Protein AF-F2URV6-F1 (afdb_monomer)

Mean predicted aligned error: 19.58 Å

Radius of gyration: 36.15 Å; Cα contacts (8 Å, |Δi|>4): 1672; chains: 1; bounding box: 92×105×119 Å

Foldseek 3Di:
DDDDDDDDDDDDAAFAEEEADPCVFAVLVQVQLQVVLVVVVGRYHGLNDDDDVVSVVVSVRNLVRYLEYEYAADQQQLPDDPHLDGRVVSLCCCVVVVRHYAYEHADPDARPDVSCRVSCPPPPRNNHYDHDPVTHDNPRDDDVVSSVSVVVSSVVSVVVVVVVPPPDDDDDDDDDDDDDDDDDDDDDDDDDDDDDDDDDDDDDDDDDDDDDDDDDDDDDDDDDDDDDDDDDDDDDDDDDGDDDDDDDDDDDDDDDDDDDDDDDDDDDDDDDDPPDDDPDDDPPPPVVCPVVVVVVVVPDPPPDDDDDDDPDPVVVVVVVVVVVVVVCVVVVDPPPPPVQLEDEDDDDVQEAQEDADEDCPHAEYHPDRHAEYNEEYEYENNCNHAEYDLQRYQEYLYEYEYYNNCNHAEYENRNHQEYNEEYEYYLNQNHQEYHPPRHAAYAEEYYYENNQNHAEYALQNYHLEYQYEYEYYQNQNHAYYHNNQNAEYNEEYDDENNQNHQEAADPRHQEYLYEYYYENNQNHQEYHPQNHAEYNAEYEDYQNCNHAYYHPQNHAYHAAEYYAANNQNHAEEECQNYAEHQAEYEHEHNANHAEYENHAHYEHQEEYEDENNQNHAYYHCPYQYEHLYEYYDEQNQNHQEDANANDAEHNEEYYAYQNANHAEYENANHQEYLYEYAHELNCNHAAYHCHNYAEYNEEHEEYNPNNHQEYENVLHDYPAYEYDPRYHYHNGHHHD

pLDDT: mean 76.19, std 28.25, range [21.31, 98.75]

InterPro domains:
  IPR032675 Leucine-rich repeat domain superfamily [G3DSA:3.80.10.10] (371-734)
  IPR035897 Toll/interleukin-1 receptor homology (TIR) domain superfamily [SSF52200] (6-110)
  IPR051648 Cell Wall Integrity and Assembly Regulator [PTHR31018] (366-548)

Solvent-accessible surface area (backbone atoms only — not comparable to full-atom values): 39912 Å² total; per-residue (Å²): 138,80,84,86,75,86,83,75,90,75,77,94,77,68,32,46,33,21,39,45,49,44,58,94,68,34,46,44,51,50,50,49,47,45,54,54,47,37,74,74,72,44,49,60,48,70,64,75,81,78,90,51,74,67,58,37,54,51,50,51,52,37,58,70,42,26,54,27,39,36,36,45,38,35,48,66,27,34,43,80,62,103,48,103,60,40,44,28,58,51,50,52,49,36,59,77,68,69,46,50,69,46,33,34,30,37,45,82,79,74,47,75,21,68,67,35,34,57,76,54,46,83,77,69,50,54,78,36,82,61,62,57,99,81,56,64,38,95,82,61,82,73,60,64,72,57,52,54,51,51,54,54,51,42,53,56,44,50,54,65,60,55,67,68,73,65,80,79,77,88,84,85,90,81,84,85,88,85,87,92,86,83,86,84,90,80,84,87,81,89,85,87,87,85,89,85,86,89,85,88,81,90,84,90,86,89,85,82,90,87,82,91,87,89,87,88,88,90,85,80,89,80,87,88,92,83,80,90,81,96,83,90,88,80,83,88,84,89,82,90,84,87,84,82,85,84,85,87,83,87,87,87,88,86,88,87,87,87,81,89,81,90,89,82,92,87,87,82,93,78,78,90,76,85,79,74,80,77,81,79,70,85,82,84,71,88,71,92,48,76,76,53,59,66,55,64,72,71,74,78,87,85,86,86,85,87,82,82,90,82,93,48,70,67,57,58,51,51,51,51,49,51,52,50,49,52,53,47,58,67,67,72,54,87,74,79,72,77,70,76,42,54,52,74,42,79,29,67,100,24,32,40,66,55,45,78,50,70,40,68,72,34,36,31,39,37,41,79,50,25,29,35,29,69,22,37,39,38,44,36,55,18,54,43,22,42,43,52,50,29,69,54,29,38,37,30,57,21,32,42,38,38,31,43,22,47,46,22,38,48,46,47,41,58,49,24,37,32,32,47,25,32,44,40,39,31,44,21,36,45,21,35,40,52,44,44,82,44,30,36,44,49,49,29,35,44,35,42,30,38,21,32,41,22,36,41,45,48,44,48,56,39,43,48,54,40,67,18,27,39,41,40,32,39,19,41,42,22,50,48,76,41,48,68,59,33,29,33,37,38,24,36,46,35,44,29,40,22,38,45,22,43,58,48,72,42,82,45,26,33,36,30,43,22,34,40,38,45,27,38,22,52,42,20,34,37,39,36,36,47,44,24,33,35,30,54,25,31,39,40,39,38,42,21,44,47,21,41,44,64,44,38,60,40,29,27,38,28,58,28,32,42,39,42,26,38,22,38,43,24,36,54,48,65,38,57,32,31,40,42,28,61,27,35,41,40,40,37,38,20,46,42,22,30,37,39,35,54,24,59,44,33,36,30,54,24,32,41,37,43,30,41,22,43,40,22,47,44,63,41,31,75,12,52,31,39,31,48,17,32,44,37,42,31,42,22,44,44,20,46,50,50,52,39,44,33,28,41,39,33,46,20,33,41,37,42,31,40,21,51,46,20,31,37,41,33,37,34,46,23,36,36,30,53,22,36,40,39,42,31,47,23,41,46,21,48,47,57,44,48,62,56,39,49,36,31,59,30,39,40,37,43,36,58,33,75,50,35,54,52,43,54,43,81,60,30,47,40,73,23,34,40,70,50,92,80,51,42,80,34,56,53,45,57,76,108

Structure (mmCIF, N/CA/C/O backbone):
data_AF-F2URV6-F1
#
_e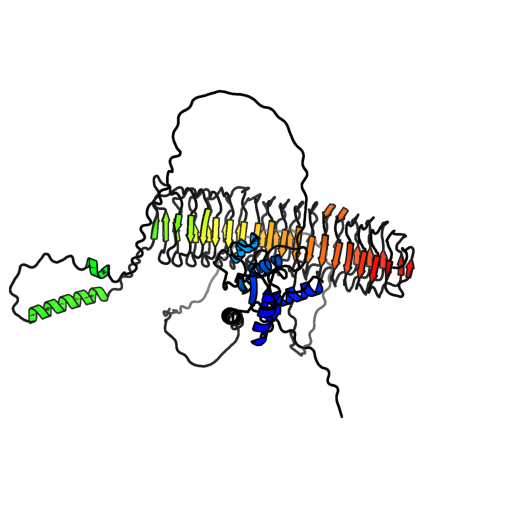ntry.id   AF-F2URV6-F1
#
loop_
_atom_site.group_PDB
_atom_site.id
_atom_site.type_symbol
_atom_site.label_atom_id
_atom_site.label_alt_id
_atom_site.label_comp_id
_atom_site.label_asym_id
_atom_site.label_entity_id
_atom_site.label_seq_id
_atom_site.pdbx_PDB_ins_code
_atom_site.Cartn_x
_atom_site.Cartn_y
_atom_site.Cartn_z
_atom_site.occupancy
_atom_site.B_iso_or_equiv
_atom_site.auth_seq_id
_atom_site.auth_comp_id
_atom_site.auth_asym_id
_atom_site.auth_atom_id
_atom_site.pdbx_PDB_model_num
ATOM 1 N N . MET A 1 1 ? 28.584 -57.038 -11.081 1.00 30.69 1 MET A N 1
ATOM 2 C CA . MET A 1 1 ? 29.205 -56.212 -10.019 1.00 30.69 1 MET A CA 1
ATOM 3 C C . MET A 1 1 ? 29.723 -54.949 -10.692 1.00 30.69 1 MET A C 1
ATOM 5 O O . MET A 1 1 ? 30.374 -55.102 -11.712 1.00 30.69 1 MET A O 1
ATOM 9 N N . ALA A 1 2 ? 29.428 -53.731 -10.244 1.00 30.70 2 ALA A N 1
ATOM 10 C CA . ALA A 1 2 ? 28.483 -53.306 -9.205 1.00 30.70 2 ALA A CA 1
ATOM 11 C C . ALA A 1 2 ? 27.766 -52.018 -9.668 1.00 30.70 2 ALA A C 1
ATOM 13 O O . ALA A 1 2 ? 28.274 -51.322 -10.543 1.00 30.70 2 ALA A O 1
ATOM 14 N N . HIS A 1 3 ? 26.583 -51.716 -9.124 1.00 29.81 3 HIS A N 1
ATOM 15 C CA . HIS A 1 3 ? 25.847 -50.499 -9.487 1.00 29.81 3 HIS A CA 1
ATOM 16 C C . HIS A 1 3 ? 26.456 -49.261 -8.819 1.00 29.81 3 HIS A C 1
ATOM 18 O O . HIS A 1 3 ? 26.604 -49.234 -7.599 1.00 29.81 3 HIS A O 1
ATOM 24 N N . HIS A 1 4 ? 26.685 -48.202 -9.597 1.00 31.97 4 HIS A N 1
ATOM 25 C CA . HIS A 1 4 ? 26.644 -46.845 -9.058 1.00 31.97 4 HIS A CA 1
ATOM 26 C C . HIS A 1 4 ? 25.175 -46.437 -8.909 1.00 31.97 4 HIS A C 1
ATOM 28 O O . HIS A 1 4 ? 24.460 -46.319 -9.903 1.00 31.97 4 HIS A O 1
ATOM 34 N N . ALA A 1 5 ? 24.721 -46.255 -7.670 1.00 30.91 5 ALA A N 1
ATOM 35 C CA . ALA A 1 5 ? 23.409 -45.690 -7.380 1.00 30.91 5 ALA A CA 1
ATOM 36 C C . ALA A 1 5 ? 23.488 -44.157 -7.386 1.00 30.91 5 ALA A C 1
ATOM 38 O O . ALA A 1 5 ? 24.400 -43.575 -6.794 1.00 30.91 5 ALA A O 1
ATOM 39 N N . SER A 1 6 ? 22.524 -43.502 -8.031 1.00 31.95 6 SER A N 1
ATOM 40 C CA . SER A 1 6 ? 22.328 -42.057 -7.932 1.00 31.95 6 SER A CA 1
ATOM 41 C C . SER A 1 6 ? 21.910 -41.687 -6.507 1.00 31.95 6 SER A C 1
ATOM 43 O O . SER A 1 6 ? 20.976 -42.262 -5.951 1.00 31.95 6 SER A O 1
ATOM 45 N N . LYS A 1 7 ? 22.594 -40.713 -5.897 1.00 30.95 7 LYS A N 1
ATOM 46 C CA . LYS A 1 7 ? 22.220 -40.203 -4.574 1.00 30.95 7 LYS A CA 1
ATOM 47 C C . LYS A 1 7 ? 21.245 -39.037 -4.745 1.00 30.95 7 LYS A C 1
ATOM 49 O O . LYS A 1 7 ? 21.660 -37.921 -5.038 1.00 30.95 7 LYS A O 1
ATOM 54 N N . SER A 1 8 ? 19.952 -39.310 -4.596 1.00 31.88 8 SER A N 1
ATOM 55 C CA . SER A 1 8 ? 18.886 -38.304 -4.644 1.00 31.88 8 SER A CA 1
ATOM 56 C C . SER A 1 8 ? 19.021 -37.291 -3.502 1.00 31.88 8 SER A C 1
ATOM 58 O O . SER A 1 8 ? 19.070 -37.688 -2.337 1.00 31.88 8 SER A O 1
ATOM 60 N N . MET A 1 9 ? 19.027 -35.993 -3.815 1.00 30.11 9 MET A N 1
ATOM 61 C CA . MET A 1 9 ? 18.991 -34.915 -2.817 1.00 30.11 9 MET A CA 1
ATOM 62 C C . MET A 1 9 ? 17.556 -34.458 -2.523 1.00 30.11 9 MET A C 1
ATOM 64 O O . MET A 1 9 ? 17.148 -33.348 -2.845 1.00 30.11 9 MET A O 1
ATOM 68 N N . SER A 1 10 ? 16.810 -35.332 -1.853 1.00 32.19 10 SER A N 1
ATOM 69 C CA . SER A 1 10 ? 15.782 -34.938 -0.882 1.00 32.19 10 SER A CA 1
ATOM 70 C C . SER A 1 10 ? 16.414 -35.033 0.516 1.00 32.19 10 SER A C 1
ATOM 72 O O . SER A 1 10 ? 17.151 -35.985 0.762 1.00 32.19 10 SER A O 1
ATOM 74 N N . SER A 1 11 ? 16.191 -34.130 1.467 1.00 35.22 11 SER A N 1
ATOM 75 C CA . SER A 1 11 ? 15.189 -33.057 1.569 1.00 35.22 11 SER A CA 1
ATOM 76 C C . SER A 1 11 ? 15.792 -31.800 2.210 1.00 35.22 11 SER A C 1
ATOM 78 O O . SER A 1 11 ? 16.706 -31.906 3.026 1.00 35.22 11 SER A O 1
ATOM 80 N N . PHE A 1 12 ? 15.262 -30.613 1.893 1.00 38.69 12 PHE A N 1
ATOM 81 C CA . PHE A 1 12 ? 15.564 -29.408 2.675 1.00 38.69 12 PHE A CA 1
ATOM 82 C C . PHE A 1 12 ? 14.855 -29.475 4.031 1.00 38.69 12 PHE A C 1
ATOM 84 O O . PHE A 1 12 ? 13.665 -29.771 4.103 1.00 38.69 12 PHE A O 1
ATOM 91 N N . GLU A 1 13 ? 15.596 -29.207 5.103 1.00 54.59 13 GLU A N 1
ATOM 92 C CA . GLU A 1 13 ? 15.162 -29.441 6.479 1.00 54.59 13 GLU A CA 1
ATOM 93 C C . GLU A 1 13 ? 15.555 -28.216 7.327 1.00 54.59 13 GLU A C 1
ATOM 95 O O . GLU A 1 13 ? 16.737 -27.908 7.470 1.00 54.59 13 GLU A O 1
ATOM 100 N N . GLY A 1 14 ? 14.566 -27.465 7.827 1.00 72.75 14 GLY A N 1
ATOM 101 C CA . GLY A 1 14 ? 14.774 -26.159 8.479 1.00 72.75 14 GLY A CA 1
ATOM 102 C C . GLY A 1 14 ? 15.495 -26.233 9.829 1.00 72.75 14 GLY A C 1
ATOM 103 O O . GLY A 1 14 ? 15.492 -27.283 10.465 1.00 72.75 14 GLY A O 1
ATOM 104 N N . TYR A 1 15 ? 16.090 -25.128 10.287 1.00 87.44 15 TYR A N 1
ATOM 105 C CA . TYR A 1 15 ? 16.899 -25.093 11.518 1.00 87.44 15 TYR A CA 1
ATOM 106 C C . TYR A 1 15 ? 16.083 -25.308 12.805 1.00 87.44 15 TYR A C 1
ATOM 108 O O . TYR A 1 15 ? 14.868 -25.132 12.843 1.00 87.44 15 TYR A O 1
ATOM 116 N N . ASP A 1 16 ? 16.758 -25.663 13.899 1.00 92.56 16 ASP A N 1
ATOM 117 C CA . ASP A 1 16 ? 16.138 -25.716 15.226 1.00 92.56 16 ASP A CA 1
ATOM 118 C C . ASP A 1 16 ? 16.291 -24.372 15.949 1.00 92.56 16 ASP A C 1
ATOM 120 O O . ASP A 1 16 ? 15.305 -23.805 16.417 1.00 92.56 16 ASP A O 1
ATOM 124 N N . ILE A 1 17 ? 17.507 -23.816 15.956 1.00 94.44 17 ILE A N 1
ATOM 125 C CA . ILE A 1 17 ? 17.818 -22.513 16.559 1.00 94.44 17 ILE A CA 1
ATOM 126 C C . ILE A 1 17 ? 18.517 -21.605 15.542 1.00 94.44 17 ILE A C 1
ATOM 128 O O . ILE A 1 17 ? 19.407 -22.045 14.812 1.00 94.44 17 ILE A O 1
ATOM 132 N N . PHE A 1 18 ? 18.147 -20.325 15.543 1.00 95.12 18 PHE A N 1
ATOM 133 C CA . PHE A 1 18 ? 18.894 -19.239 14.905 1.00 95.12 18 PHE A CA 1
ATOM 134 C C . PHE A 1 18 ? 19.496 -18.333 15.985 1.00 95.12 18 PHE A C 1
ATOM 136 O O . PHE A 1 18 ? 18.753 -17.841 16.830 1.00 95.12 18 PHE A O 1
ATOM 143 N N . ILE A 1 19 ? 20.809 -18.088 15.967 1.00 95.25 19 ILE A N 1
ATOM 144 C CA . ILE A 1 19 ? 21.484 -17.173 16.902 1.00 95.25 19 ILE A CA 1
ATOM 145 C C . ILE A 1 19 ? 21.812 -15.854 16.195 1.00 95.25 19 ILE A C 1
ATOM 147 O O . ILE A 1 19 ? 22.593 -15.824 15.241 1.00 95.25 19 ILE A O 1
ATOM 151 N N . SER A 1 20 ? 21.235 -14.766 16.705 1.00 93.75 20 SER A N 1
ATOM 152 C CA . SER A 1 20 ? 21.467 -13.383 16.282 1.00 93.75 20 SER A CA 1
ATOM 153 C C . SER A 1 20 ? 22.407 -12.670 17.251 1.00 93.75 20 SER A C 1
ATOM 155 O O . SER A 1 20 ? 22.203 -12.732 18.464 1.00 93.75 20 SER A O 1
ATOM 157 N N . LEU A 1 21 ? 23.408 -11.956 16.733 1.00 91.88 21 LEU A N 1
ATOM 158 C CA . LEU A 1 21 ? 24.382 -11.223 17.540 1.00 91.88 21 LEU A CA 1
ATOM 159 C C . LEU A 1 21 ? 24.930 -9.989 16.820 1.00 91.88 21 LEU A C 1
ATOM 161 O O . LEU A 1 21 ? 25.004 -9.940 15.593 1.00 91.88 21 LEU A O 1
ATOM 165 N N . ARG A 1 22 ? 25.417 -9.016 17.596 1.00 89.50 22 ARG A N 1
ATOM 166 C CA . ARG A 1 22 ? 26.331 -7.992 17.086 1.00 89.50 22 ARG A CA 1
ATOM 167 C C . ARG A 1 22 ? 27.741 -8.593 17.071 1.00 89.50 22 ARG A C 1
ATOM 169 O O . ARG A 1 22 ? 28.378 -8.692 18.115 1.00 89.50 22 ARG A O 1
ATOM 176 N N . ILE A 1 23 ? 28.225 -9.009 15.897 1.00 83.19 23 ILE A N 1
ATOM 177 C CA . ILE A 1 23 ? 29.485 -9.776 15.729 1.00 83.19 23 ILE A CA 1
ATOM 178 C C . ILE A 1 23 ? 30.684 -9.11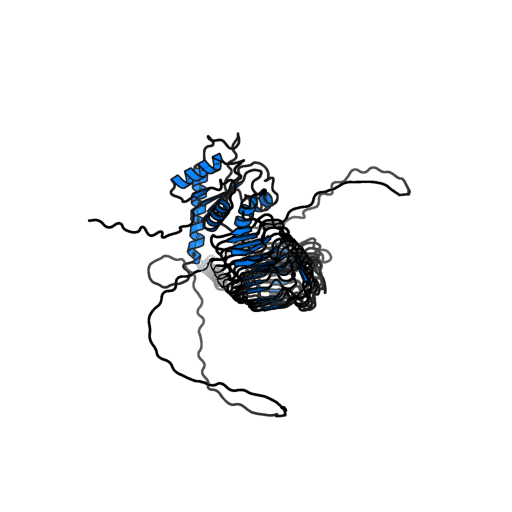6 16.442 1.00 83.19 23 ILE A C 1
ATOM 180 O O . ILE A 1 23 ? 31.489 -9.806 17.063 1.00 83.19 23 ILE A O 1
ATOM 184 N N . ALA A 1 24 ? 30.770 -7.782 16.411 1.00 83.88 24 ALA A N 1
ATOM 185 C CA . ALA A 1 24 ? 31.836 -7.007 17.057 1.00 83.88 24 ALA A CA 1
ATOM 186 C C . ALA A 1 24 ? 31.740 -6.909 18.599 1.00 83.88 24 ALA A C 1
ATOM 188 O O . ALA A 1 24 ? 32.689 -6.448 19.225 1.00 83.88 24 ALA A O 1
ATOM 189 N N . GLU A 1 25 ? 30.618 -7.310 19.209 1.00 89.06 25 GLU A N 1
ATOM 190 C CA . GLU A 1 25 ? 30.366 -7.206 20.659 1.00 89.06 25 GLU A CA 1
ATOM 191 C C . GLU A 1 25 ? 30.143 -8.568 21.353 1.00 89.06 25 GLU A C 1
ATOM 193 O O . GLU A 1 25 ? 30.233 -8.627 22.577 1.00 89.06 25 GLU A O 1
ATOM 198 N N . ALA A 1 26 ? 29.848 -9.647 20.611 1.00 90.88 26 ALA A N 1
ATOM 199 C CA . ALA A 1 26 ? 29.535 -10.978 21.165 1.00 90.88 26 ALA A CA 1
ATOM 200 C C . ALA A 1 26 ? 29.966 -12.165 20.269 1.00 90.88 26 ALA A C 1
ATOM 202 O O . ALA A 1 26 ? 29.351 -13.231 20.307 1.00 90.88 26 ALA A O 1
ATOM 203 N N . GLY A 1 27 ? 30.989 -11.999 19.425 1.00 88.50 27 GLY A N 1
ATOM 204 C CA . GLY A 1 27 ? 31.409 -13.026 18.464 1.00 88.50 27 GLY A CA 1
ATOM 205 C C . GLY A 1 27 ? 31.870 -14.345 19.102 1.00 88.50 27 GLY A C 1
ATOM 206 O O . GLY A 1 27 ? 31.470 -15.419 18.658 1.00 88.50 27 GLY A O 1
ATOM 207 N N . HIS A 1 28 ? 32.691 -14.303 20.154 1.00 90.00 28 HIS A N 1
ATOM 208 C CA . HIS A 1 28 ? 33.187 -15.518 20.817 1.00 90.00 28 HIS A CA 1
ATOM 209 C C . HIS A 1 28 ? 32.087 -16.194 21.641 1.00 90.00 28 HIS A C 1
ATOM 211 O O . HIS A 1 28 ? 31.926 -17.413 21.568 1.00 90.00 28 HIS A O 1
ATOM 217 N N . ALA A 1 29 ? 31.288 -15.396 22.349 1.00 90.69 29 ALA A N 1
ATOM 218 C CA . ALA A 1 29 ? 30.087 -15.816 23.055 1.00 90.69 29 ALA A CA 1
ATOM 219 C C . ALA A 1 29 ? 29.079 -16.523 22.127 1.00 90.69 29 ALA A C 1
ATOM 221 O O . ALA A 1 29 ? 28.564 -17.588 22.472 1.00 90.69 29 ALA A O 1
ATOM 222 N N . GLY A 1 30 ? 28.854 -15.982 20.923 1.00 92.25 30 GLY A N 1
ATOM 223 C CA . GLY A 1 30 ? 28.003 -16.578 19.891 1.00 92.25 30 GLY A CA 1
ATOM 224 C C . GLY A 1 30 ? 28.497 -17.945 19.420 1.00 92.25 30 GLY A C 1
ATOM 225 O O . GLY A 1 30 ? 27.711 -18.892 19.384 1.00 92.25 30 GLY A O 1
ATOM 226 N N . ARG A 1 31 ? 29.801 -18.080 19.132 1.00 92.19 31 ARG A N 1
ATOM 227 C CA . ARG A 1 31 ? 30.420 -19.366 18.755 1.00 92.19 31 ARG A CA 1
ATOM 228 C C . ARG A 1 31 ? 30.307 -20.402 19.867 1.00 92.19 31 ARG A C 1
ATOM 230 O O . ARG A 1 31 ? 29.790 -21.490 19.630 1.00 92.19 31 ARG A O 1
ATOM 237 N N . GLY A 1 32 ? 30.699 -20.037 21.089 1.00 92.00 32 GLY A N 1
ATOM 238 C CA . GLY A 1 32 ? 30.611 -20.924 22.250 1.00 92.00 32 GLY A CA 1
ATOM 239 C C . GLY A 1 32 ? 29.187 -21.426 22.497 1.00 92.00 32 GLY A C 1
ATOM 240 O O . GLY A 1 32 ? 28.982 -22.623 22.691 1.00 92.00 32 GLY A O 1
ATOM 241 N N . LEU A 1 33 ? 28.190 -20.535 22.443 1.00 94.56 33 LEU A N 1
ATOM 242 C CA . LEU A 1 33 ? 26.786 -20.908 22.623 1.00 94.56 33 LEU A CA 1
ATOM 243 C C . LEU A 1 33 ? 26.266 -21.790 21.478 1.00 94.56 33 LEU A C 1
ATOM 245 O O . LEU A 1 33 ? 25.540 -22.754 21.730 1.00 94.56 33 LEU A O 1
ATOM 249 N N . ALA A 1 34 ? 26.648 -21.502 20.231 1.00 94.12 34 ALA A N 1
ATOM 250 C CA . ALA A 1 34 ? 26.268 -22.328 19.091 1.00 94.12 34 ALA A CA 1
ATOM 251 C C . ALA A 1 34 ? 26.830 -23.750 19.205 1.00 94.12 34 ALA A C 1
ATOM 253 O O . ALA A 1 34 ? 26.099 -24.711 18.977 1.00 94.12 34 ALA A O 1
ATOM 254 N N . ASP A 1 35 ? 28.096 -23.893 19.597 1.00 93.00 35 ASP A N 1
ATOM 255 C CA . ASP A 1 35 ? 28.752 -25.194 19.732 1.00 93.00 35 ASP A CA 1
ATOM 256 C C . ASP A 1 35 ? 28.240 -25.980 20.947 1.00 93.00 35 ASP A C 1
ATOM 258 O O . ASP A 1 35 ? 28.035 -27.191 20.844 1.00 93.00 35 ASP A O 1
ATOM 262 N N . ALA A 1 36 ? 27.906 -25.299 22.050 1.00 94.31 36 ALA A N 1
ATOM 263 C CA . ALA A 1 36 ? 27.190 -25.908 23.169 1.00 94.31 36 ALA A CA 1
ATOM 264 C C . ALA A 1 36 ? 25.823 -26.467 22.727 1.00 94.31 36 ALA A C 1
ATOM 266 O O . ALA A 1 36 ? 25.536 -27.641 22.944 1.00 94.31 36 ALA A O 1
ATOM 267 N N . LEU A 1 37 ? 24.999 -25.675 22.032 1.00 94.94 37 LEU A N 1
ATOM 268 C CA . LEU A 1 37 ? 23.682 -26.119 21.551 1.00 94.94 37 LEU A CA 1
ATOM 269 C C . LEU A 1 37 ? 23.778 -27.223 20.476 1.00 94.94 37 LEU A C 1
ATOM 271 O O . LEU A 1 37 ? 22.950 -28.136 20.460 1.00 94.94 37 LEU A O 1
ATOM 275 N N . ARG A 1 38 ? 24.816 -27.208 19.627 1.00 94.69 38 ARG A N 1
ATOM 276 C CA . ARG A 1 38 ? 25.128 -28.299 18.680 1.00 94.69 38 ARG A CA 1
ATOM 277 C C . ARG A 1 38 ? 25.516 -29.597 19.392 1.00 94.69 38 ARG A C 1
ATOM 279 O O . ARG A 1 38 ? 25.164 -30.668 18.904 1.00 94.69 38 ARG A O 1
ATOM 286 N N . ALA A 1 39 ? 26.173 -29.532 20.553 1.00 93.19 39 ALA A N 1
ATOM 287 C CA . ALA A 1 39 ? 26.488 -30.717 21.357 1.00 93.19 39 ALA A CA 1
ATOM 288 C C . ALA A 1 39 ? 25.231 -31.423 21.912 1.00 93.19 39 ALA A C 1
ATOM 290 O O . ALA A 1 39 ? 25.264 -32.631 22.139 1.00 93.19 39 ALA A O 1
ATOM 291 N N . HIS A 1 40 ? 24.101 -30.714 22.035 1.00 92.56 40 HIS A N 1
ATOM 292 C CA . HIS A 1 40 ? 22.778 -31.299 22.310 1.00 92.56 40 HIS A CA 1
ATOM 293 C C . HIS A 1 40 ? 22.061 -31.835 21.048 1.00 92.56 40 HIS A C 1
ATOM 295 O O . HIS A 1 40 ? 20.885 -32.188 21.108 1.00 92.56 40 HIS A O 1
ATOM 301 N N . GLY A 1 41 ? 22.747 -31.917 19.901 1.00 91.88 41 GLY A N 1
ATOM 302 C CA . GLY A 1 41 ? 22.224 -32.480 18.651 1.00 91.88 41 GLY A CA 1
ATOM 303 C C . GLY A 1 41 ? 21.348 -31.534 17.822 1.00 91.88 41 GLY A C 1
ATOM 304 O O . GLY A 1 41 ? 20.732 -31.976 16.854 1.00 91.88 41 GLY A O 1
ATOM 305 N N . LEU A 1 42 ? 21.275 -30.248 18.177 1.00 92.25 42 LEU A N 1
ATOM 306 C CA . LEU A 1 42 ? 20.440 -29.267 17.480 1.00 92.25 42 LEU A CA 1
ATOM 307 C C . LEU A 1 42 ? 21.102 -28.722 16.211 1.00 92.25 42 LEU A C 1
ATOM 309 O O . LEU A 1 42 ? 22.308 -28.461 16.171 1.00 92.25 42 LEU A O 1
ATOM 313 N N . ARG A 1 43 ? 20.290 -28.437 15.188 1.00 92.75 43 ARG A N 1
ATOM 314 C CA . ARG A 1 43 ? 20.739 -27.738 13.978 1.00 92.75 43 ARG A CA 1
ATOM 315 C C . ARG A 1 43 ? 20.694 -26.234 14.247 1.00 92.75 43 ARG A C 1
ATOM 317 O O . ARG A 1 43 ? 19.632 -25.612 14.202 1.00 92.75 43 ARG A O 1
ATOM 324 N N . VAL A 1 44 ? 21.858 -25.666 14.569 1.00 92.75 44 VAL A N 1
ATOM 325 C CA . VAL A 1 44 ? 22.021 -24.261 14.985 1.00 92.75 44 VAL A CA 1
ATOM 326 C C . VAL A 1 44 ? 22.659 -23.420 13.880 1.00 92.75 44 VAL A C 1
ATOM 328 O O . VAL A 1 44 ? 23.840 -23.607 13.556 1.00 92.75 44 VAL A O 1
ATOM 331 N N . PHE A 1 45 ? 21.902 -22.456 13.353 1.00 91.81 45 PHE A N 1
ATOM 332 C CA . PHE A 1 45 ? 22.440 -21.376 12.525 1.00 91.81 45 PHE A CA 1
ATOM 333 C C . PHE A 1 45 ? 23.011 -20.271 13.421 1.00 91.81 45 PHE A C 1
ATOM 335 O O . PHE A 1 45 ? 22.391 -19.895 14.416 1.00 91.81 45 PHE A O 1
ATOM 342 N N . LEU A 1 46 ? 24.178 -19.738 13.061 1.00 90.44 46 LEU A N 1
ATOM 343 C CA . LEU A 1 46 ? 24.860 -18.666 13.783 1.00 90.44 46 LEU A CA 1
ATOM 344 C C . LEU A 1 46 ? 25.160 -17.524 12.800 1.00 90.44 46 LEU A C 1
ATOM 346 O O . LEU A 1 46 ? 25.803 -17.742 11.776 1.00 90.44 46 LEU A O 1
ATOM 350 N N . CYS A 1 47 ? 24.661 -16.323 13.093 1.00 79.81 47 CYS A N 1
ATOM 351 C CA . CYS A 1 47 ? 24.755 -15.163 12.208 1.00 79.81 47 CYS A CA 1
ATOM 352 C C . CYS A 1 47 ? 26.143 -14.490 12.275 1.00 79.81 47 CYS A C 1
ATOM 354 O O . CYS A 1 47 ? 26.337 -13.526 13.015 1.00 79.81 47 CYS A O 1
ATOM 356 N N . GLU A 1 48 ? 27.106 -14.991 11.494 1.00 72.00 48 GLU A N 1
ATOM 357 C CA . GLU A 1 48 ? 28.512 -14.530 11.505 1.00 72.00 48 GLU A CA 1
ATOM 358 C C . GLU A 1 48 ? 29.056 -13.975 10.176 1.00 72.00 48 GLU A C 1
ATOM 360 O O . GLU A 1 48 ? 30.216 -13.566 10.112 1.00 72.00 48 GLU A O 1
ATOM 365 N N . SER A 1 49 ? 28.258 -13.940 9.108 1.00 56.44 49 SER A N 1
ATOM 366 C CA . SER A 1 49 ? 28.727 -13.534 7.777 1.00 56.44 49 SER A CA 1
ATOM 367 C C . SER A 1 49 ? 28.931 -12.020 7.624 1.00 56.44 49 SER A C 1
ATOM 369 O O . SER A 1 49 ? 28.029 -11.224 7.880 1.00 56.44 49 SER A O 1
ATOM 371 N N . VAL A 1 50 ? 30.104 -11.650 7.107 1.00 48.59 50 VAL A N 1
ATOM 372 C CA . VAL A 1 50 ? 30.402 -10.362 6.448 1.00 48.59 50 VAL A CA 1
ATOM 373 C C . VAL A 1 50 ? 29.828 -10.430 5.012 1.00 48.59 50 VAL A C 1
ATOM 375 O O . VAL A 1 50 ? 29.791 -11.534 4.467 1.00 48.59 50 VAL A O 1
ATOM 378 N N . PRO A 1 51 ? 29.297 -9.340 4.419 1.00 48.34 51 PRO A N 1
ATOM 379 C CA . PRO A 1 51 ? 28.253 -9.479 3.400 1.00 48.34 51 PRO A CA 1
ATOM 380 C C . PRO A 1 51 ? 28.739 -9.907 2.009 1.00 48.34 51 PRO A C 1
ATOM 382 O O . PRO A 1 51 ? 29.536 -9.221 1.372 1.00 48.34 51 PRO A O 1
ATOM 385 N N . ASP A 1 52 ? 28.118 -10.976 1.514 1.00 47.97 52 ASP A N 1
ATOM 386 C CA . ASP A 1 52 ? 27.587 -11.053 0.153 1.00 47.97 52 ASP A CA 1
ATOM 387 C C . ASP A 1 52 ? 26.062 -11.305 0.241 1.00 47.97 52 ASP A C 1
ATOM 389 O O . ASP A 1 52 ? 25.551 -11.732 1.286 1.00 47.97 52 ASP A O 1
ATOM 393 N N . ASP A 1 53 ? 25.311 -11.030 -0.827 1.00 50.53 53 ASP A N 1
ATOM 394 C CA . ASP A 1 53 ? 23.843 -11.142 -0.797 1.00 50.53 53 ASP A CA 1
ATOM 395 C C . ASP A 1 53 ? 23.336 -12.598 -0.730 1.00 50.53 53 ASP A C 1
ATOM 397 O O . ASP A 1 53 ? 22.218 -12.862 -0.272 1.00 50.53 53 ASP A O 1
ATOM 401 N N . ASN A 1 54 ? 24.175 -13.581 -1.082 1.00 53.50 54 ASN A N 1
ATOM 402 C CA . ASN A 1 54 ? 23.841 -14.999 -0.931 1.00 53.50 54 ASN A CA 1
ATOM 403 C C . ASN A 1 54 ? 23.841 -15.414 0.550 1.00 53.50 54 ASN A C 1
ATOM 405 O O . ASN A 1 54 ? 22.961 -16.169 0.984 1.00 53.50 54 ASN A O 1
ATOM 409 N N . ALA A 1 55 ? 24.780 -14.890 1.343 1.00 58.59 55 ALA A N 1
ATOM 410 C CA . ALA A 1 55 ? 24.839 -15.079 2.788 1.00 58.59 55 ALA A CA 1
ATOM 411 C C . ALA A 1 55 ? 23.655 -14.407 3.510 1.00 58.59 55 ALA A C 1
ATOM 413 O O . ALA A 1 55 ? 23.095 -14.989 4.448 1.00 58.59 55 ALA A O 1
ATOM 414 N N . ALA A 1 56 ? 23.207 -13.238 3.034 1.00 64.81 56 ALA A N 1
ATOM 415 C CA . ALA A 1 56 ? 21.974 -12.603 3.505 1.00 64.81 56 ALA A CA 1
ATOM 416 C C . ALA A 1 56 ? 20.751 -13.504 3.246 1.00 64.81 56 ALA A C 1
ATOM 418 O O . ALA A 1 56 ? 20.027 -13.851 4.182 1.00 64.81 56 ALA A O 1
ATOM 419 N N . ALA A 1 57 ? 20.568 -13.984 2.010 1.00 68.81 57 ALA A N 1
ATOM 420 C CA . ALA A 1 57 ? 19.460 -14.870 1.650 1.00 68.81 57 ALA A CA 1
ATOM 421 C C . ALA A 1 57 ? 19.475 -16.210 2.422 1.00 68.81 57 ALA A C 1
ATOM 423 O O . ALA A 1 57 ? 18.421 -16.727 2.803 1.00 68.81 57 ALA A O 1
ATOM 424 N N . ALA A 1 58 ? 20.656 -16.776 2.697 1.00 74.00 58 ALA A N 1
ATOM 425 C CA . ALA A 1 58 ? 20.796 -17.963 3.543 1.00 74.00 58 ALA A CA 1
ATOM 426 C C . ALA A 1 58 ? 20.380 -17.691 4.999 1.00 74.00 58 ALA A C 1
ATOM 428 O O . ALA A 1 58 ? 19.651 -18.492 5.589 1.00 74.00 58 ALA A O 1
ATOM 429 N N . SER A 1 59 ? 20.782 -16.544 5.551 1.00 80.56 59 SER A N 1
ATOM 430 C CA . SER A 1 59 ? 20.452 -16.138 6.922 1.00 80.56 59 SER A CA 1
ATOM 431 C C . SER A 1 59 ? 18.961 -15.829 7.099 1.00 80.56 59 SER A C 1
ATOM 433 O O . SER A 1 59 ? 18.369 -16.237 8.097 1.00 80.56 59 SER A O 1
ATOM 435 N N . ILE A 1 60 ? 18.322 -15.202 6.104 1.00 81.88 60 ILE A N 1
ATOM 436 C CA . ILE A 1 60 ? 16.867 -14.976 6.072 1.00 81.88 60 ILE A CA 1
ATOM 437 C C . ILE A 1 60 ? 16.117 -16.313 6.071 1.00 81.88 60 ILE A C 1
ATOM 439 O O . ILE A 1 60 ? 15.242 -16.521 6.911 1.00 81.88 60 ILE A O 1
ATOM 443 N N . ARG A 1 61 ? 16.495 -17.267 5.205 1.00 82.75 61 ARG A N 1
ATOM 444 C CA . ARG A 1 61 ? 15.890 -18.614 5.200 1.00 82.75 61 ARG A CA 1
ATOM 445 C C . ARG A 1 61 ? 16.088 -19.343 6.532 1.00 82.75 61 ARG A C 1
ATOM 447 O O . ARG A 1 61 ? 15.173 -20.028 6.990 1.00 82.75 61 ARG A O 1
ATOM 454 N N . ALA A 1 62 ? 17.242 -19.189 7.180 1.00 87.44 62 ALA A N 1
ATOM 455 C CA . ALA A 1 62 ? 17.500 -19.794 8.483 1.00 87.44 62 ALA A CA 1
ATOM 456 C C . ALA A 1 62 ? 16.650 -19.174 9.609 1.00 87.44 62 ALA A C 1
ATOM 458 O O . ALA A 1 62 ? 16.099 -19.912 10.423 1.00 87.44 62 ALA A O 1
ATOM 459 N N . LEU A 1 63 ? 16.481 -17.848 9.627 1.00 90.00 63 LEU A N 1
ATOM 460 C CA . LEU A 1 63 ? 15.618 -17.141 10.582 1.00 90.00 63 LEU A CA 1
ATOM 461 C C . LEU A 1 63 ? 14.127 -17.444 10.351 1.00 90.00 63 LEU A C 1
ATOM 463 O O . LEU A 1 63 ? 13.374 -17.648 11.304 1.00 90.00 63 LEU A O 1
ATOM 467 N N . HIS A 1 64 ? 13.700 -17.533 9.090 1.00 85.75 64 HIS A N 1
ATOM 468 C CA . HIS A 1 64 ? 12.340 -17.929 8.735 1.00 85.75 64 HIS A CA 1
ATOM 469 C C . HIS A 1 64 ? 12.039 -19.360 9.204 1.00 85.75 64 HIS A C 1
ATOM 471 O O . HIS A 1 64 ? 11.016 -19.599 9.845 1.00 85.75 64 HIS A O 1
ATOM 477 N N . THR A 1 65 ? 12.946 -20.309 8.944 1.00 87.25 65 THR A N 1
ATOM 478 C CA . THR A 1 65 ? 12.726 -21.745 9.207 1.00 87.25 65 THR A CA 1
ATOM 479 C C . THR A 1 65 ? 13.103 -22.234 10.608 1.00 87.25 65 THR A C 1
ATOM 481 O O . THR A 1 65 ? 12.774 -23.374 10.929 1.00 87.25 65 THR A O 1
ATOM 484 N N . CYS A 1 66 ? 13.757 -21.429 11.457 1.00 91.50 66 CYS A N 1
ATOM 485 C CA . CYS A 1 66 ? 14.088 -21.861 12.820 1.00 91.50 66 CYS A CA 1
ATOM 486 C C . CYS A 1 66 ? 12.841 -22.045 13.704 1.00 91.50 66 CYS A C 1
ATOM 488 O O . CYS A 1 66 ? 11.798 -21.431 13.466 1.00 91.50 66 CYS A O 1
ATOM 490 N N . LYS A 1 67 ? 12.952 -22.849 14.767 1.00 92.88 67 LYS A N 1
ATOM 491 C CA . LYS A 1 67 ? 11.891 -23.005 15.782 1.00 92.88 67 LYS A CA 1
ATOM 492 C C . LYS A 1 67 ? 11.998 -21.948 16.887 1.00 92.88 67 LYS A C 1
ATOM 494 O O . LYS A 1 67 ? 10.981 -21.530 17.431 1.00 92.88 67 LYS A O 1
ATOM 499 N N . LEU A 1 68 ? 13.219 -21.501 17.195 1.00 94.06 68 LEU A N 1
ATOM 500 C CA . LEU A 1 68 ? 13.514 -20.470 18.194 1.00 94.06 68 LEU A CA 1
ATOM 501 C C . LEU A 1 68 ? 14.621 -19.521 17.698 1.00 94.06 68 LEU A C 1
ATOM 503 O O . LEU A 1 68 ? 15.653 -19.971 17.192 1.00 94.06 68 LEU A O 1
ATOM 507 N N . ALA A 1 69 ? 14.438 -18.213 17.887 1.00 94.88 69 ALA A N 1
ATOM 508 C CA . ALA A 1 69 ? 15.477 -17.203 17.683 1.00 94.88 69 ALA A CA 1
ATOM 509 C C . ALA A 1 69 ? 16.143 -16.828 19.023 1.00 94.88 69 ALA A C 1
ATOM 511 O O . ALA A 1 69 ? 15.485 -16.336 19.933 1.00 94.88 69 ALA A O 1
ATOM 512 N N . VAL A 1 70 ? 17.450 -17.034 19.164 1.00 95.94 70 VAL A N 1
ATOM 513 C CA . VAL A 1 70 ? 18.223 -16.592 20.336 1.00 95.94 70 VAL A CA 1
ATOM 514 C C . VAL A 1 70 ? 18.877 -15.253 20.008 1.00 95.94 70 VAL A C 1
ATOM 516 O O . VAL A 1 70 ? 19.618 -15.150 19.030 1.00 95.94 70 VAL A O 1
ATOM 519 N N . LEU A 1 71 ? 18.595 -14.223 20.805 1.00 95.12 71 LEU A N 1
ATOM 520 C CA . LEU A 1 71 ? 19.081 -12.859 20.585 1.00 95.12 71 LEU A CA 1
ATOM 521 C C . LEU A 1 71 ? 20.154 -12.522 21.627 1.00 95.12 71 LEU A C 1
ATOM 523 O O . LEU A 1 71 ? 19.861 -12.472 22.822 1.00 95.12 71 LEU A O 1
ATOM 527 N N . LEU A 1 72 ? 21.390 -12.277 21.189 1.00 94.25 72 LEU A N 1
ATOM 528 C CA . LEU A 1 72 ? 22.485 -11.822 22.049 1.00 94.25 72 LEU A CA 1
ATOM 529 C C . LEU A 1 72 ? 22.451 -10.292 22.167 1.00 94.25 72 LEU A C 1
ATOM 531 O O . LEU A 1 72 ? 23.106 -9.570 21.414 1.00 94.25 72 LEU A O 1
ATOM 535 N N . GLY A 1 73 ? 21.634 -9.806 23.104 1.00 92.12 73 GLY A N 1
ATOM 536 C CA . GLY A 1 73 ? 21.353 -8.392 23.337 1.00 92.12 73 GLY A CA 1
ATOM 537 C C . GLY A 1 73 ? 22.515 -7.654 24.000 1.00 92.12 73 GLY A C 1
ATOM 538 O O . GLY A 1 73 ? 22.517 -7.459 25.217 1.00 92.12 73 GLY A O 1
ATOM 539 N N . THR A 1 74 ? 23.492 -7.243 23.197 1.00 92.12 74 THR A N 1
ATOM 540 C CA . THR A 1 74 ? 24.594 -6.342 23.566 1.00 92.12 74 THR A CA 1
ATOM 541 C C . THR A 1 74 ? 24.197 -4.861 23.441 1.00 92.12 74 THR A C 1
ATOM 543 O O . THR A 1 74 ? 23.094 -4.536 23.001 1.00 92.12 74 THR A O 1
ATOM 546 N N . ARG A 1 75 ? 25.084 -3.928 23.824 1.00 89.50 75 ARG A N 1
ATOM 547 C CA . ARG A 1 75 ? 24.739 -2.500 23.968 1.00 89.50 75 ARG A CA 1
ATOM 548 C C . ARG A 1 75 ? 24.292 -1.842 22.661 1.00 89.50 75 ARG A C 1
ATOM 550 O O . ARG A 1 75 ? 23.390 -1.008 22.707 1.00 89.50 75 ARG A O 1
ATOM 557 N N . THR A 1 76 ? 24.895 -2.199 21.525 1.00 91.06 76 THR A N 1
ATOM 558 C CA . THR A 1 76 ? 24.484 -1.701 20.198 1.00 91.06 76 THR A CA 1
ATOM 559 C C . THR A 1 76 ? 23.696 -2.744 19.396 1.00 91.06 76 THR A C 1
ATOM 561 O O . THR A 1 76 ? 23.591 -2.655 18.168 1.00 91.06 76 THR A O 1
ATOM 564 N N . TYR A 1 77 ? 23.118 -3.748 20.065 1.00 91.44 77 TYR A N 1
ATOM 565 C CA . TYR A 1 77 ? 22.187 -4.668 19.423 1.00 91.44 77 TYR A CA 1
ATOM 566 C C . TYR A 1 77 ? 20.960 -3.909 18.905 1.00 91.44 77 TYR A C 1
ATOM 568 O O . TYR A 1 77 ? 20.436 -3.020 19.572 1.00 91.44 77 TYR A O 1
ATOM 576 N N . GLY A 1 78 ? 20.513 -4.260 17.701 1.00 88.06 78 GLY A N 1
ATOM 577 C CA . GLY A 1 78 ? 19.399 -3.593 17.030 1.00 88.06 78 GLY A CA 1
ATOM 578 C C . GLY A 1 78 ? 19.787 -2.338 16.250 1.00 88.06 78 GLY A C 1
ATOM 579 O O . GLY A 1 78 ? 18.980 -1.899 15.445 1.00 88.06 78 GLY A O 1
ATOM 580 N N . GLN A 1 79 ? 21.004 -1.801 16.386 1.00 87.56 79 GLN A N 1
ATOM 581 C CA . GLN A 1 79 ? 21.455 -0.686 15.544 1.00 87.56 79 GLN A CA 1
ATOM 582 C C . GLN A 1 79 ? 21.503 -1.101 14.063 1.00 87.56 79 GLN A C 1
ATOM 584 O O . GLN A 1 79 ? 21.948 -2.209 13.736 1.00 87.56 79 GLN A O 1
ATOM 589 N N . GLN A 1 80 ? 21.065 -0.212 13.168 1.00 80.94 80 GLN A N 1
ATOM 590 C CA . GLN A 1 80 ? 21.171 -0.412 11.721 1.00 80.94 80 GLN A CA 1
ATOM 591 C C . GLN A 1 80 ? 22.629 -0.282 11.246 1.00 80.94 80 GLN A C 1
ATOM 593 O O . GLN A 1 80 ? 23.433 0.468 11.803 1.00 80.94 80 GLN A O 1
ATOM 598 N N . THR A 1 81 ? 22.973 -1.022 10.194 1.00 73.56 81 THR A N 1
ATOM 599 C CA . THR A 1 81 ? 24.240 -0.908 9.459 1.00 73.56 81 THR A CA 1
ATOM 600 C C . THR A 1 81 ? 23.953 -0.970 7.960 1.00 73.56 81 THR A C 1
ATOM 602 O O . THR A 1 81 ? 22.883 -1.428 7.563 1.00 73.56 81 THR A O 1
ATOM 605 N N . ASN A 1 82 ? 24.917 -0.586 7.119 1.00 67.94 82 ASN A N 1
ATOM 606 C CA . ASN A 1 82 ? 24.817 -0.631 5.649 1.00 67.94 82 ASN A CA 1
ATOM 607 C C . ASN A 1 82 ? 24.775 -2.068 5.061 1.00 67.94 82 ASN A C 1
ATOM 609 O O . ASN A 1 82 ? 25.128 -2.269 3.905 1.00 67.94 82 ASN A O 1
ATOM 613 N N . SER A 1 83 ? 24.419 -3.076 5.862 1.00 66.88 83 SER A N 1
ATOM 614 C CA . SER A 1 83 ? 24.263 -4.471 5.447 1.00 66.88 83 SER A CA 1
ATOM 615 C C . SER A 1 83 ? 22.780 -4.802 5.309 1.00 66.88 83 SER A C 1
ATOM 617 O O . SER A 1 83 ? 22.024 -4.621 6.269 1.00 66.88 83 SER A O 1
ATOM 619 N N . THR A 1 84 ? 22.403 -5.372 4.161 1.00 60.16 84 THR A N 1
ATOM 620 C CA . THR A 1 84 ? 21.047 -5.852 3.815 1.00 60.16 84 THR A CA 1
ATOM 621 C C . THR A 1 84 ? 20.514 -6.923 4.776 1.00 60.16 84 THR A C 1
ATOM 623 O O . THR A 1 84 ? 19.309 -7.191 4.825 1.00 60.16 84 THR A O 1
ATOM 626 N N . PHE A 1 85 ? 21.394 -7.498 5.604 1.00 70.69 85 PHE A N 1
ATOM 627 C CA . PHE A 1 85 ? 21.061 -8.306 6.773 1.00 70.69 85 PHE A CA 1
ATOM 628 C C . PHE A 1 85 ? 21.844 -7.814 8.004 1.00 70.69 85 PHE A C 1
ATOM 630 O O . PHE A 1 85 ? 23.076 -7.766 7.993 1.00 70.69 85 PHE A O 1
ATOM 637 N N . ASN A 1 86 ? 21.140 -7.404 9.065 1.00 82.25 86 ASN A N 1
ATOM 638 C CA . ASN A 1 86 ? 21.728 -6.805 10.271 1.00 82.25 86 ASN A CA 1
ATOM 639 C C . ASN A 1 86 ? 20.812 -6.981 11.507 1.00 82.25 86 ASN A C 1
ATOM 641 O O . ASN A 1 86 ? 19.666 -7.418 11.386 1.00 82.25 86 ASN A O 1
ATOM 645 N N . THR A 1 87 ? 21.286 -6.625 12.708 1.00 87.06 87 THR A N 1
ATOM 646 C CA . THR A 1 87 ? 20.518 -6.828 13.955 1.00 87.06 87 THR A CA 1
ATOM 647 C C . THR A 1 87 ? 19.237 -5.994 14.066 1.00 87.06 87 THR A C 1
ATOM 649 O O . THR A 1 87 ? 18.321 -6.436 14.755 1.00 87.06 87 THR A O 1
ATOM 652 N N . ASN A 1 88 ? 19.132 -4.841 13.389 1.00 87.00 88 ASN A N 1
ATOM 653 C CA . ASN A 1 88 ? 17.884 -4.066 13.316 1.00 87.00 88 ASN A CA 1
ATOM 654 C C . ASN A 1 88 ? 16.802 -4.865 12.576 1.00 87.00 88 ASN A C 1
ATOM 656 O O . ASN A 1 88 ? 15.710 -5.100 13.090 1.00 87.00 88 ASN A O 1
ATOM 660 N N . ARG A 1 89 ? 17.167 -5.370 11.393 1.00 85.56 89 ARG A N 1
ATOM 661 C CA . ARG A 1 89 ? 16.312 -6.190 10.526 1.00 85.56 89 ARG A CA 1
ATOM 662 C C . ARG A 1 89 ? 15.867 -7.478 11.212 1.00 85.56 89 ARG A C 1
ATOM 664 O O . ARG A 1 89 ? 14.689 -7.815 11.163 1.00 85.56 89 ARG A O 1
ATOM 671 N N . ILE A 1 90 ? 16.784 -8.169 11.895 1.00 87.50 90 ILE A N 1
ATOM 672 C CA . ILE A 1 90 ? 16.465 -9.399 12.638 1.00 87.50 90 ILE A CA 1
ATOM 673 C C . ILE A 1 90 ? 15.504 -9.105 13.797 1.00 87.50 90 ILE A C 1
ATOM 675 O O . ILE A 1 90 ? 14.550 -9.855 13.985 1.00 87.50 90 ILE A O 1
ATOM 679 N N . LEU A 1 91 ? 15.711 -8.015 14.548 1.00 89.19 91 LEU A N 1
ATOM 680 C CA . LEU A 1 91 ? 14.798 -7.601 15.617 1.00 89.19 91 LEU A CA 1
ATOM 681 C C . LEU A 1 91 ? 13.392 -7.313 15.069 1.00 89.19 91 LEU A C 1
ATOM 683 O O . LEU A 1 91 ? 12.427 -7.909 15.542 1.00 89.19 91 LEU A O 1
ATOM 687 N N . LYS A 1 92 ? 13.286 -6.464 14.037 1.00 87.56 92 LYS A N 1
ATOM 688 C CA . LYS A 1 92 ? 12.015 -6.136 13.371 1.00 87.56 92 LYS A CA 1
ATOM 689 C C . LYS A 1 92 ? 11.309 -7.376 12.831 1.00 87.56 92 LYS A C 1
ATOM 691 O O . LYS A 1 92 ? 10.111 -7.526 13.043 1.00 87.56 92 LYS A O 1
ATOM 696 N N . TYR A 1 93 ? 12.039 -8.295 12.197 1.00 86.06 93 TYR A N 1
ATOM 697 C CA . TYR A 1 93 ? 11.480 -9.566 11.735 1.00 86.06 93 TYR A CA 1
ATOM 698 C C . TYR A 1 93 ? 10.929 -10.399 12.900 1.00 86.06 93 TYR A C 1
ATOM 700 O O . TYR A 1 93 ? 9.785 -10.842 12.848 1.00 86.06 93 TYR A O 1
ATOM 708 N N . VAL A 1 94 ? 11.724 -10.602 13.958 1.00 87.44 94 VAL A N 1
ATOM 709 C CA . VAL A 1 94 ? 11.343 -11.434 15.110 1.00 87.44 94 VAL A CA 1
ATOM 710 C C . VAL A 1 94 ? 10.103 -10.888 15.816 1.00 87.44 94 VAL A C 1
ATOM 712 O O . VAL A 1 94 ? 9.210 -11.667 16.140 1.00 87.44 94 VAL A O 1
ATOM 715 N N . VAL A 1 95 ? 10.018 -9.569 15.998 1.00 84.31 95 VAL A N 1
ATOM 716 C CA . VAL A 1 95 ? 8.851 -8.907 16.594 1.00 84.31 95 VAL A CA 1
ATOM 717 C C . VAL A 1 95 ? 7.637 -8.999 15.671 1.00 84.31 95 VAL A C 1
ATOM 719 O O . VAL A 1 95 ? 6.617 -9.560 16.061 1.00 84.31 95 VAL A O 1
ATOM 722 N N . ASN A 1 96 ? 7.740 -8.506 14.433 1.00 82.69 96 ASN A N 1
ATOM 723 C CA . ASN A 1 96 ? 6.584 -8.368 13.541 1.00 82.69 96 ASN A CA 1
ATOM 724 C C . ASN A 1 96 ? 5.982 -9.730 13.157 1.00 82.69 96 ASN A C 1
ATOM 726 O O . ASN A 1 96 ? 4.764 -9.874 13.083 1.00 82.69 96 ASN A O 1
ATOM 730 N N . GLN A 1 97 ? 6.825 -10.750 12.967 1.00 82.56 97 GLN A N 1
ATOM 731 C CA . GLN A 1 97 ? 6.401 -12.124 12.668 1.00 82.56 97 GLN A CA 1
ATOM 732 C C . GLN A 1 97 ? 6.076 -12.944 13.930 1.00 82.56 97 GLN A C 1
ATOM 734 O O . GLN A 1 97 ? 5.904 -14.158 13.835 1.00 82.56 97 GLN A O 1
ATOM 739 N N . HIS A 1 98 ? 6.033 -12.312 15.113 1.00 83.06 98 HIS A N 1
ATOM 740 C CA . HIS A 1 98 ? 5.752 -12.950 16.407 1.00 83.06 98 HIS A CA 1
ATOM 741 C C . HIS A 1 98 ? 6.615 -14.206 16.656 1.00 83.06 98 HIS A C 1
ATOM 743 O O . HIS A 1 98 ? 6.187 -15.193 17.259 1.00 83.06 98 HIS A O 1
ATOM 749 N N . LYS A 1 99 ? 7.855 -14.185 16.149 1.00 86.81 99 LYS A N 1
ATOM 750 C CA . LYS A 1 99 ? 8.747 -15.343 16.105 1.00 86.81 99 LYS A CA 1
ATOM 751 C C . LYS A 1 99 ? 9.154 -15.710 17.538 1.00 86.81 99 LYS A C 1
ATOM 753 O O . LYS A 1 99 ? 9.680 -14.845 18.241 1.00 86.81 99 LYS A O 1
ATOM 758 N N . PRO A 1 100 ? 8.989 -16.971 17.986 1.00 90.81 100 PRO A N 1
ATOM 759 C CA . PRO A 1 100 ? 9.420 -17.376 19.319 1.00 90.81 100 PRO A CA 1
ATOM 760 C C . PRO A 1 100 ? 10.900 -17.049 19.540 1.00 90.81 100 PRO A C 1
ATOM 762 O O . PRO A 1 100 ? 11.757 -17.501 18.773 1.00 90.81 100 PRO A O 1
ATOM 765 N N . PHE A 1 101 ? 11.204 -16.277 20.588 1.00 92.56 101 PHE A N 1
ATOM 766 C CA . PHE A 1 101 ? 12.571 -15.851 20.880 1.00 92.56 101 PHE A CA 1
ATOM 767 C C . PHE A 1 101 ? 13.008 -16.053 22.337 1.00 92.56 101 PHE A C 1
ATOM 769 O O . PHE A 1 101 ? 12.199 -16.233 23.256 1.00 92.56 101 PHE A O 1
ATOM 776 N N . PHE A 1 102 ? 14.329 -16.046 22.516 1.00 93.38 102 PHE A N 1
ATOM 777 C CA . PHE A 1 102 ? 15.018 -16.073 23.799 1.00 93.38 102 PHE A CA 1
ATOM 778 C C . PHE A 1 102 ? 16.095 -14.978 23.831 1.00 93.38 102 PHE A C 1
ATOM 780 O O . PHE A 1 102 ? 17.090 -15.058 23.110 1.00 93.38 102 PHE A O 1
ATOM 787 N N . LEU A 1 103 ? 15.897 -13.942 24.644 1.00 93.44 103 LEU A N 1
ATOM 788 C CA . LEU A 1 103 ? 16.828 -12.830 24.809 1.00 93.44 103 LEU A CA 1
ATOM 789 C C . LEU A 1 103 ? 17.849 -13.127 25.912 1.00 93.44 103 LEU A C 1
ATOM 791 O O . LEU A 1 103 ? 17.513 -13.238 27.093 1.00 93.44 103 LEU A O 1
ATOM 795 N N . VAL A 1 104 ? 19.120 -13.157 25.517 1.00 93.81 104 VAL A N 1
ATOM 796 C CA . VAL A 1 104 ? 20.266 -13.142 26.424 1.00 93.81 104 VAL A CA 1
ATOM 797 C C . VAL A 1 104 ? 20.757 -11.699 26.531 1.00 93.81 104 VAL A C 1
ATOM 799 O O . VAL A 1 104 ? 21.335 -11.161 25.589 1.00 93.81 104 VAL A O 1
ATOM 802 N N . ARG A 1 105 ? 20.524 -11.044 27.671 1.00 91.19 105 ARG A N 1
ATOM 803 C CA . ARG A 1 105 ? 20.979 -9.670 27.925 1.00 91.19 105 ARG A CA 1
ATOM 804 C C . ARG A 1 105 ? 22.465 -9.670 28.276 1.00 91.19 105 ARG A C 1
ATOM 806 O O . ARG A 1 105 ? 22.859 -10.183 29.324 1.00 91.19 105 ARG A O 1
ATOM 813 N N . MET A 1 106 ? 23.274 -9.076 27.405 1.00 91.25 106 MET A N 1
ATOM 814 C CA . MET A 1 106 ? 24.739 -9.042 27.485 1.00 91.25 106 MET A CA 1
ATOM 815 C C . MET A 1 106 ? 25.311 -7.657 27.825 1.00 91.25 106 MET A C 1
ATOM 817 O O . MET A 1 106 ? 26.527 -7.504 27.924 1.00 91.25 106 MET A O 1
ATOM 821 N N . CYS A 1 107 ? 24.461 -6.650 28.051 1.00 87.81 107 CYS A N 1
ATOM 822 C CA . CYS A 1 107 ? 24.865 -5.328 28.534 1.00 87.81 107 CYS A CA 1
ATOM 823 C C . CYS A 1 107 ? 24.079 -4.866 29.771 1.00 87.81 107 CYS A C 1
ATOM 825 O O . CYS A 1 107 ? 22.887 -5.156 29.928 1.00 87.81 107 CYS A O 1
ATOM 827 N N . ASP A 1 108 ? 24.754 -4.081 30.611 1.00 82.06 108 ASP A N 1
ATOM 828 C CA . ASP A 1 108 ? 24.139 -3.330 31.705 1.00 82.06 108 ASP A CA 1
ATOM 829 C C . ASP A 1 108 ? 23.710 -1.925 31.254 1.00 82.06 108 ASP A C 1
ATOM 831 O O . ASP A 1 108 ? 24.290 -1.333 30.338 1.00 82.06 108 ASP A O 1
ATOM 835 N N . GLY A 1 109 ? 22.669 -1.401 31.908 1.00 79.19 109 GLY A N 1
ATOM 836 C CA . GLY A 1 109 ? 21.930 -0.232 31.431 1.00 79.19 109 GLY A CA 1
ATOM 837 C C . GLY A 1 109 ? 21.086 -0.539 30.189 1.00 79.19 109 GLY A C 1
ATOM 838 O O . GLY A 1 109 ? 20.925 -1.698 29.796 1.00 79.19 109 GLY A O 1
ATOM 839 N N . ASP A 1 110 ? 20.515 0.503 29.597 1.00 82.56 110 ASP A N 1
ATOM 840 C CA . ASP A 1 110 ? 19.668 0.398 28.408 1.00 82.56 110 ASP A CA 1
ATOM 841 C C . ASP A 1 110 ? 20.450 0.075 27.128 1.00 82.56 110 ASP A C 1
ATOM 843 O O . ASP A 1 110 ? 21.654 0.351 27.013 1.00 82.56 110 ASP A O 1
ATOM 847 N N . PHE A 1 111 ? 19.729 -0.476 26.148 1.00 89.25 111 PHE A N 1
ATOM 848 C CA . PHE A 1 111 ? 20.180 -0.549 24.760 1.00 89.25 111 PHE A CA 1
ATOM 849 C C . PHE A 1 111 ? 20.415 0.865 24.215 1.00 89.25 111 PHE A C 1
ATOM 851 O O . PHE A 1 111 ? 19.664 1.787 24.522 1.00 89.25 111 PHE A O 1
ATOM 858 N N . ALA A 1 112 ? 21.452 1.043 23.395 1.00 89.19 112 ALA A N 1
ATOM 859 C CA . ALA A 1 112 ? 21.740 2.332 22.763 1.00 89.19 112 ALA A CA 1
ATOM 860 C C . ALA A 1 112 ? 20.793 2.660 21.591 1.00 89.19 112 ALA A C 1
ATOM 862 O O . ALA A 1 112 ? 20.764 3.801 21.140 1.00 89.19 112 ALA A O 1
ATOM 863 N N . GLU A 1 113 ? 20.046 1.667 21.103 1.00 90.31 113 GLU A N 1
ATOM 864 C CA . GLU A 1 113 ? 19.075 1.793 20.018 1.00 90.31 113 GLU A CA 1
ATOM 865 C C . GLU A 1 113 ? 17.644 1.879 20.591 1.00 90.31 113 GLU A C 1
ATOM 867 O O . GLU A 1 113 ? 17.218 0.921 21.249 1.00 90.31 113 GLU A O 1
ATOM 872 N N . PRO A 1 114 ? 16.876 2.961 20.344 1.00 86.38 114 PRO A N 1
ATOM 873 C CA . PRO A 1 114 ? 15.522 3.118 20.882 1.00 86.38 114 PRO A CA 1
ATOM 874 C C . PRO A 1 114 ? 14.550 2.002 20.489 1.00 86.38 114 PRO A C 1
ATOM 876 O O . PRO A 1 114 ? 13.749 1.580 21.319 1.00 86.38 114 PRO A O 1
ATOM 879 N N . GLU A 1 115 ? 14.641 1.459 19.270 1.00 84.12 115 GLU A N 1
ATOM 880 C CA . GLU A 1 115 ? 13.815 0.313 18.856 1.00 84.12 115 GLU A CA 1
ATOM 881 C C . GLU A 1 115 ? 14.156 -0.954 19.656 1.00 84.12 115 GLU A C 1
ATOM 883 O O . GLU A 1 115 ? 13.263 -1.681 20.088 1.00 84.12 115 GLU A O 1
ATOM 888 N N . ALA A 1 116 ? 15.445 -1.209 19.915 1.00 87.31 116 ALA A N 1
ATOM 889 C CA . ALA A 1 116 ? 15.863 -2.323 20.765 1.00 87.31 116 ALA A CA 1
ATOM 890 C C . ALA A 1 116 ? 15.420 -2.116 22.216 1.00 87.31 116 ALA A C 1
ATOM 892 O O . ALA A 1 116 ? 14.976 -3.066 22.854 1.00 87.31 116 ALA A O 1
ATOM 893 N N . GLN A 1 117 ? 15.469 -0.885 22.730 1.00 86.44 117 GLN A N 1
ATOM 894 C CA . GLN A 1 117 ? 14.916 -0.569 24.044 1.00 86.44 117 GLN A CA 1
ATOM 895 C C . GLN A 1 117 ? 13.401 -0.840 24.079 1.00 86.44 117 GLN A C 1
ATOM 897 O O . GLN A 1 117 ? 12.937 -1.592 24.937 1.00 86.44 117 GLN A O 1
ATOM 902 N N . PHE A 1 118 ? 12.637 -0.324 23.115 1.00 84.56 118 PHE A N 1
ATOM 903 C CA . PHE A 1 118 ? 11.184 -0.490 23.052 1.00 84.56 118 PHE A CA 1
ATOM 904 C C . PHE A 1 118 ? 10.752 -1.961 22.922 1.00 84.56 118 PHE A C 1
ATOM 906 O O . PHE A 1 118 ? 9.904 -2.417 23.687 1.00 84.56 118 PHE A O 1
ATOM 913 N N . TYR A 1 119 ? 11.365 -2.743 22.030 1.00 84.12 119 TYR A N 1
ATOM 914 C CA . TYR A 1 119 ? 10.955 -4.134 21.806 1.00 84.12 119 TYR A CA 1
ATOM 915 C C . TYR A 1 119 ? 11.547 -5.148 22.800 1.00 84.12 119 TYR A C 1
ATOM 917 O O . TYR A 1 119 ? 10.965 -6.215 22.989 1.00 84.12 119 TYR A O 1
ATOM 925 N N . LEU A 1 120 ? 12.683 -4.850 23.448 1.00 82.56 120 LEU A N 1
ATOM 926 C CA . LEU A 1 120 ? 13.389 -5.795 24.331 1.00 82.56 120 LEU A CA 1
ATOM 927 C C . LEU A 1 120 ? 13.372 -5.414 25.823 1.00 82.56 120 LEU A C 1
ATOM 929 O O . LEU A 1 120 ? 13.975 -6.128 26.627 1.00 82.56 120 LEU A O 1
ATOM 933 N N . THR A 1 121 ? 12.696 -4.327 26.228 1.00 68.69 121 THR A N 1
ATOM 934 C CA . THR A 1 121 ? 12.559 -3.961 27.658 1.00 68.69 121 THR A CA 1
ATOM 935 C C . THR A 1 121 ? 11.118 -3.880 28.177 1.00 68.69 121 THR A C 1
ATOM 937 O O . THR A 1 121 ? 10.898 -4.228 29.337 1.00 68.69 121 THR A O 1
ATOM 940 N N . THR A 1 122 ? 10.135 -3.546 27.331 1.00 53.03 122 THR A N 1
ATOM 941 C CA . THR A 1 122 ? 8.725 -3.221 27.682 1.00 53.03 122 THR A CA 1
ATOM 942 C C . THR A 1 122 ? 7.872 -4.401 28.204 1.00 53.03 122 THR A C 1
ATOM 944 O O . THR A 1 122 ? 6.653 -4.329 28.274 1.00 53.03 122 THR A O 1
ATOM 947 N N . SER A 1 123 ? 8.499 -5.507 28.599 1.00 44.66 123 SER A N 1
ATOM 948 C CA . SER A 1 123 ? 7.846 -6.682 29.203 1.00 44.66 123 SER A CA 1
ATOM 949 C C . SER A 1 123 ? 8.763 -7.468 30.153 1.00 44.66 123 SER A C 1
ATOM 951 O O . SER A 1 123 ? 8.472 -8.607 30.510 1.00 44.66 123 SER A O 1
ATOM 953 N N . GLY A 1 124 ? 9.911 -6.897 30.545 1.00 50.47 124 GLY A N 1
ATOM 954 C CA . GLY A 1 124 ? 10.930 -7.624 31.313 1.00 50.47 124 GLY A CA 1
ATOM 955 C C . GLY A 1 124 ? 11.626 -8.737 30.515 1.00 50.47 124 GLY A C 1
ATOM 956 O O . GLY A 1 124 ? 12.176 -9.657 31.113 1.00 50.47 124 GLY A O 1
ATOM 957 N N . ALA A 1 125 ? 11.625 -8.651 29.178 1.00 54.28 125 ALA A N 1
ATOM 958 C CA . ALA A 1 125 ? 11.959 -9.721 28.226 1.00 54.28 125 ALA A CA 1
ATOM 959 C C . ALA A 1 125 ? 13.357 -10.374 28.336 1.00 54.28 125 ALA A C 1
ATOM 961 O O . ALA A 1 125 ? 13.648 -11.301 27.585 1.00 54.28 125 ALA A O 1
ATOM 962 N N . ALA A 1 126 ? 14.237 -9.930 29.237 1.00 58.81 126 ALA A N 1
ATOM 963 C CA . ALA A 1 126 ? 15.566 -10.506 29.445 1.00 58.81 126 ALA A CA 1
ATOM 964 C C . ALA A 1 126 ? 15.487 -11.871 30.156 1.00 58.81 126 ALA A C 1
ATOM 966 O O . ALA A 1 126 ? 15.698 -11.971 31.363 1.00 58.81 126 ALA A O 1
ATOM 967 N N . GLN A 1 127 ? 15.205 -12.926 29.387 1.00 78.00 127 GLN A N 1
ATOM 968 C CA . GLN A 1 127 ? 15.059 -14.302 29.878 1.00 78.00 127 GLN A CA 1
ATOM 969 C C . GLN A 1 127 ? 16.357 -14.873 30.474 1.00 78.00 127 GLN A C 1
ATOM 971 O O . GLN A 1 127 ? 16.293 -15.768 31.311 1.00 78.00 127 GLN A O 1
ATOM 976 N N . TYR A 1 128 ? 17.527 -14.341 30.100 1.00 89.25 128 TYR A N 1
ATOM 977 C CA . TYR A 1 128 ? 18.794 -14.605 30.791 1.00 89.25 128 TYR A CA 1
ATOM 978 C C . TYR A 1 128 ? 19.708 -13.366 30.798 1.00 89.25 128 TYR A C 1
ATOM 980 O O . TYR A 1 128 ? 19.661 -12.561 29.867 1.00 89.25 128 TYR A O 1
ATOM 988 N N . ARG A 1 129 ? 20.580 -13.211 31.810 1.00 90.00 129 ARG A N 1
ATOM 989 C CA . ARG A 1 129 ? 21.603 -12.142 31.877 1.00 90.00 129 ARG A CA 1
ATOM 990 C C . ARG A 1 129 ? 23.014 -12.738 31.868 1.00 90.00 129 ARG A C 1
ATOM 992 O O . ARG A 1 129 ? 23.414 -13.388 32.826 1.00 90.00 129 ARG A O 1
ATOM 999 N N . TRP A 1 130 ? 23.786 -12.448 30.822 1.00 90.50 130 TRP A N 1
ATOM 1000 C CA . TRP A 1 130 ? 25.151 -12.949 30.606 1.00 90.50 130 TRP A CA 1
ATOM 1001 C C . TRP A 1 130 ? 26.085 -11.795 30.214 1.00 90.50 130 TRP A C 1
ATOM 1003 O O . TRP A 1 130 ? 26.464 -11.633 29.057 1.00 90.50 130 TRP A O 1
ATOM 1013 N N . VAL A 1 131 ? 26.417 -10.945 31.191 1.00 83.75 131 VAL A N 1
ATOM 1014 C CA . VAL A 1 131 ? 27.299 -9.779 31.007 1.00 83.75 131 VAL A CA 1
ATOM 1015 C C . VAL A 1 131 ? 28.728 -10.154 31.430 1.00 83.75 131 VAL A C 1
ATOM 1017 O O . VAL A 1 131 ? 28.940 -10.423 32.615 1.00 83.75 131 VAL A O 1
ATOM 1020 N N . PRO A 1 132 ? 29.717 -10.201 30.518 1.00 66.81 132 PRO A N 1
ATOM 1021 C CA . PRO A 1 132 ? 31.087 -10.582 30.861 1.00 66.81 132 PRO A CA 1
ATOM 1022 C C . PRO A 1 132 ? 31.895 -9.419 31.456 1.00 66.81 132 PRO A C 1
ATOM 1024 O O . PRO A 1 132 ? 32.024 -8.361 30.842 1.00 66.81 132 PRO A O 1
ATOM 1027 N N . GLU A 1 133 ? 32.551 -9.648 32.600 1.00 61.38 133 GLU A N 1
ATOM 1028 C CA . GLU A 1 133 ? 33.362 -8.645 33.326 1.00 61.38 133 GLU A CA 1
ATOM 1029 C C . GLU A 1 133 ? 34.507 -8.011 32.508 1.00 61.38 133 GLU A C 1
ATOM 1031 O O . GLU A 1 133 ? 35.068 -6.991 32.909 1.00 61.38 133 GLU A O 1
ATOM 1036 N N . ARG A 1 134 ? 34.904 -8.632 31.389 1.00 65.69 134 ARG A N 1
ATOM 1037 C CA . ARG A 1 134 ? 36.016 -8.195 30.525 1.00 65.69 134 ARG A CA 1
ATOM 1038 C C . ARG A 1 134 ? 35.643 -8.106 29.040 1.00 65.69 134 ARG A C 1
ATOM 1040 O O . ARG A 1 134 ? 36.537 -8.064 28.200 1.00 65.69 134 ARG A O 1
ATOM 1047 N N . GLY A 1 135 ? 34.347 -8.074 28.722 1.00 74.19 135 GLY A N 1
ATOM 1048 C CA . GLY A 1 135 ? 33.859 -8.141 27.342 1.00 74.19 135 GLY A CA 1
ATOM 1049 C C . GLY A 1 135 ? 33.942 -9.545 26.727 1.00 74.19 135 GLY A C 1
ATOM 1050 O O . GLY A 1 135 ? 34.295 -10.521 27.391 1.00 74.19 135 GLY A O 1
ATOM 1051 N N . ASP A 1 136 ? 33.590 -9.634 25.445 1.00 83.06 136 ASP A N 1
ATOM 1052 C CA . ASP A 1 136 ? 33.630 -10.864 24.650 1.00 83.06 136 ASP A CA 1
ATOM 1053 C C . ASP A 1 136 ? 35.075 -11.351 24.445 1.00 83.06 136 ASP A C 1
ATOM 1055 O O . ASP A 1 136 ? 35.918 -10.633 23.905 1.00 83.06 136 ASP A O 1
ATOM 1059 N N . THR A 1 137 ? 35.384 -12.574 24.890 1.00 81.81 137 THR A N 1
ATOM 1060 C CA . THR A 1 137 ? 36.741 -13.143 24.804 1.00 81.81 137 THR A CA 1
ATOM 1061 C C . THR A 1 137 ? 36.716 -14.631 24.437 1.00 81.81 137 THR A C 1
ATOM 1063 O O . THR A 1 137 ? 35.775 -15.331 24.811 1.00 81.81 137 THR A O 1
ATOM 1066 N N . PRO A 1 138 ? 37.768 -15.176 23.787 1.00 78.44 138 PRO A N 1
ATOM 1067 C CA . PRO A 1 138 ? 37.844 -16.601 23.430 1.00 78.44 138 PRO A CA 1
ATOM 1068 C C . PRO A 1 138 ? 37.754 -17.593 24.602 1.00 78.44 138 PRO A C 1
ATOM 1070 O O . PRO A 1 138 ? 37.568 -18.782 24.373 1.00 78.44 138 PRO A O 1
ATOM 1073 N N . ALA A 1 139 ? 37.931 -17.126 25.843 1.00 71.06 139 ALA A N 1
ATOM 1074 C CA . ALA A 1 139 ? 37.890 -17.936 27.061 1.00 71.06 139 ALA A CA 1
ATOM 1075 C C . ALA A 1 139 ? 36.600 -17.730 27.885 1.00 71.06 139 ALA A C 1
ATOM 1077 O O . ALA A 1 139 ? 36.529 -18.170 29.031 1.00 71.06 139 ALA A O 1
ATOM 1078 N N . MET A 1 140 ? 35.601 -17.035 27.332 1.00 79.12 140 MET A N 1
ATOM 1079 C CA . MET A 1 140 ? 34.326 -16.749 27.989 1.00 79.12 140 MET A CA 1
ATOM 1080 C C . MET A 1 140 ? 33.492 -18.037 28.152 1.00 79.12 140 MET A C 1
ATOM 1082 O O . MET A 1 140 ? 33.105 -18.634 27.147 1.00 79.12 140 MET A O 1
ATOM 1086 N N . PRO A 1 141 ? 33.201 -18.492 29.387 1.00 83.94 141 PRO A N 1
ATOM 1087 C CA . PRO A 1 141 ? 32.439 -19.717 29.602 1.00 83.94 141 PRO A CA 1
ATOM 1088 C C . PRO A 1 141 ? 30.952 -19.504 29.296 1.00 83.94 141 PRO A C 1
ATOM 1090 O O . PRO A 1 141 ? 30.351 -18.513 29.721 1.00 83.94 141 PRO A O 1
ATOM 1093 N N . VAL A 1 142 ? 30.353 -20.471 28.599 1.00 90.62 142 VAL A N 1
ATOM 1094 C CA . VAL A 1 142 ? 28.903 -20.551 28.376 1.00 90.62 142 VAL A CA 1
ATOM 1095 C C . VAL A 1 142 ? 28.241 -21.133 29.635 1.00 90.62 142 VAL A C 1
ATOM 1097 O O . VAL A 1 142 ? 28.624 -22.234 30.041 1.00 90.62 142 VAL A O 1
ATOM 1100 N N . PRO A 1 143 ? 27.269 -20.451 30.266 1.00 92.31 143 PRO A N 1
ATOM 1101 C CA . PRO A 1 143 ? 26.549 -20.991 31.416 1.00 92.31 143 PRO A CA 1
ATOM 1102 C C . PRO A 1 143 ? 25.657 -22.164 30.991 1.00 92.31 143 PRO A C 1
ATOM 1104 O O . PRO A 1 143 ? 24.849 -22.034 30.070 1.00 92.31 143 PRO A O 1
ATOM 1107 N N . ALA A 1 144 ? 25.790 -23.315 31.652 1.00 88.44 144 ALA A N 1
ATOM 1108 C CA . ALA A 1 144 ? 25.005 -24.510 31.324 1.00 88.44 144 ALA A CA 1
ATOM 1109 C C . ALA A 1 144 ? 23.502 -24.304 31.594 1.00 88.44 144 ALA A C 1
ATOM 1111 O O . ALA A 1 144 ? 22.662 -24.695 30.792 1.00 88.44 144 ALA A O 1
ATOM 1112 N N . ASP A 1 145 ? 23.173 -23.577 32.659 1.00 91.56 145 ASP A N 1
ATOM 1113 C CA . ASP A 1 145 ? 21.817 -23.177 33.034 1.00 91.56 145 ASP A CA 1
ATOM 1114 C C . ASP A 1 145 ? 21.158 -22.227 32.017 1.00 91.56 145 ASP A C 1
ATOM 1116 O O . ASP A 1 145 ? 19.931 -22.201 31.906 1.00 91.56 145 ASP A O 1
ATOM 1120 N N . MET A 1 146 ? 21.944 -21.475 31.236 1.00 94.56 146 MET A N 1
ATOM 1121 C CA . MET A 1 146 ? 21.437 -20.706 30.093 1.00 94.56 146 MET A CA 1
ATOM 1122 C C . MET A 1 146 ? 21.076 -21.629 28.923 1.00 94.56 146 MET A C 1
ATOM 1124 O O . MET A 1 146 ? 20.043 -21.435 28.281 1.00 94.56 146 MET A O 1
ATOM 1128 N N . VAL A 1 147 ? 21.900 -22.651 28.660 1.00 94.31 147 VAL A N 1
ATOM 1129 C CA . VAL A 1 147 ? 21.632 -23.668 27.629 1.00 94.31 147 VAL A CA 1
ATOM 1130 C C . VAL A 1 147 ? 20.364 -24.449 27.982 1.00 94.31 147 VAL A C 1
ATOM 1132 O O . VAL A 1 147 ? 19.468 -24.542 27.145 1.00 94.31 147 VAL A O 1
ATOM 1135 N N . ASP A 1 148 ? 20.220 -24.906 29.228 1.00 91.31 148 ASP A N 1
ATOM 1136 C CA . ASP A 1 148 ? 19.021 -25.605 29.713 1.00 91.31 148 ASP A CA 1
ATOM 1137 C C . ASP A 1 148 ? 17.740 -24.762 29.552 1.00 91.31 148 ASP A C 1
ATOM 1139 O O . ASP A 1 148 ? 16.702 -25.271 29.121 1.00 91.31 148 ASP A O 1
ATOM 1143 N N . GLN A 1 149 ? 17.802 -23.453 29.823 1.00 92.94 149 GLN A N 1
ATOM 1144 C CA . GLN A 1 149 ? 16.662 -22.543 29.638 1.00 92.94 149 GLN A CA 1
ATOM 1145 C C . GLN A 1 149 ? 16.314 -22.308 28.160 1.00 92.94 149 GLN A C 1
ATOM 1147 O O . GLN A 1 149 ? 15.131 -22.254 27.811 1.00 92.94 149 GLN A O 1
ATOM 1152 N N . ILE A 1 150 ? 17.312 -22.239 27.273 1.00 94.12 150 ILE A N 1
ATOM 1153 C CA . ILE A 1 150 ? 17.098 -22.186 25.818 1.00 94.12 150 ILE A CA 1
ATOM 1154 C C . ILE A 1 150 ? 16.454 -23.493 25.324 1.00 94.12 150 ILE A C 1
ATOM 1156 O O . ILE A 1 150 ? 15.506 -23.444 24.538 1.00 94.12 150 ILE A O 1
ATOM 1160 N N . LEU A 1 151 ? 16.897 -24.655 25.820 1.00 93.06 151 LEU A N 1
ATOM 1161 C CA . LEU A 1 151 ? 16.302 -25.960 25.504 1.00 93.06 151 LEU A CA 1
ATOM 1162 C C . LEU A 1 151 ? 14.843 -26.056 25.983 1.00 93.06 151 LEU A C 1
ATOM 1164 O O . LEU A 1 151 ? 13.975 -26.487 25.221 1.00 93.06 151 LEU A O 1
ATOM 1168 N N . ALA A 1 152 ? 14.544 -25.592 27.199 1.00 90.81 152 ALA A N 1
ATOM 1169 C CA . ALA A 1 152 ? 13.178 -25.531 27.717 1.00 90.81 152 ALA A CA 1
ATOM 1170 C C . ALA A 1 152 ? 12.282 -24.596 26.880 1.00 90.81 152 ALA A C 1
ATOM 1172 O O . ALA A 1 152 ? 11.139 -24.944 26.567 1.00 90.81 152 ALA A O 1
ATOM 1173 N N . LYS A 1 153 ? 12.795 -23.433 26.448 1.00 89.75 153 LYS A N 1
ATOM 1174 C CA . LYS A 1 153 ? 12.040 -22.509 25.586 1.00 89.75 153 LYS A CA 1
ATOM 1175 C C . LYS A 1 153 ? 11.813 -23.073 24.181 1.00 89.75 153 LYS A C 1
ATOM 1177 O O . LYS A 1 153 ? 10.728 -22.895 23.629 1.00 89.75 153 LYS A O 1
ATOM 1182 N N . LEU A 1 154 ? 12.790 -23.794 23.628 1.00 91.25 154 LEU A N 1
ATOM 1183 C CA . LEU A 1 154 ? 12.662 -24.497 22.350 1.00 91.25 154 LEU A CA 1
ATOM 1184 C C . LEU A 1 154 ? 11.563 -25.570 22.406 1.00 91.25 154 LEU A C 1
ATOM 1186 O O . LEU A 1 154 ? 10.766 -25.669 21.476 1.00 91.25 154 LEU A O 1
ATOM 1190 N N . GLN A 1 155 ? 11.470 -26.332 23.502 1.00 87.00 155 GLN A N 1
ATOM 1191 C CA . GLN A 1 155 ? 10.388 -27.305 23.692 1.00 87.00 155 GLN A CA 1
ATOM 1192 C C . GLN A 1 155 ? 9.011 -26.623 23.704 1.00 87.00 155 GLN A C 1
ATOM 1194 O O . GLN A 1 155 ? 8.123 -27.055 22.972 1.00 87.00 155 GLN A O 1
ATOM 1199 N N . GLN A 1 156 ? 8.845 -25.521 24.448 1.00 80.81 156 GLN A N 1
ATOM 1200 C CA . GLN A 1 156 ? 7.594 -24.744 24.450 1.00 80.81 156 GLN A CA 1
ATOM 1201 C C . GLN A 1 156 ? 7.204 -24.259 23.043 1.00 80.81 156 GLN A C 1
ATOM 1203 O O . GLN A 1 156 ? 6.046 -24.384 22.652 1.00 80.81 156 GLN A O 1
ATOM 1208 N N . ALA A 1 157 ? 8.165 -23.738 22.270 1.00 74.31 157 ALA A N 1
ATOM 1209 C CA . ALA A 1 157 ? 7.921 -23.241 20.915 1.00 74.31 157 ALA A CA 1
ATOM 1210 C C . ALA A 1 157 ? 7.440 -24.343 19.949 1.00 74.31 157 ALA A C 1
ATOM 1212 O O . ALA A 1 157 ? 6.591 -24.087 19.098 1.00 74.31 157 ALA A O 1
ATOM 1213 N N . VAL A 1 158 ? 7.935 -25.578 20.103 1.00 69.06 158 VAL A N 1
ATOM 1214 C CA . VAL A 1 158 ? 7.497 -26.723 19.287 1.00 69.06 158 VAL A CA 1
ATOM 1215 C C . VAL A 1 158 ? 6.067 -27.149 19.628 1.00 69.06 158 VAL A C 1
ATOM 1217 O O . VAL A 1 158 ? 5.276 -27.355 18.709 1.00 69.06 158 VAL A O 1
ATOM 1220 N N . TRP A 1 159 ? 5.703 -27.226 20.913 1.00 41.59 159 TRP A N 1
ATOM 1221 C CA . TRP A 1 159 ? 4.361 -27.664 21.328 1.00 41.59 159 TRP A CA 1
ATOM 1222 C C . TRP A 1 159 ? 3.243 -26.772 20.763 1.00 41.59 159 TRP A C 1
ATOM 1224 O O . TRP A 1 159 ? 2.271 -27.293 20.218 1.00 41.59 159 TRP A O 1
ATOM 1234 N N . VAL A 1 160 ? 3.422 -25.445 20.795 1.00 52.19 160 VAL A N 1
ATOM 1235 C CA . VAL A 1 160 ? 2.443 -24.481 20.250 1.00 52.19 160 VAL A CA 1
ATOM 1236 C C . VAL A 1 160 ? 2.232 -24.663 18.739 1.00 52.19 160 VAL A C 1
ATOM 1238 O O . VAL A 1 160 ? 1.111 -24.524 18.254 1.00 52.19 160 VAL A O 1
ATOM 1241 N N . SER A 1 161 ? 3.283 -25.020 17.989 1.00 50.53 161 SER A N 1
ATOM 1242 C CA . SER A 1 161 ? 3.157 -25.283 16.547 1.00 50.53 161 SER A CA 1
ATOM 1243 C C . SER A 1 161 ? 2.391 -26.575 16.235 1.00 50.53 161 SER A C 1
ATOM 1245 O O . SER A 1 161 ? 1.662 -26.627 15.250 1.00 50.53 161 SER A O 1
ATOM 1247 N N . THR A 1 162 ? 2.490 -27.599 17.089 1.00 41.69 162 THR A N 1
ATOM 1248 C CA . THR A 1 162 ? 1.841 -28.899 16.849 1.00 41.69 162 THR A CA 1
ATOM 1249 C C . THR A 1 162 ? 0.348 -28.942 17.178 1.00 41.69 162 THR A C 1
ATOM 1251 O O . THR A 1 162 ? -0.350 -29.793 16.635 1.00 41.69 162 THR A O 1
ATOM 1254 N N . GLU A 1 163 ? -0.178 -28.043 18.017 1.00 37.81 163 GLU A N 1
ATOM 1255 C CA . GLU A 1 163 ? -1.624 -28.009 18.303 1.00 37.81 163 GLU A CA 1
ATOM 1256 C C . GLU A 1 163 ? -2.456 -27.409 17.151 1.00 37.81 163 GLU A C 1
ATOM 1258 O O . GLU A 1 163 ? -3.635 -27.737 17.025 1.00 37.81 163 GLU A O 1
ATOM 1263 N N . HIS A 1 164 ? -1.853 -26.604 16.265 1.00 38.69 164 HIS A N 1
ATOM 1264 C CA . HIS A 1 164 ? -2.545 -26.040 15.095 1.00 38.69 164 HIS A CA 1
ATOM 1265 C C . HIS A 1 164 ? -2.812 -27.071 13.978 1.00 38.69 164 HIS A C 1
ATOM 1267 O O . HIS A 1 164 ? -3.869 -27.024 13.351 1.00 38.69 164 HIS A O 1
ATOM 1273 N N . ASP A 1 165 ? -1.900 -28.021 13.740 1.00 33.78 165 ASP A N 1
ATOM 1274 C CA . ASP A 1 165 ? -1.994 -28.968 12.609 1.00 33.78 165 ASP A CA 1
ATOM 1275 C C . ASP A 1 165 ? -2.909 -30.187 12.869 1.00 33.78 165 ASP A C 1
ATOM 1277 O O . ASP A 1 165 ? -3.307 -30.884 11.935 1.00 33.78 165 ASP A O 1
ATOM 1281 N N . VAL A 1 166 ? -3.278 -30.474 14.124 1.00 33.47 166 VAL A N 1
ATOM 1282 C CA . VAL A 1 166 ? -4.007 -31.711 14.501 1.00 33.47 166 VAL A CA 1
ATOM 1283 C C . VAL A 1 166 ? -5.542 -31.555 14.422 1.00 33.47 166 VAL A C 1
ATOM 1285 O O . VAL A 1 166 ? -6.295 -32.501 14.654 1.00 33.47 166 VAL A O 1
ATOM 1288 N N . GLY A 1 167 ? -6.042 -30.382 14.018 1.00 31.52 167 GLY A N 1
ATOM 1289 C CA . GLY A 1 167 ? -7.477 -30.067 13.964 1.00 31.52 167 GLY A CA 1
ATOM 1290 C C . GLY A 1 167 ? -8.317 -30.840 12.931 1.00 31.52 167 GLY A C 1
ATOM 1291 O O . GLY A 1 167 ? -9.545 -30.785 13.002 1.00 31.52 167 GLY A O 1
ATOM 1292 N N . GLN A 1 168 ? -7.708 -31.560 11.978 1.00 35.53 168 GLN A N 1
ATOM 1293 C CA . GLN A 1 168 ? -8.430 -32.263 10.905 1.00 35.53 168 GLN A CA 1
ATOM 1294 C C . GLN A 1 168 ? -7.867 -33.662 10.573 1.00 35.53 168 GLN A C 1
ATOM 1296 O O . GLN A 1 168 ? -7.165 -33.817 9.579 1.00 35.53 168 GLN A O 1
ATOM 1301 N N . GLN A 1 169 ? -8.248 -34.699 11.337 1.00 28.39 169 GLN A N 1
ATOM 1302 C CA . GLN A 1 169 ? -8.842 -35.960 10.823 1.00 28.39 169 GLN A CA 1
ATOM 1303 C C . GLN A 1 169 ? -9.068 -37.022 11.927 1.00 28.39 169 GLN A C 1
ATOM 1305 O O . GLN A 1 169 ? -8.506 -36.995 13.014 1.00 28.39 169 GLN A O 1
ATOM 1310 N N . SER A 1 170 ? -9.975 -37.949 11.634 1.00 30.34 170 SER A N 1
ATOM 1311 C CA . SER A 1 170 ? -10.600 -38.965 12.495 1.00 30.34 170 SER A CA 1
ATOM 1312 C C . SER A 1 170 ? -9.706 -39.908 13.337 1.00 30.34 170 SER A C 1
ATOM 1314 O O . SER A 1 170 ? -8.940 -40.684 12.777 1.00 30.34 170 SER A O 1
ATOM 1316 N N . GLY A 1 171 ? -10.064 -40.076 14.621 1.00 27.12 171 GLY A N 1
ATOM 1317 C CA . GLY A 1 171 ? -10.701 -41.337 15.066 1.00 27.12 171 GLY A CA 1
ATOM 1318 C C . GLY A 1 171 ? -9.936 -42.362 15.941 1.00 27.12 171 GLY A C 1
ATOM 1319 O O . GLY A 1 171 ? -8.983 -42.985 15.500 1.00 27.12 171 GLY A O 1
ATOM 1320 N N . ALA A 1 172 ? -10.556 -42.681 17.093 1.00 28.86 172 ALA A N 1
ATOM 1321 C CA . ALA A 1 172 ? -10.525 -43.954 17.854 1.00 28.86 172 ALA A CA 1
ATOM 1322 C C . ALA A 1 172 ? -9.390 -44.283 18.874 1.00 28.86 172 ALA A C 1
ATOM 1324 O O . ALA A 1 172 ? -8.317 -44.743 18.512 1.00 28.86 172 ALA A O 1
ATOM 1325 N N . HIS A 1 173 ? -9.787 -44.272 20.166 1.00 28.88 173 HIS A N 1
ATOM 1326 C CA . HIS A 1 173 ? -9.276 -45.052 21.326 1.00 28.88 173 HIS A CA 1
ATOM 1327 C C . HIS A 1 173 ? -7.826 -44.807 21.848 1.00 28.88 173 HIS A C 1
ATOM 1329 O O . HIS A 1 173 ? -6.892 -44.689 21.075 1.00 28.88 173 HIS A O 1
ATOM 1335 N N . ALA A 1 174 ? -7.541 -44.762 23.168 1.00 26.77 174 ALA A N 1
ATOM 1336 C CA . ALA A 1 174 ? -8.365 -45.012 24.369 1.00 26.77 174 ALA A CA 1
ATOM 1337 C C . ALA A 1 174 ? -7.917 -44.221 25.635 1.00 26.77 174 ALA A C 1
ATOM 1339 O O . ALA A 1 174 ? -6.759 -43.852 25.751 1.00 26.77 174 ALA A O 1
ATOM 1340 N N . ALA A 1 175 ? -8.854 -44.070 26.591 1.00 25.27 175 ALA A N 1
ATOM 1341 C CA . ALA A 1 175 ? -8.708 -43.854 28.053 1.00 25.27 175 ALA A CA 1
ATOM 1342 C C . ALA A 1 175 ? -7.655 -42.829 28.582 1.00 25.27 175 ALA A C 1
ATOM 1344 O O . ALA A 1 175 ? -6.467 -43.112 28.573 1.00 25.27 175 ALA A O 1
ATOM 1345 N N . ALA A 1 176 ? -8.037 -41.627 29.057 1.00 26.12 176 ALA A N 1
ATOM 1346 C CA . ALA A 1 176 ? -8.716 -41.298 30.346 1.00 26.12 176 ALA A CA 1
ATOM 1347 C C . ALA A 1 176 ? -7.720 -41.007 31.510 1.00 26.12 176 ALA A C 1
ATOM 1349 O O . ALA A 1 176 ? -6.642 -41.594 31.499 1.00 26.12 176 ALA A O 1
ATOM 1350 N N . PRO A 1 177 ? -8.035 -40.147 32.519 1.00 30.28 177 PRO A N 1
ATOM 1351 C CA . PRO A 1 177 ? -9.362 -39.680 32.963 1.00 30.28 177 PRO A CA 1
ATOM 1352 C C . PRO A 1 177 ? -9.655 -38.166 32.812 1.00 30.28 177 PRO A C 1
ATOM 1354 O O . PRO A 1 177 ? -8.805 -37.379 32.414 1.00 30.28 177 PRO A O 1
ATOM 1357 N N . ARG A 1 178 ? -10.892 -37.768 33.159 1.00 24.64 178 ARG A N 1
ATOM 1358 C CA . ARG A 1 178 ? -11.402 -36.379 33.225 1.00 24.64 178 ARG A CA 1
ATOM 1359 C C . ARG A 1 178 ? -11.793 -35.994 34.663 1.00 24.64 178 ARG A C 1
ATOM 1361 O O . ARG A 1 178 ? -12.171 -36.881 35.428 1.00 24.64 178 ARG A O 1
ATOM 1368 N N . PRO A 1 179 ? -11.944 -34.689 34.938 1.00 24.73 179 PRO A N 1
ATOM 1369 C CA . PRO A 1 179 ? -13.166 -34.148 35.546 1.00 24.73 179 PRO A CA 1
ATOM 1370 C C . PRO A 1 179 ? -13.926 -33.280 34.512 1.00 24.73 179 PRO A C 1
ATOM 1372 O O . PRO A 1 179 ? -13.335 -32.453 33.834 1.00 24.73 179 PRO A O 1
ATOM 1375 N N . TYR A 1 180 ? -15.170 -33.594 34.143 1.00 21.86 180 TYR A N 1
ATOM 1376 C CA . TYR A 1 180 ? -16.433 -33.326 34.860 1.00 21.86 180 TYR A CA 1
ATOM 1377 C C . TYR A 1 180 ? -16.980 -31.892 34.698 1.00 21.86 180 TYR A C 1
ATOM 1379 O O . TYR A 1 180 ? -16.831 -31.063 35.583 1.00 21.86 180 TYR A O 1
ATOM 1387 N N . TRP A 1 181 ? -17.715 -31.671 33.600 1.00 23.81 181 TRP A N 1
ATOM 1388 C CA . TRP A 1 181 ? -18.834 -30.719 33.491 1.00 23.81 181 TRP A CA 1
ATOM 1389 C C . TRP A 1 181 ? -19.905 -31.314 32.554 1.00 23.81 181 TRP A C 1
ATOM 1391 O O . TRP A 1 181 ? -19.580 -32.136 31.692 1.00 23.81 181 TRP A O 1
ATOM 1401 N N . GLN A 1 182 ? -21.180 -30.958 32.751 1.00 24.53 182 GLN A N 1
ATOM 1402 C CA . GLN A 1 182 ? -22.337 -31.488 32.007 1.00 24.53 182 GLN A CA 1
ATOM 1403 C C . GLN A 1 182 ? -23.067 -30.375 31.229 1.00 24.53 182 GLN A C 1
ATOM 1405 O O . GLN A 1 182 ? -23.272 -29.304 31.799 1.00 24.53 182 GLN A O 1
ATOM 1410 N N . PRO A 1 183 ? -23.543 -30.621 29.992 1.00 27.14 183 PRO A N 1
ATOM 1411 C CA . PRO A 1 183 ? -24.507 -29.751 29.314 1.00 27.14 183 PRO A CA 1
ATOM 1412 C C . PRO A 1 183 ? -25.956 -30.047 29.737 1.00 27.14 183 PRO A C 1
ATOM 1414 O O . PRO A 1 183 ? -26.317 -31.191 30.022 1.00 27.14 183 PRO A O 1
ATOM 1417 N N . ILE A 1 184 ? -26.807 -29.020 29.712 1.00 25.66 184 ILE A N 1
ATOM 1418 C CA . ILE A 1 184 ? -28.246 -29.111 30.007 1.00 25.66 184 ILE A CA 1
ATOM 1419 C C . ILE A 1 184 ? -29.015 -29.634 28.781 1.00 25.66 184 ILE A C 1
ATOM 1421 O O . ILE A 1 184 ? -28.694 -29.309 27.640 1.00 25.66 184 ILE A O 1
ATOM 1425 N N . THR A 1 185 ? -30.054 -30.444 29.009 1.00 25.23 185 THR A N 1
ATOM 1426 C CA . THR A 1 185 ? -30.907 -30.990 27.938 1.00 25.23 185 THR A CA 1
ATOM 1427 C C . THR A 1 185 ? -31.975 -29.984 27.504 1.00 25.23 185 THR A C 1
ATOM 1429 O O . THR A 1 185 ? -32.785 -29.563 28.327 1.00 25.23 185 THR A O 1
ATOM 1432 N N . VAL A 1 186 ? -32.052 -29.676 26.205 1.00 25.34 186 VAL A N 1
ATOM 1433 C CA . VAL A 1 186 ? -33.200 -28.979 25.596 1.00 25.34 186 VAL A CA 1
ATOM 1434 C C . VAL A 1 186 ? -34.015 -29.981 24.780 1.00 25.34 186 VAL A C 1
ATOM 1436 O O . VAL A 1 186 ? -33.482 -30.676 23.917 1.00 25.34 186 VAL A O 1
ATOM 1439 N N . VAL A 1 187 ? -35.317 -30.075 25.061 1.00 24.16 187 VAL A N 1
ATOM 1440 C CA . VAL A 1 187 ? -36.229 -31.011 24.385 1.00 24.16 187 VAL A CA 1
ATOM 1441 C C . VAL A 1 187 ? -36.831 -30.351 23.147 1.00 24.16 187 VAL A C 1
ATOM 1443 O O . VAL A 1 187 ? -37.636 -29.428 23.256 1.00 24.16 187 VAL A O 1
ATOM 1446 N N . ALA A 1 188 ? -36.495 -30.862 21.962 1.00 24.02 188 ALA A N 1
ATOM 1447 C CA . ALA A 1 188 ? -37.159 -30.472 20.723 1.00 24.02 188 ALA A CA 1
ATOM 1448 C C . ALA A 1 188 ? -38.564 -31.098 20.649 1.00 24.02 188 ALA A C 1
ATOM 1450 O O . ALA A 1 188 ? -38.707 -32.320 20.576 1.00 24.02 188 ALA A O 1
ATOM 1451 N N . SER A 1 189 ? -39.608 -30.264 20.639 1.00 25.20 189 SER A N 1
ATOM 1452 C CA . SER A 1 189 ? -40.976 -30.704 20.340 1.00 25.20 189 SER A CA 1
ATOM 1453 C C . SER A 1 189 ? -41.252 -30.609 18.836 1.00 25.20 189 SER A C 1
ATOM 1455 O O . SER A 1 189 ? -40.752 -29.723 18.144 1.00 25.20 189 SER A O 1
ATOM 1457 N N . ARG A 1 190 ? -42.012 -31.571 18.304 1.00 25.28 190 ARG A N 1
ATOM 1458 C CA . ARG A 1 190 ? -42.222 -31.759 16.863 1.00 25.28 190 ARG A CA 1
ATOM 1459 C C . ARG A 1 190 ? -43.658 -31.378 16.510 1.00 25.28 190 ARG A C 1
ATOM 1461 O O . ARG A 1 190 ? -44.583 -32.038 16.973 1.00 25.28 190 ARG A O 1
ATOM 1468 N N . ALA A 1 191 ? -43.840 -30.355 15.679 1.00 25.59 191 ALA A N 1
ATOM 1469 C CA . ALA A 1 191 ? -45.146 -29.938 15.169 1.00 25.59 191 ALA A CA 1
ATOM 1470 C C . ALA A 1 191 ? -45.147 -29.959 13.633 1.00 25.59 191 ALA A C 1
ATOM 1472 O O . ALA A 1 191 ? -44.209 -29.487 12.996 1.00 25.59 191 ALA A O 1
ATOM 1473 N N . THR A 1 192 ? -46.193 -30.532 13.040 1.00 26.88 192 THR A N 1
ATOM 1474 C CA . THR A 1 192 ? -46.338 -30.728 11.589 1.00 26.88 192 THR A CA 1
ATOM 1475 C C . THR A 1 192 ? -47.594 -30.037 11.079 1.00 26.88 192 THR A C 1
ATOM 1477 O O . THR A 1 192 ? -48.672 -30.356 11.575 1.00 26.88 192 THR A O 1
ATOM 1480 N N . HIS A 1 193 ? -47.501 -29.219 10.027 1.00 27.03 193 HIS A N 1
ATOM 1481 C CA . HIS A 1 193 ? -48.652 -28.908 9.169 1.00 27.03 193 HIS A CA 1
ATOM 1482 C C . HIS A 1 193 ? -48.247 -28.588 7.722 1.00 27.03 193 HIS A C 1
ATOM 1484 O O . HIS A 1 193 ? -47.071 -28.395 7.420 1.00 27.03 193 HIS A O 1
ATOM 1490 N N . GLN A 1 194 ? -49.237 -28.644 6.827 1.00 27.80 194 GLN A N 1
ATOM 1491 C CA . GLN A 1 194 ? -49.097 -28.557 5.368 1.00 27.80 194 GLN A CA 1
ATOM 1492 C C . GLN A 1 194 ? -49.406 -27.142 4.825 1.00 27.80 194 GLN A C 1
ATOM 1494 O O . GLN A 1 194 ? -50.002 -26.343 5.547 1.00 27.80 194 GLN A O 1
ATOM 1499 N N . PRO A 1 195 ? -49.007 -26.818 3.575 1.00 33.69 195 PRO A N 1
ATOM 1500 C CA . PRO A 1 195 ? -49.069 -25.456 3.038 1.00 33.69 195 PRO A CA 1
ATOM 1501 C C . PRO A 1 195 ? -50.317 -25.133 2.192 1.00 33.69 195 PRO A C 1
ATOM 1503 O O . PRO A 1 195 ? -50.924 -26.015 1.587 1.00 33.69 195 PRO A O 1
ATOM 1506 N N . GLY A 1 196 ? -50.584 -23.828 2.049 1.00 24.00 196 GLY A N 1
ATOM 1507 C CA . GLY A 1 196 ? -51.388 -23.216 0.978 1.00 24.00 196 GLY A CA 1
ATOM 1508 C C . GLY A 1 196 ? -52.470 -22.235 1.471 1.00 24.00 196 GLY A C 1
ATOM 1509 O O . GLY A 1 196 ? -52.839 -22.302 2.643 1.00 24.00 196 GLY A O 1
ATOM 1510 N N . PRO A 1 197 ? -53.044 -21.375 0.598 1.00 38.62 197 PRO A N 1
ATOM 1511 C CA . PRO A 1 197 ? -52.599 -20.970 -0.743 1.00 38.62 197 PRO A CA 1
ATOM 1512 C C . PRO A 1 197 ? -52.418 -19.431 -0.894 1.00 38.62 197 PRO A C 1
ATOM 1514 O O . PRO A 1 197 ? -52.569 -18.666 0.055 1.00 38.62 197 PRO A O 1
ATOM 1517 N N . VAL A 1 198 ? -52.084 -18.987 -2.110 1.00 33.06 198 VAL A N 1
ATOM 1518 C CA . VAL A 1 198 ? -51.840 -17.583 -2.516 1.00 33.06 198 VAL A CA 1
ATOM 1519 C C . VAL A 1 198 ? -53.143 -16.850 -2.900 1.00 33.06 198 VAL A C 1
ATOM 1521 O O . VAL A 1 198 ? -54.045 -17.492 -3.440 1.00 33.06 198 VAL A O 1
ATOM 1524 N N . PRO A 1 199 ? -53.223 -15.515 -2.724 1.00 32.88 199 PRO A N 1
ATOM 1525 C CA . PRO A 1 199 ? -54.050 -14.624 -3.545 1.00 32.88 199 PRO A CA 1
ATOM 1526 C C . PRO A 1 199 ? -53.219 -13.658 -4.426 1.00 32.88 199 PRO A C 1
ATOM 1528 O O . PRO A 1 199 ? -52.093 -13.293 -4.097 1.00 32.88 199 PRO A O 1
ATOM 1531 N N . GLU A 1 200 ? -53.798 -13.250 -5.556 1.00 29.16 200 GLU A N 1
ATOM 1532 C CA . GLU A 1 200 ? -53.209 -12.405 -6.617 1.00 29.16 200 GLU A CA 1
ATOM 1533 C C . GLU A 1 200 ? -53.235 -10.892 -6.234 1.00 29.16 200 GLU A C 1
ATOM 1535 O O . GLU A 1 200 ? -53.913 -10.507 -5.285 1.00 29.16 200 GLU A O 1
ATOM 1540 N N . SER A 1 201 ? -52.590 -9.932 -6.919 1.00 30.86 201 SER A N 1
ATOM 1541 C CA . SER A 1 201 ? -52.911 -9.494 -8.297 1.00 30.86 201 SER A CA 1
ATOM 1542 C C . SER A 1 201 ? -52.274 -8.117 -8.642 1.00 30.86 201 SER A C 1
ATOM 1544 O O . SER A 1 201 ? -51.911 -7.386 -7.725 1.00 30.86 201 SER A O 1
ATOM 1546 N N . VAL A 1 202 ? -52.264 -7.746 -9.944 1.00 27.30 202 VAL A N 1
ATOM 1547 C CA . VAL A 1 202 ? -52.020 -6.399 -10.565 1.00 27.30 202 VAL A CA 1
ATOM 1548 C C . VAL A 1 202 ? -50.632 -5.735 -10.310 1.00 27.30 202 VAL A C 1
ATOM 1550 O O . VAL A 1 202 ? -50.084 -5.825 -9.224 1.00 27.30 202 VAL A O 1
ATOM 1553 N N . THR A 1 203 ? -49.958 -5.038 -11.245 1.00 29.36 203 THR A N 1
ATOM 1554 C CA . THR A 1 203 ? -50.334 -4.513 -12.582 1.00 29.36 203 THR A CA 1
ATOM 1555 C C . THR A 1 203 ? -49.171 -4.608 -13.588 1.00 29.36 203 THR A C 1
ATOM 1557 O O . THR A 1 203 ? -48.007 -4.620 -13.202 1.00 29.36 203 THR A O 1
ATOM 1560 N N . ASP A 1 204 ? -49.513 -4.631 -14.876 1.00 26.05 204 ASP A N 1
ATOM 1561 C CA . ASP A 1 204 ? -48.633 -4.502 -16.049 1.00 26.05 204 ASP A CA 1
ATOM 1562 C C . ASP A 1 204 ? -48.237 -3.025 -16.322 1.00 26.05 204 ASP A C 1
ATOM 1564 O O . ASP A 1 204 ? -48.954 -2.127 -15.874 1.00 26.05 204 ASP A O 1
ATOM 1568 N N . LEU A 1 205 ? -47.141 -2.782 -17.067 1.00 26.17 205 LEU A N 1
ATOM 1569 C CA . LEU A 1 205 ? -47.089 -1.933 -18.283 1.00 26.17 205 LEU A CA 1
ATOM 1570 C C . LEU A 1 205 ? -45.662 -1.510 -18.723 1.00 26.17 205 LEU A C 1
ATOM 1572 O O . LEU A 1 205 ? -44.969 -0.755 -18.050 1.00 26.17 205 LEU A O 1
ATOM 1576 N N . GLN A 1 206 ? -45.354 -1.865 -19.977 1.00 27.06 206 GLN A N 1
ATOM 1577 C CA . GLN A 1 206 ? -44.602 -1.092 -20.991 1.00 27.06 206 GLN A CA 1
ATOM 1578 C C . GLN A 1 206 ? -43.088 -0.821 -20.844 1.00 27.06 206 GLN A C 1
ATOM 1580 O O . GLN A 1 206 ? -42.630 0.153 -20.256 1.00 27.06 206 GLN A O 1
ATOM 1585 N N . ASN A 1 207 ? -42.340 -1.594 -21.637 1.00 26.95 207 ASN A N 1
ATOM 1586 C CA . ASN A 1 207 ? -41.062 -1.236 -22.261 1.00 26.95 207 ASN A CA 1
ATOM 1587 C C . ASN A 1 207 ? -41.292 -1.007 -23.779 1.00 26.95 207 ASN A C 1
ATOM 1589 O O . ASN A 1 207 ? -42.167 -1.666 -24.352 1.00 26.95 207 ASN A O 1
ATOM 1593 N N . PRO A 1 208 ? -40.530 -0.124 -24.446 1.00 33.31 208 PRO A N 1
ATOM 1594 C CA . PRO A 1 208 ? -40.008 -0.434 -25.788 1.00 33.31 208 PRO A CA 1
ATOM 1595 C C . PRO A 1 208 ? -38.503 -0.083 -25.910 1.00 33.31 208 PRO A C 1
ATOM 1597 O O . PRO A 1 208 ? -38.099 1.026 -25.575 1.00 33.31 208 PRO A O 1
ATOM 1600 N N . SER A 1 209 ? -37.583 -0.995 -26.271 1.00 26.75 209 SER A N 1
ATOM 1601 C CA . SER A 1 209 ? -37.355 -1.592 -27.617 1.00 26.75 209 SER A CA 1
ATOM 1602 C C . SER A 1 209 ? -37.180 -0.521 -28.718 1.00 26.75 209 SER A C 1
ATOM 1604 O O . SER A 1 209 ? -38.008 0.371 -28.841 1.00 26.75 209 SER A O 1
ATOM 1606 N N . PHE A 1 210 ? -36.119 -0.455 -29.537 1.00 25.77 210 PHE A N 1
ATOM 1607 C CA . PHE A 1 210 ? -35.253 -1.426 -30.255 1.00 25.77 210 PHE A CA 1
ATOM 1608 C C . PHE A 1 210 ? -33.857 -0.774 -30.516 1.00 25.77 210 PHE A C 1
ATOM 1610 O O . PHE A 1 210 ? -33.693 0.388 -30.162 1.00 25.77 210 PHE A O 1
ATOM 1617 N N . ALA A 1 211 ? -32.803 -1.333 -31.141 1.00 24.00 211 ALA A N 1
ATOM 1618 C CA . ALA A 1 211 ? -32.405 -2.625 -31.753 1.00 24.00 211 ALA A CA 1
ATOM 1619 C C . ALA A 1 211 ? -30.855 -2.715 -31.591 1.00 24.00 211 ALA A C 1
ATOM 1621 O O . ALA A 1 211 ? -30.209 -1.673 -31.560 1.00 24.00 211 ALA A O 1
ATOM 1622 N N . ALA A 1 212 ? -30.176 -3.843 -31.353 1.00 24.56 212 ALA A N 1
ATOM 1623 C CA . ALA A 1 212 ? -30.157 -5.162 -32.008 1.00 24.56 212 ALA A CA 1
ATOM 1624 C C . ALA A 1 212 ? -29.328 -5.231 -33.317 1.00 24.56 212 ALA A C 1
ATOM 1626 O O . ALA A 1 212 ? -29.744 -4.723 -34.355 1.00 24.56 212 ALA A O 1
ATOM 1627 N N . SER A 1 213 ? -28.204 -5.959 -33.262 1.00 24.11 213 SER A N 1
ATOM 1628 C CA . SER A 1 213 ? -27.589 -6.669 -34.397 1.00 24.11 213 SER A CA 1
ATOM 1629 C C . SER A 1 213 ? -26.785 -7.868 -33.876 1.00 24.11 213 SER A C 1
ATOM 1631 O O . SER A 1 213 ? -25.871 -7.692 -33.073 1.00 24.11 213 SER A O 1
ATOM 1633 N N . GLU A 1 214 ? -27.138 -9.073 -34.313 1.00 25.09 214 GLU A N 1
ATOM 1634 C CA . GLU A 1 214 ? -26.507 -10.341 -33.920 1.00 25.09 214 GLU A CA 1
ATOM 1635 C C . GLU A 1 214 ? -25.362 -10.721 -34.875 1.00 25.09 214 GLU A C 1
ATOM 1637 O O . GLU A 1 214 ? -25.385 -10.338 -36.045 1.00 25.09 214 GLU A O 1
ATOM 1642 N N . THR A 1 215 ? -24.466 -11.608 -34.433 1.00 25.53 215 THR A N 1
ATOM 1643 C CA . THR A 1 215 ? -23.980 -12.712 -35.281 1.00 25.53 215 THR A CA 1
ATOM 1644 C C . THR A 1 215 ? -23.757 -13.970 -34.442 1.00 25.53 215 THR A C 1
ATOM 1646 O O . THR A 1 215 ? -23.329 -13.909 -33.293 1.00 25.53 215 THR A O 1
ATOM 1649 N N . ASP A 1 216 ? -24.103 -15.113 -35.028 1.00 23.73 216 ASP A N 1
ATOM 1650 C CA . ASP A 1 216 ? -24.242 -16.413 -34.365 1.00 23.73 216 ASP A CA 1
ATOM 1651 C C . ASP A 1 216 ? -22.960 -17.264 -34.450 1.00 23.73 216 ASP A C 1
ATOM 1653 O O . ASP A 1 216 ? -22.207 -17.150 -35.420 1.00 23.73 216 ASP A O 1
ATOM 1657 N N . ALA A 1 217 ? -22.762 -18.176 -33.489 1.00 24.14 217 ALA A N 1
ATOM 1658 C CA . ALA A 1 217 ? -21.870 -19.338 -33.622 1.00 24.14 217 ALA A CA 1
ATOM 1659 C C . ALA A 1 217 ? -22.122 -20.396 -32.522 1.00 24.14 217 ALA A C 1
ATOM 1661 O O . ALA A 1 217 ? -21.357 -20.525 -31.566 1.00 24.14 217 ALA A O 1
ATOM 1662 N N . ARG A 1 218 ? -23.175 -21.213 -32.664 1.00 21.53 218 ARG A N 1
ATOM 1663 C CA . ARG A 1 218 ? -23.355 -22.440 -31.859 1.00 21.53 218 ARG A CA 1
ATOM 1664 C C . ARG A 1 218 ? -22.716 -23.670 -32.515 1.00 21.53 218 ARG A C 1
ATOM 1666 O O . ARG A 1 218 ? -23.074 -24.019 -33.635 1.00 21.53 218 ARG A O 1
ATOM 1673 N N . VAL A 1 219 ? -21.914 -24.421 -31.755 1.00 23.25 219 VAL A N 1
ATOM 1674 C CA . VAL A 1 219 ? -21.633 -25.857 -31.980 1.00 23.25 219 VAL A CA 1
ATOM 1675 C C . VAL A 1 219 ? -21.676 -26.574 -30.623 1.00 23.25 219 VAL A C 1
ATOM 1677 O O . VAL A 1 219 ? -21.339 -25.977 -29.603 1.00 23.25 219 VAL A O 1
ATOM 1680 N N . SER A 1 220 ? -22.141 -27.828 -30.575 1.00 21.31 220 SER A N 1
ATOM 1681 C CA . SER A 1 220 ? -22.508 -28.511 -29.322 1.00 21.31 220 SER A CA 1
ATOM 1682 C C . SER A 1 220 ? -22.139 -30.001 -29.278 1.00 21.31 220 SER A C 1
ATOM 1684 O O . SER A 1 220 ? -22.401 -30.707 -30.249 1.00 21.31 220 SER A O 1
ATOM 1686 N N . ALA A 1 221 ? -21.702 -30.466 -28.094 1.00 21.47 221 ALA A N 1
ATOM 1687 C CA . ALA A 1 221 ? -21.449 -31.865 -27.688 1.00 21.47 221 ALA A CA 1
ATOM 1688 C C . ALA A 1 221 ? -20.267 -32.575 -28.412 1.00 21.47 221 ALA A C 1
ATOM 1690 O O . ALA A 1 221 ? -19.998 -32.323 -29.577 1.00 21.47 221 ALA A O 1
ATOM 1691 N N . SER A 1 222 ? -19.499 -33.488 -27.798 1.00 21.95 222 SER A N 1
ATOM 1692 C CA . SER A 1 222 ? -19.863 -34.486 -26.771 1.00 21.95 222 SER A CA 1
ATOM 1693 C C . SER A 1 222 ? -18.671 -34.930 -25.892 1.00 21.95 222 SER A C 1
ATOM 1695 O O . SER A 1 222 ? -17.519 -34.708 -26.250 1.00 21.95 222 SER A O 1
ATOM 1697 N N . PHE A 1 223 ? -18.950 -35.628 -24.781 1.00 22.42 223 PHE A N 1
ATOM 1698 C CA . PHE A 1 223 ? -17.955 -36.346 -23.957 1.00 22.42 223 PHE A CA 1
ATOM 1699 C C . PHE A 1 223 ? -17.316 -37.544 -24.690 1.00 22.42 223 PHE A C 1
ATOM 1701 O O . PHE A 1 223 ? -17.935 -38.128 -25.584 1.00 22.42 223 PHE A O 1
ATOM 1708 N N . PRO A 1 224 ? -16.134 -37.995 -24.230 1.00 26.33 224 PRO A N 1
ATOM 1709 C CA . PRO A 1 224 ? -16.090 -39.302 -23.554 1.00 26.33 224 PRO A CA 1
ATOM 1710 C C . PRO A 1 224 ? -15.408 -39.278 -22.168 1.00 26.33 224 PRO A C 1
ATOM 1712 O O . PRO A 1 224 ? -14.724 -38.328 -21.803 1.00 26.33 224 PRO A O 1
ATOM 1715 N N . LEU A 1 225 ? -15.609 -40.352 -21.394 1.00 22.12 225 LEU A N 1
ATOM 1716 C CA . LEU A 1 225 ? -15.018 -40.589 -20.068 1.00 22.12 225 LEU A CA 1
ATOM 1717 C C . LEU A 1 225 ? -13.827 -41.556 -20.139 1.00 22.12 225 LEU A C 1
ATOM 1719 O O . LEU A 1 225 ? -13.930 -42.570 -20.825 1.00 22.12 225 LEU A O 1
ATOM 1723 N N . LEU A 1 226 ? -12.775 -41.245 -19.370 1.00 23.14 226 LEU A N 1
ATOM 1724 C CA . LEU A 1 226 ? -11.657 -42.053 -18.822 1.00 23.14 226 LEU A CA 1
ATOM 1725 C C . LEU A 1 226 ? -10.531 -41.031 -18.536 1.00 23.14 226 LEU A C 1
ATOM 1727 O O . LEU A 1 226 ? -10.278 -40.188 -19.386 1.00 23.14 226 LEU A O 1
ATOM 1731 N N . GLY A 1 227 ? -9.834 -40.982 -17.401 1.00 21.39 227 GLY A N 1
ATOM 1732 C CA . GLY A 1 227 ? -9.664 -41.918 -16.282 1.00 21.39 227 GLY A CA 1
ATOM 1733 C C . GLY A 1 227 ? -8.168 -41.924 -15.913 1.00 21.39 227 GLY A C 1
ATOM 1734 O O . GLY A 1 227 ? -7.368 -41.797 -16.834 1.00 21.39 227 GLY A O 1
ATOM 1735 N N . TYR A 1 228 ? -7.798 -42.096 -14.631 1.00 22.05 228 TYR A N 1
ATOM 1736 C CA . TYR A 1 228 ? -6.440 -41.860 -14.066 1.00 22.05 228 TYR A CA 1
ATOM 1737 C C . TYR A 1 228 ? -6.040 -40.367 -13.960 1.00 22.05 228 TYR A C 1
ATOM 1739 O O . TYR A 1 228 ? -6.397 -39.574 -14.821 1.00 22.05 228 TYR A O 1
ATOM 1747 N N . GLU A 1 229 ? -5.301 -39.902 -12.942 1.00 23.31 229 GLU A N 1
ATOM 1748 C CA . GLU A 1 229 ? -5.113 -40.401 -11.561 1.00 23.31 229 GLU A CA 1
ATOM 1749 C C . GLU A 1 229 ? -4.705 -39.218 -10.648 1.00 23.31 229 GLU A C 1
ATOM 1751 O O . GLU A 1 229 ? -4.256 -38.183 -11.138 1.00 23.31 229 GLU A O 1
ATOM 1756 N N . HIS A 1 230 ? -4.870 -39.333 -9.326 1.00 24.45 230 HIS A N 1
ATOM 1757 C CA . HIS A 1 230 ? -4.525 -38.251 -8.392 1.00 24.45 230 HIS A CA 1
ATOM 1758 C C . HIS A 1 230 ? -3.010 -38.171 -8.155 1.00 24.45 230 HIS A C 1
ATOM 1760 O O . HIS A 1 230 ? -2.427 -39.112 -7.619 1.00 24.45 230 HIS A O 1
ATOM 1766 N N . ASN A 1 231 ? -2.392 -37.015 -8.413 1.00 23.80 231 ASN A N 1
ATOM 1767 C CA . ASN A 1 231 ? -1.153 -36.638 -7.729 1.00 23.80 231 ASN A CA 1
ATOM 1768 C C . ASN A 1 231 ? -1.050 -35.109 -7.605 1.00 23.80 231 ASN A C 1
ATOM 1770 O O . ASN A 1 231 ? -1.012 -34.408 -8.612 1.00 23.80 231 ASN A O 1
ATOM 1774 N N . ALA A 1 232 ? -1.056 -34.591 -6.375 1.00 26.31 232 ALA A N 1
ATOM 1775 C CA . ALA A 1 232 ? -1.106 -33.157 -6.091 1.00 26.31 232 ALA A CA 1
ATOM 1776 C C . ALA A 1 232 ? 0.052 -32.756 -5.166 1.00 26.31 232 ALA A C 1
ATOM 1778 O O . ALA A 1 232 ? 0.014 -33.001 -3.961 1.00 26.31 232 ALA A O 1
ATOM 1779 N N . THR A 1 233 ? 1.082 -32.131 -5.736 1.00 24.17 233 THR A N 1
ATOM 1780 C CA . THR A 1 233 ? 2.275 -31.662 -5.015 1.00 24.17 233 THR A CA 1
ATOM 1781 C C . THR A 1 233 ? 2.727 -30.319 -5.585 1.00 24.17 233 THR A C 1
ATOM 1783 O O . THR A 1 233 ? 3.267 -30.283 -6.688 1.00 24.17 233 THR A O 1
ATOM 1786 N N . GLY A 1 234 ? 2.505 -29.221 -4.855 1.00 24.56 234 GLY A N 1
ATOM 1787 C CA . GLY A 1 234 ? 2.835 -27.879 -5.354 1.00 24.56 234 GLY A CA 1
ATOM 1788 C C . GLY A 1 234 ? 2.296 -26.713 -4.520 1.00 24.56 234 GLY A C 1
ATOM 1789 O O . GLY A 1 234 ? 1.579 -25.875 -5.046 1.00 24.56 234 GLY A O 1
ATOM 1790 N N . ARG A 1 235 ? 2.651 -26.634 -3.228 1.00 23.78 235 ARG A N 1
ATOM 1791 C CA . ARG A 1 235 ? 2.772 -25.316 -2.564 1.00 23.78 235 ARG A CA 1
ATOM 1792 C C . ARG A 1 235 ? 4.089 -24.707 -3.086 1.00 23.78 235 ARG A C 1
ATOM 1794 O O . ARG A 1 235 ? 5.051 -25.455 -3.233 1.00 23.78 235 ARG A O 1
ATOM 1801 N N . GLY A 1 236 ? 4.209 -23.430 -3.439 1.00 24.75 236 GLY A N 1
ATOM 1802 C CA . GLY A 1 236 ? 3.531 -22.253 -2.891 1.00 24.75 236 GLY A CA 1
ATOM 1803 C C . GLY A 1 236 ? 4.524 -21.543 -1.967 1.00 24.75 236 GLY A C 1
ATOM 1804 O O . GLY A 1 236 ? 4.726 -22.003 -0.844 1.00 24.75 236 GLY A O 1
ATOM 1805 N N . ALA A 1 237 ? 5.214 -20.510 -2.469 1.00 26.22 237 ALA A N 1
ATOM 1806 C CA . ALA A 1 237 ? 6.355 -19.885 -1.789 1.00 26.22 237 ALA A CA 1
ATOM 1807 C C . ALA A 1 237 ? 6.597 -18.429 -2.247 1.00 26.22 237 ALA A C 1
ATOM 1809 O O . ALA A 1 237 ? 7.495 -18.158 -3.039 1.00 26.22 237 ALA A O 1
ATOM 1810 N N . ASN A 1 238 ? 5.810 -17.496 -1.709 1.00 22.81 238 ASN A N 1
ATOM 1811 C CA . ASN A 1 238 ? 6.042 -16.055 -1.845 1.00 22.81 238 ASN A CA 1
ATOM 1812 C C . ASN A 1 238 ? 7.119 -15.568 -0.855 1.00 22.81 238 ASN A C 1
ATOM 1814 O O . ASN A 1 238 ? 7.159 -16.031 0.286 1.00 22.81 238 ASN A O 1
ATOM 1818 N N . ALA A 1 239 ? 7.982 -14.631 -1.271 1.00 26.14 239 ALA A N 1
ATOM 1819 C CA . ALA A 1 239 ? 9.006 -14.027 -0.408 1.00 26.14 239 ALA A CA 1
ATOM 1820 C C . ALA A 1 239 ? 9.417 -12.613 -0.877 1.00 26.14 239 ALA A C 1
ATOM 1822 O O . ALA A 1 239 ? 10.329 -12.447 -1.688 1.00 26.14 239 ALA A O 1
ATOM 1823 N N . LEU A 1 240 ? 8.760 -11.590 -0.326 1.00 26.08 240 LEU A N 1
ATOM 1824 C CA . LEU A 1 240 ? 9.080 -10.177 -0.558 1.00 26.08 240 LEU A CA 1
ATOM 1825 C C . LEU A 1 240 ? 10.331 -9.703 0.202 1.00 26.08 240 LEU A C 1
ATOM 1827 O O . LEU A 1 240 ? 10.622 -10.153 1.311 1.00 26.08 240 LEU A O 1
ATOM 1831 N N . TRP A 1 241 ? 11.016 -8.716 -0.380 1.00 22.48 241 TRP A N 1
ATOM 1832 C CA . TRP A 1 241 ? 12.123 -7.968 0.226 1.00 22.48 241 TRP A CA 1
ATOM 1833 C C . TRP A 1 241 ? 11.745 -6.494 0.420 1.00 22.48 241 TRP A C 1
ATOM 1835 O O . TRP A 1 241 ? 10.949 -5.952 -0.342 1.00 22.48 241 TRP A O 1
ATOM 1845 N N . TYR A 1 242 ? 12.367 -5.830 1.399 1.00 24.83 242 TYR A N 1
ATOM 1846 C CA . TYR A 1 242 ? 12.302 -4.374 1.587 1.00 24.83 242 TYR A CA 1
ATOM 1847 C C . TYR A 1 242 ? 13.594 -3.840 2.232 1.00 24.83 242 TYR A C 1
ATOM 1849 O O . TYR A 1 242 ? 14.161 -4.494 3.109 1.00 24.83 242 TYR A O 1
ATOM 1857 N N . GLU A 1 243 ? 14.027 -2.637 1.849 1.00 27.28 243 GLU A N 1
ATOM 1858 C CA . GLU A 1 243 ? 14.973 -1.740 2.551 1.00 27.28 243 GLU A CA 1
ATOM 1859 C C . GLU A 1 243 ? 14.541 -0.288 2.241 1.00 27.28 243 GLU A C 1
ATOM 1861 O O . GLU A 1 243 ? 13.824 -0.045 1.270 1.00 27.28 243 GLU A O 1
ATOM 1866 N N . GLN A 1 244 ? 14.901 0.663 3.104 1.00 28.92 244 GLN A N 1
ATOM 1867 C CA . GLN A 1 244 ? 14.483 2.068 3.039 1.00 28.92 244 GLN A CA 1
ATOM 1868 C C . GLN A 1 244 ? 15.556 2.994 2.439 1.00 28.92 244 GLN A C 1
ATOM 1870 O O . GLN A 1 244 ? 16.711 2.620 2.253 1.00 28.92 244 GLN A O 1
ATOM 1875 N N . LEU A 1 245 ? 15.153 4.247 2.206 1.00 25.08 245 LEU A N 1
ATOM 1876 C CA . LEU A 1 245 ? 16.029 5.373 1.879 1.00 25.08 245 LEU A CA 1
ATOM 1877 C C . LEU A 1 245 ? 17.055 5.700 2.981 1.00 25.08 245 LEU A C 1
ATOM 1879 O O . LEU A 1 245 ? 16.779 5.579 4.172 1.00 25.08 245 LEU A O 1
ATOM 1883 N N . GLY A 1 246 ? 18.140 6.346 2.556 1.00 22.02 246 GLY A N 1
ATOM 1884 C CA . GLY A 1 246 ? 18.641 7.576 3.184 1.00 22.02 246 GLY A CA 1
ATOM 1885 C C . GLY A 1 246 ? 18.708 8.682 2.114 1.00 22.02 246 GLY A C 1
ATOM 1886 O O . GLY A 1 246 ? 18.329 8.439 0.974 1.00 22.02 246 GLY A O 1
ATOM 1887 N N . SER A 1 247 ? 19.201 9.895 2.356 1.00 23.41 247 SER A N 1
ATOM 1888 C CA . SER A 1 247 ? 19.434 10.665 3.589 1.00 23.41 247 SER A CA 1
ATOM 1889 C C . SER A 1 247 ? 19.680 12.133 3.170 1.00 23.41 247 SER A C 1
ATOM 1891 O O . SER A 1 247 ? 19.925 12.402 1.994 1.00 23.41 247 SER A O 1
ATOM 1893 N N . ALA A 1 248 ? 19.618 13.103 4.090 1.00 23.30 248 ALA A N 1
ATOM 1894 C CA . ALA A 1 248 ? 19.961 14.500 3.787 1.00 23.30 248 ALA A CA 1
ATOM 1895 C C . ALA A 1 248 ? 20.673 15.169 4.972 1.00 23.30 248 ALA A C 1
ATOM 1897 O O . ALA A 1 248 ? 20.256 15.016 6.120 1.00 23.30 248 ALA A O 1
ATOM 1898 N N . SER A 1 249 ? 21.759 15.896 4.696 1.00 22.33 249 SER A N 1
ATOM 1899 C CA . SER A 1 249 ? 22.591 16.565 5.704 1.00 22.33 249 SER A CA 1
ATOM 1900 C C . SER A 1 249 ? 22.230 18.041 5.894 1.00 22.33 249 SER A C 1
ATOM 1902 O O . SER A 1 249 ? 21.622 18.670 5.032 1.00 22.33 249 SER A O 1
ATOM 1904 N N . ALA A 1 250 ? 22.638 18.600 7.034 1.00 24.52 250 ALA A N 1
ATOM 1905 C CA . ALA A 1 250 ? 22.435 20.005 7.377 1.00 24.52 250 ALA A CA 1
ATOM 1906 C C . ALA A 1 250 ? 23.326 20.966 6.570 1.00 24.52 250 ALA A C 1
ATOM 1908 O O . ALA A 1 250 ? 24.382 20.572 6.078 1.00 24.52 250 ALA A O 1
ATOM 1909 N N . ASP A 1 251 ? 22.959 22.250 6.579 1.00 22.58 251 ASP A N 1
ATOM 1910 C CA . ASP A 1 251 ? 23.925 23.348 6.476 1.00 22.58 251 ASP A CA 1
ATOM 1911 C C . ASP A 1 251 ? 23.486 24.550 7.342 1.00 22.58 251 ASP A C 1
ATOM 1913 O O . ASP A 1 251 ? 22.358 24.599 7.840 1.00 22.58 251 ASP A O 1
ATOM 1917 N N . VAL A 1 252 ? 24.396 25.494 7.591 1.00 23.59 252 VAL A N 1
ATOM 1918 C CA . VAL A 1 252 ? 24.293 26.525 8.640 1.00 23.59 252 VAL A CA 1
ATOM 1919 C C . VAL A 1 252 ? 24.492 27.923 8.059 1.00 23.59 252 VAL A C 1
ATOM 1921 O O . VAL A 1 252 ? 25.483 28.131 7.372 1.00 23.59 252 VAL A O 1
ATOM 1924 N N . HIS A 1 253 ? 23.664 28.912 8.437 1.00 22.80 253 HIS A N 1
ATOM 1925 C CA . HIS A 1 253 ? 24.093 30.311 8.672 1.00 22.80 253 HIS A CA 1
ATOM 1926 C C . HIS A 1 253 ? 23.040 31.127 9.456 1.00 22.80 253 HIS A C 1
ATOM 1928 O O . HIS A 1 253 ? 21.968 30.619 9.778 1.00 22.80 253 HIS A O 1
ATOM 1934 N N . ALA A 1 254 ? 23.379 32.360 9.857 1.00 23.41 254 ALA A N 1
ATOM 1935 C CA . ALA A 1 254 ? 22.757 33.038 11.000 1.00 23.41 254 ALA A CA 1
ATOM 1936 C C . ALA A 1 254 ? 22.217 34.467 10.742 1.00 23.41 254 ALA A C 1
ATOM 1938 O O . ALA A 1 254 ? 22.658 35.158 9.827 1.00 23.41 254 ALA A O 1
ATOM 1939 N N . ASP A 1 255 ? 21.416 34.933 11.719 1.00 24.56 255 ASP A N 1
ATOM 1940 C CA . ASP A 1 255 ? 21.537 36.244 12.404 1.00 24.56 255 ASP A CA 1
ATOM 1941 C C . ASP A 1 255 ? 20.462 37.354 12.175 1.00 24.56 255 ASP A C 1
ATOM 1943 O O . ASP A 1 255 ? 19.937 37.568 11.089 1.00 24.56 255 ASP A O 1
ATOM 1947 N N . LYS A 1 256 ? 20.246 38.141 13.249 1.00 25.52 256 LYS A N 1
ATOM 1948 C CA . LYS A 1 256 ? 19.755 39.544 13.335 1.00 25.52 256 LYS A CA 1
ATOM 1949 C C . LYS A 1 256 ? 18.279 39.969 13.057 1.00 25.52 256 LYS A C 1
ATOM 1951 O O . LYS A 1 256 ? 17.963 40.566 12.036 1.00 25.52 256 LYS A O 1
ATOM 1956 N N . ASN A 1 257 ? 17.563 40.111 14.190 1.00 25.05 257 ASN A N 1
ATOM 1957 C CA . ASN A 1 257 ? 17.223 41.406 14.857 1.00 25.05 257 ASN A CA 1
ATOM 1958 C C . ASN A 1 257 ? 15.850 42.134 14.696 1.00 25.05 257 ASN A C 1
ATOM 1960 O O . ASN A 1 257 ? 15.350 42.355 13.601 1.00 25.05 257 ASN A O 1
ATOM 1964 N N . ARG A 1 258 ? 15.452 42.761 15.834 1.00 26.70 258 ARG A N 1
ATOM 1965 C CA . ARG A 1 258 ? 14.409 43.802 16.119 1.00 26.70 258 ARG A CA 1
ATOM 1966 C C . ARG A 1 258 ? 12.971 43.323 16.445 1.00 26.70 258 ARG A C 1
ATOM 1968 O O . ARG A 1 258 ? 12.406 42.557 15.686 1.00 26.70 258 ARG A O 1
ATOM 1975 N N . GLY A 1 259 ? 12.284 43.817 17.494 1.00 22.83 259 GLY A N 1
ATOM 1976 C CA . GLY A 1 259 ? 12.752 44.506 18.720 1.00 22.83 259 GLY A CA 1
ATOM 1977 C C . GLY A 1 259 ? 11.803 45.562 19.343 1.00 22.83 259 GLY A C 1
ATOM 1978 O O . GLY A 1 259 ? 11.166 46.309 18.611 1.00 22.83 259 GLY A O 1
ATOM 1979 N N . ALA A 1 260 ? 11.875 45.710 20.684 1.00 24.42 260 ALA A N 1
ATOM 1980 C CA . ALA A 1 260 ? 11.310 46.786 21.544 1.00 24.42 260 ALA A CA 1
ATOM 1981 C C . ALA A 1 260 ? 9.775 46.745 21.840 1.00 24.42 260 ALA A C 1
ATOM 1983 O O . ALA A 1 260 ? 9.009 46.318 20.990 1.00 24.42 260 ALA A O 1
ATOM 1984 N N . ARG A 1 261 ? 9.249 47.182 23.012 1.00 24.38 261 ARG A N 1
ATOM 1985 C CA . ARG A 1 261 ? 9.872 47.734 24.251 1.00 24.38 261 ARG A CA 1
ATOM 1986 C C . ARG A 1 261 ? 8.950 47.649 25.503 1.00 24.38 261 ARG A C 1
ATOM 1988 O O . ARG A 1 261 ? 7.752 47.808 25.350 1.00 24.38 261 ARG A O 1
ATOM 1995 N N . ALA A 1 262 ? 9.573 47.493 26.688 1.00 23.61 262 ALA A N 1
ATOM 1996 C CA . ALA A 1 262 ? 9.218 47.866 28.091 1.00 23.61 262 ALA A CA 1
ATOM 1997 C C . ALA A 1 262 ? 7.748 48.176 28.507 1.00 23.61 262 ALA A C 1
ATOM 1999 O O . ALA A 1 262 ? 7.046 48.905 27.819 1.00 23.61 262 ALA A O 1
ATOM 2000 N N . ILE A 1 263 ? 7.276 47.736 29.690 1.00 23.70 263 ILE A N 1
ATOM 2001 C CA . ILE A 1 263 ? 7.366 48.401 31.032 1.00 23.70 263 ILE A CA 1
ATOM 2002 C C . ILE A 1 263 ? 6.679 47.455 32.068 1.00 23.70 263 ILE A C 1
ATOM 2004 O O . ILE A 1 263 ? 5.717 46.805 31.672 1.00 23.70 263 ILE A O 1
ATOM 2008 N N . SER A 1 264 ? 7.015 47.305 33.366 1.00 25.20 264 SER A N 1
ATOM 2009 C CA . SER A 1 264 ? 8.143 47.725 34.240 1.00 25.20 264 SER A CA 1
ATOM 2010 C C . SER A 1 264 ? 8.158 46.895 35.564 1.00 25.20 264 SER A C 1
ATOM 2012 O O . SER A 1 264 ? 7.432 45.914 35.681 1.00 25.20 264 SER A O 1
ATOM 2014 N N . ASP A 1 265 ? 8.962 47.290 36.565 1.00 22.97 265 ASP A N 1
ATOM 2015 C CA . ASP A 1 265 ? 9.168 46.648 37.886 1.00 22.97 265 ASP A CA 1
ATOM 2016 C C . ASP A 1 265 ? 7.933 46.390 38.781 1.00 22.97 265 ASP A C 1
ATOM 2018 O O . ASP A 1 265 ? 7.072 47.253 38.954 1.00 22.97 265 ASP A O 1
ATOM 2022 N N . SER A 1 266 ? 7.965 45.288 39.545 1.00 25.30 266 SER A N 1
ATOM 2023 C CA . SER A 1 266 ? 8.265 45.345 40.999 1.00 25.30 266 SER A CA 1
ATOM 2024 C C . SER A 1 266 ? 8.414 43.946 41.630 1.00 25.30 266 SER A C 1
ATOM 2026 O O . SER A 1 266 ? 7.906 42.953 41.117 1.00 25.30 266 SER A O 1
ATOM 2028 N N . SER A 1 267 ? 9.169 43.846 42.732 1.00 23.25 267 SER A N 1
ATOM 2029 C CA . SER A 1 267 ? 9.685 42.577 43.269 1.00 23.25 267 SER A CA 1
ATOM 2030 C C . SER A 1 267 ? 9.060 42.142 44.602 1.00 23.25 267 SER A C 1
ATOM 2032 O O . SER A 1 267 ? 8.757 42.963 45.468 1.00 23.25 267 SER A O 1
ATOM 2034 N N . ARG A 1 268 ? 8.937 40.820 44.812 1.00 24.66 268 ARG A N 1
ATOM 2035 C CA . ARG A 1 268 ? 8.794 40.189 46.140 1.00 24.66 268 ARG A CA 1
ATOM 2036 C C . ARG A 1 268 ? 9.204 38.714 46.111 1.00 24.66 268 ARG A C 1
ATOM 2038 O O . ARG A 1 268 ? 8.877 38.001 45.171 1.00 24.66 268 ARG A O 1
ATOM 2045 N N . LEU A 1 269 ? 9.910 38.259 47.150 1.00 23.78 269 LEU A N 1
ATOM 2046 C CA . LEU A 1 269 ? 10.328 36.861 47.287 1.00 23.78 269 LEU A CA 1
ATOM 2047 C C . LEU A 1 269 ? 9.192 35.990 47.838 1.00 23.78 269 LEU A C 1
ATOM 2049 O O . LEU A 1 269 ? 8.682 36.278 48.919 1.00 23.78 269 LEU A O 1
ATOM 2053 N N . VAL A 1 270 ? 8.933 34.852 47.191 1.00 23.02 270 VAL A N 1
ATOM 2054 C CA . VAL A 1 270 ? 8.471 33.615 47.845 1.00 23.02 270 VAL A CA 1
ATOM 2055 C C . VAL A 1 270 ? 9.219 32.440 47.198 1.00 23.02 270 VAL A C 1
ATOM 2057 O O . VAL A 1 270 ? 9.552 32.490 46.016 1.00 23.02 270 VAL A O 1
ATOM 2060 N N . LYS A 1 271 ? 9.541 31.404 47.979 1.00 23.81 271 LYS A N 1
ATOM 2061 C CA . LYS A 1 271 ? 10.162 30.160 47.483 1.00 23.81 271 LYS A CA 1
ATOM 2062 C C . LYS A 1 271 ? 9.149 29.352 46.649 1.00 23.81 271 LYS A C 1
ATOM 2064 O O . LYS A 1 271 ? 7.956 29.466 46.928 1.00 23.81 271 LYS A O 1
ATOM 2069 N N . PRO A 1 272 ? 9.579 28.486 45.710 1.00 23.23 272 PRO A N 1
ATOM 2070 C CA . PRO A 1 272 ? 8.669 27.520 45.101 1.00 23.23 272 PRO A CA 1
ATOM 2071 C C . PRO A 1 272 ? 8.068 26.619 46.189 1.00 23.23 272 PRO A C 1
ATOM 2073 O O . PRO A 1 272 ? 8.792 25.951 46.930 1.00 23.23 272 PRO A O 1
ATOM 2076 N N . ILE A 1 273 ? 6.740 26.624 46.300 1.00 22.73 273 ILE A N 1
ATOM 2077 C CA . ILE A 1 273 ? 6.003 25.672 47.132 1.00 22.73 273 ILE A CA 1
ATOM 2078 C C . ILE A 1 273 ? 5.822 24.407 46.300 1.00 22.73 273 ILE A C 1
ATOM 2080 O O . ILE A 1 273 ? 5.182 24.441 45.251 1.00 22.73 273 ILE A O 1
ATOM 2084 N N . VAL A 1 274 ? 6.363 23.289 46.782 1.00 23.95 274 VAL A N 1
ATOM 2085 C CA . VAL A 1 274 ? 6.036 21.966 46.243 1.00 23.95 274 VAL A CA 1
ATOM 2086 C C . VAL A 1 274 ? 4.599 21.648 46.649 1.00 23.95 274 VAL A C 1
ATOM 2088 O O . VAL A 1 274 ? 4.343 21.219 47.773 1.00 23.95 274 VAL A O 1
ATOM 2091 N N . ILE A 1 275 ? 3.652 21.883 45.742 1.00 24.09 275 ILE A N 1
ATOM 2092 C CA . ILE A 1 275 ? 2.302 21.335 45.865 1.00 24.09 275 ILE A CA 1
ATOM 2093 C C . ILE A 1 275 ? 2.381 19.894 45.368 1.00 24.09 275 ILE A C 1
ATOM 2095 O O . ILE A 1 275 ? 2.307 19.632 44.171 1.00 24.09 275 ILE A O 1
ATOM 2099 N N . ALA A 1 276 ? 2.583 18.962 46.299 1.00 23.84 276 ALA A N 1
ATOM 2100 C CA . ALA A 1 276 ? 2.451 17.544 46.004 1.00 23.84 276 ALA A CA 1
ATOM 2101 C C . ALA A 1 276 ? 1.008 17.261 45.559 1.00 23.84 276 ALA A C 1
ATOM 2103 O O . ALA A 1 276 ? 0.058 17.601 46.273 1.00 23.84 276 ALA A O 1
ATOM 2104 N N . GLY A 1 277 ? 0.845 16.644 44.388 1.00 24.88 277 GLY A N 1
ATOM 2105 C CA . GLY A 1 277 ? -0.451 16.146 43.947 1.00 24.88 277 GLY A CA 1
ATOM 2106 C C . GLY A 1 277 ? -0.956 15.104 44.942 1.00 24.88 277 GLY A C 1
ATOM 2107 O O . GLY A 1 277 ? -0.261 14.130 45.230 1.00 24.88 277 GLY A O 1
ATOM 2108 N N . LYS A 1 278 ? -2.155 15.310 45.494 1.00 23.83 278 LYS A N 1
ATOM 2109 C CA . LYS A 1 278 ? -2.809 14.271 46.287 1.00 23.83 278 LYS A CA 1
ATOM 2110 C C . LYS A 1 278 ? -3.282 13.162 45.351 1.00 23.83 278 LYS A C 1
ATOM 2112 O O . LYS A 1 278 ? -4.313 13.326 44.705 1.00 23.83 278 LYS A O 1
ATOM 2117 N N . HIS A 1 279 ? -2.610 12.014 45.388 1.00 26.28 279 HIS A N 1
ATOM 2118 C CA . HIS A 1 279 ? -3.347 10.758 45.273 1.00 26.28 279 HIS A CA 1
ATOM 2119 C C . HIS A 1 279 ? -4.403 10.756 46.386 1.00 26.28 279 HIS A C 1
ATOM 2121 O O . HIS A 1 279 ? -4.080 10.945 47.563 1.00 26.28 279 HIS A O 1
ATOM 2127 N N . LEU A 1 280 ? -5.672 10.629 46.007 1.00 24.73 280 LEU A N 1
ATOM 2128 C CA . LEU A 1 280 ? -6.777 10.465 46.942 1.00 24.73 280 LEU A CA 1
ATOM 2129 C C . LEU A 1 280 ? -7.174 8.994 46.961 1.00 24.73 280 LEU A C 1
ATOM 2131 O O . LEU A 1 280 ? -8.091 8.612 46.252 1.00 24.73 280 LEU A O 1
ATOM 2135 N N . VAL A 1 281 ? -6.460 8.246 47.807 1.00 24.73 281 VAL A N 1
ATOM 2136 C CA . VAL A 1 281 ? -6.882 6.993 48.454 1.00 24.73 281 VAL A CA 1
ATOM 2137 C C . VAL A 1 281 ? -7.568 5.993 47.518 1.00 24.73 281 VAL A C 1
ATOM 2139 O O . VAL A 1 281 ? -8.785 6.040 47.337 1.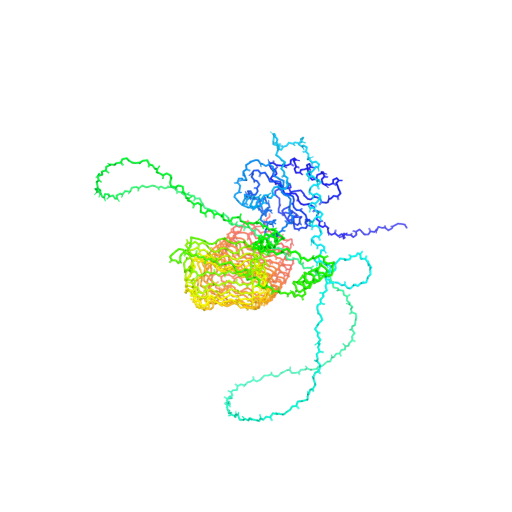00 24.73 281 VAL A O 1
ATOM 2142 N N . GLU A 1 282 ? -6.799 5.020 47.022 1.00 24.53 282 GLU A N 1
ATOM 2143 C CA . GLU A 1 282 ? -7.377 3.707 46.738 1.00 24.53 282 GLU A CA 1
ATOM 2144 C C . GLU A 1 282 ? -8.068 3.176 48.009 1.00 24.53 282 GLU A C 1
ATOM 2146 O O . GLU A 1 282 ? -7.460 3.120 49.081 1.00 24.53 282 GLU A O 1
ATOM 2151 N N . ASP A 1 283 ? -9.343 2.799 47.896 1.00 24.52 283 ASP A N 1
ATOM 2152 C CA . ASP A 1 283 ? -10.042 1.994 48.906 1.00 24.52 283 ASP A CA 1
ATOM 2153 C C . ASP A 1 283 ? -9.874 0.513 48.535 1.00 24.52 283 ASP A C 1
ATOM 2155 O O . ASP A 1 283 ? -10.834 -0.184 48.192 1.00 24.52 283 ASP A O 1
ATOM 2159 N N . ASP A 1 284 ? -8.608 0.076 48.514 1.00 27.72 284 ASP A N 1
ATOM 2160 C CA . ASP A 1 284 ? -8.184 -1.294 48.211 1.00 27.72 284 ASP A CA 1
ATOM 2161 C C . ASP A 1 284 ? -8.660 -2.239 49.320 1.00 27.72 284 ASP A C 1
ATOM 2163 O O . ASP A 1 284 ? -7.952 -2.573 50.273 1.00 27.72 284 ASP A O 1
ATOM 2167 N N . SER A 1 285 ? -9.909 -2.667 49.172 1.00 27.62 285 SER A N 1
ATOM 2168 C CA . SER A 1 285 ? -10.568 -3.693 49.974 1.00 27.62 285 SER A CA 1
ATOM 2169 C C . SER A 1 285 ? -10.843 -4.944 49.133 1.00 27.62 285 SER A C 1
ATOM 2171 O O . SER A 1 285 ? -11.951 -5.481 49.120 1.00 27.62 285 SER A O 1
ATOM 2173 N N . ASP A 1 286 ? -9.787 -5.446 48.479 1.00 31.61 286 ASP A N 1
ATOM 2174 C CA . ASP A 1 286 ? -9.678 -6.827 47.978 1.00 31.61 286 ASP A CA 1
ATOM 2175 C C . ASP A 1 286 ? -9.620 -7.817 49.169 1.00 31.61 286 ASP A C 1
ATOM 2177 O O . ASP A 1 286 ? -8.634 -8.510 49.420 1.00 31.61 286 ASP A O 1
ATOM 2181 N N . ASP A 1 287 ? -10.701 -7.865 49.950 1.00 28.61 287 ASP A N 1
ATOM 2182 C CA . ASP A 1 287 ? -10.891 -8.777 51.083 1.00 28.61 287 ASP A CA 1
ATOM 2183 C C . ASP A 1 287 ? -11.746 -9.972 50.616 1.00 28.61 287 ASP A C 1
ATOM 2185 O O . ASP A 1 287 ? -12.911 -10.148 50.990 1.00 28.61 287 ASP A O 1
ATOM 2189 N N . ASP A 1 288 ? -11.170 -10.757 49.696 1.00 35.97 288 ASP A N 1
ATOM 2190 C CA . ASP A 1 288 ? -11.831 -11.830 48.936 1.00 35.97 288 ASP A CA 1
ATOM 2191 C C . ASP A 1 288 ? -12.105 -13.075 49.810 1.00 35.97 288 ASP A C 1
ATOM 2193 O O . ASP A 1 288 ? -11.496 -14.139 49.677 1.00 35.97 288 ASP A O 1
ATOM 2197 N N . ASN A 1 289 ? -13.012 -12.928 50.784 1.00 32.34 289 ASN A N 1
ATOM 2198 C CA . ASN A 1 289 ? -13.399 -13.992 51.710 1.00 32.34 289 ASN A CA 1
ATOM 2199 C C . ASN A 1 289 ? -14.892 -13.952 52.087 1.00 32.34 289 ASN A C 1
ATOM 2201 O O . ASN A 1 289 ? -15.290 -13.786 53.246 1.00 32.34 289 ASN A O 1
ATOM 2205 N N . LEU A 1 290 ? -15.749 -14.177 51.085 1.00 38.44 290 LEU A N 1
ATOM 2206 C CA . LEU A 1 290 ? -17.214 -14.241 51.226 1.00 38.44 290 LEU A CA 1
ATOM 2207 C C . LEU A 1 290 ? -17.729 -15.309 52.217 1.00 38.44 290 LEU A C 1
ATOM 2209 O O . LEU A 1 290 ? -18.902 -15.271 52.593 1.00 38.44 290 LEU A O 1
ATOM 2213 N N . ALA A 1 291 ? -16.878 -16.224 52.694 1.00 33.38 291 ALA A N 1
ATOM 2214 C CA . ALA A 1 291 ? -17.226 -17.143 53.777 1.00 33.38 291 ALA A CA 1
ATOM 2215 C C . ALA A 1 291 ? -17.409 -16.430 55.134 1.00 33.38 291 ALA A C 1
ATOM 2217 O O . ALA A 1 291 ? -18.201 -16.885 55.959 1.00 33.38 291 ALA A O 1
ATOM 2218 N N . ASP A 1 292 ? -16.715 -15.313 55.373 1.00 32.38 292 ASP A N 1
ATOM 2219 C CA . ASP A 1 292 ? -16.627 -14.690 56.701 1.00 32.38 292 ASP A CA 1
ATOM 2220 C C . ASP A 1 292 ? -17.682 -13.584 56.927 1.00 32.38 292 ASP A C 1
ATOM 2222 O O . ASP A 1 292 ? -18.190 -13.398 58.036 1.00 32.38 292 ASP A O 1
ATOM 2226 N N . ILE A 1 293 ? -18.118 -12.903 55.858 1.00 33.25 293 ILE A N 1
ATOM 2227 C CA . ILE A 1 293 ? -19.201 -11.898 55.912 1.00 33.25 293 ILE A CA 1
ATOM 2228 C C . ILE A 1 293 ? -20.547 -12.556 56.272 1.00 33.25 293 ILE A C 1
ATOM 2230 O O . ILE A 1 293 ? -21.304 -12.024 57.091 1.00 33.25 293 ILE A O 1
ATOM 2234 N N . ALA A 1 294 ? -20.813 -13.754 55.739 1.00 29.88 294 ALA A N 1
ATOM 2235 C CA . ALA A 1 294 ? -21.997 -14.550 56.074 1.00 29.88 294 ALA A CA 1
ATOM 2236 C C . ALA A 1 294 ? -22.037 -14.975 57.558 1.00 29.88 294 ALA A C 1
ATOM 2238 O O . ALA A 1 294 ? -23.116 -15.123 58.133 1.00 29.88 294 ALA A O 1
ATOM 2239 N N . VAL A 1 295 ? -20.873 -15.131 58.198 1.00 33.91 295 VAL A N 1
ATOM 2240 C CA . VAL A 1 295 ? -20.756 -15.465 59.627 1.00 33.91 295 VAL A CA 1
ATOM 2241 C C . VAL A 1 295 ? -20.926 -14.218 60.502 1.00 33.91 295 VAL A C 1
ATOM 2243 O O . VAL A 1 295 ? -21.661 -14.256 61.493 1.00 33.91 295 VAL A O 1
ATOM 2246 N N . LYS A 1 296 ? -20.307 -13.092 60.123 1.00 30.64 296 LYS A N 1
ATOM 2247 C CA . LYS A 1 296 ? -20.299 -11.846 60.914 1.00 30.64 296 LYS A CA 1
ATOM 2248 C C . LYS A 1 296 ? -21.679 -11.194 61.076 1.00 30.64 296 LYS A C 1
ATOM 2250 O O . LYS A 1 296 ? -21.958 -10.652 62.143 1.00 30.64 296 LYS A O 1
ATOM 2255 N N . HIS A 1 297 ? -22.578 -11.295 60.092 1.00 31.25 297 HIS A N 1
ATOM 2256 C CA . HIS A 1 297 ? -23.933 -10.724 60.207 1.00 31.25 297 HIS A CA 1
ATOM 2257 C C . HIS A 1 297 ? -24.973 -11.618 60.909 1.00 31.25 297 HIS A C 1
ATOM 2259 O O . HIS A 1 297 ? -26.058 -11.137 61.237 1.00 31.25 297 HIS A O 1
ATOM 2265 N N . ALA A 1 298 ? -24.653 -12.880 61.218 1.00 29.91 298 ALA A N 1
ATOM 2266 C CA . ALA A 1 298 ? -25.576 -13.796 61.899 1.00 29.91 298 ALA A CA 1
ATOM 2267 C C . ALA A 1 298 ? -25.639 -13.619 63.438 1.00 29.91 298 ALA A C 1
ATOM 2269 O O . ALA A 1 298 ? -26.497 -14.214 64.089 1.00 29.91 298 ALA A O 1
ATOM 2270 N N . TRP A 1 299 ? -24.756 -12.805 64.036 1.00 32.59 299 TRP A N 1
ATOM 2271 C CA . TRP A 1 299 ? -24.548 -12.722 65.494 1.00 32.59 299 TRP A CA 1
ATOM 2272 C C . TRP A 1 299 ? -24.842 -11.333 66.099 1.00 32.59 299 TRP A C 1
ATOM 2274 O O . TRP A 1 299 ? -24.013 -10.754 66.795 1.00 32.59 299 TRP A O 1
ATOM 2284 N N . SER A 1 300 ? -26.053 -10.803 65.883 1.00 30.55 300 SER A N 1
ATOM 2285 C CA . SER A 1 300 ? -26.538 -9.573 66.552 1.00 30.55 300 SER A CA 1
ATOM 2286 C C . SER A 1 300 ? -27.847 -9.736 67.347 1.00 30.55 300 SER A C 1
ATOM 2288 O O . SER A 1 300 ? -28.288 -8.799 68.011 1.00 30.55 300 SER A O 1
ATOM 2290 N N . TRP A 1 301 ? -28.455 -10.928 67.346 1.00 29.69 301 TRP A N 1
ATOM 2291 C CA . TRP A 1 301 ? -29.715 -11.232 68.046 1.00 29.69 301 TRP A CA 1
ATOM 2292 C C . TRP A 1 301 ? -29.494 -11.963 69.385 1.00 29.69 301 TRP A C 1
ATOM 2294 O O . TRP A 1 301 ? -29.936 -13.093 69.586 1.00 29.69 301 TRP A O 1
ATOM 2304 N N . THR A 1 302 ? -28.816 -11.311 70.334 1.00 34.38 302 THR A N 1
ATOM 2305 C CA . THR A 1 302 ? -28.578 -11.835 71.700 1.00 34.38 302 THR A CA 1
ATOM 2306 C C . THR A 1 302 ? -29.154 -10.938 72.799 1.00 34.38 302 THR A C 1
ATOM 2308 O O . THR A 1 302 ? -28.574 -10.768 73.869 1.00 34.38 302 THR A O 1
ATOM 2311 N N . SER A 1 303 ? -30.348 -10.391 72.563 1.00 35.31 303 SER A N 1
ATOM 2312 C CA . SER A 1 303 ? -31.060 -9.531 73.514 1.00 35.31 303 SER A CA 1
ATOM 2313 C C . SER A 1 303 ? -32.505 -9.971 73.785 1.00 35.31 303 SER A C 1
ATOM 2315 O O . SER A 1 303 ? -33.380 -9.121 73.846 1.00 35.31 303 SER A O 1
ATOM 2317 N N . TRP A 1 304 ? -32.773 -11.270 74.008 1.00 35.59 304 TRP A N 1
ATOM 2318 C CA . TRP A 1 304 ? -34.059 -11.753 74.568 1.00 35.59 304 TRP A CA 1
ATOM 2319 C C . TRP A 1 304 ? -33.941 -13.135 75.262 1.00 35.59 304 TRP A C 1
ATOM 2321 O O . TRP A 1 304 ? -34.354 -14.162 74.731 1.00 35.59 304 TRP A O 1
ATOM 2331 N N . THR A 1 305 ? -33.399 -13.176 76.488 1.00 34.62 305 THR A N 1
ATOM 2332 C CA . THR A 1 305 ? -33.514 -14.353 77.383 1.00 34.62 305 THR A CA 1
ATOM 2333 C C . THR A 1 305 ? -33.740 -13.965 78.847 1.00 34.62 305 THR A C 1
ATOM 2335 O O . THR A 1 305 ? -32.902 -14.210 79.716 1.00 34.62 305 THR A O 1
ATOM 2338 N N . SER A 1 306 ? -34.921 -13.434 79.154 1.00 37.53 306 SER A N 1
ATOM 2339 C CA . SER A 1 306 ? -35.594 -13.817 80.396 1.00 37.53 306 SER A CA 1
ATOM 2340 C C . SER A 1 306 ? -36.752 -14.740 80.018 1.00 37.53 306 SER A C 1
ATOM 2342 O O . SER A 1 306 ? -37.603 -14.352 79.231 1.00 37.53 306 SER A O 1
ATOM 2344 N N . TRP A 1 307 ? -36.716 -15.984 80.506 1.00 34.81 307 TRP A N 1
ATOM 2345 C CA . TRP A 1 307 ? -37.826 -16.942 80.678 1.00 34.81 307 TRP A CA 1
ATOM 2346 C C . TRP A 1 307 ? -37.211 -18.294 81.066 1.00 34.81 307 TRP A C 1
ATOM 2348 O O . TRP A 1 307 ? -36.631 -19.007 80.247 1.00 34.81 307 TRP A O 1
ATOM 2358 N N . THR A 1 308 ? -37.278 -18.631 82.351 1.00 39.97 308 THR A N 1
ATOM 2359 C CA . THR A 1 308 ? -36.800 -19.910 82.889 1.00 39.97 308 THR A CA 1
ATOM 2360 C C . THR A 1 308 ? -37.880 -20.998 82.788 1.00 39.97 308 THR A C 1
ATOM 2362 O O . THR A 1 308 ? -39.055 -20.718 82.577 1.00 39.97 308 THR A O 1
ATOM 2365 N N . SER A 1 309 ? -37.478 -22.258 82.994 1.00 45.34 309 SER A N 1
ATOM 2366 C CA . SER A 1 309 ? -38.333 -23.461 83.092 1.00 45.34 309 SER A CA 1
ATOM 2367 C C . SER A 1 309 ? -38.966 -24.025 81.800 1.00 45.34 309 SER A C 1
ATOM 2369 O O . SER A 1 309 ? -40.168 -23.969 81.579 1.00 45.34 309 SER A O 1
ATOM 2371 N N . TRP A 1 310 ? -38.161 -24.768 81.030 1.00 43.38 310 TRP A N 1
ATOM 2372 C CA . TRP A 1 310 ? -38.640 -25.938 80.274 1.00 43.38 310 TRP A CA 1
ATOM 2373 C C . TRP A 1 310 ? -37.806 -27.166 80.669 1.00 43.38 310 TRP A C 1
ATOM 2375 O O . TRP A 1 310 ? -36.695 -27.370 80.184 1.00 43.38 310 TRP A O 1
ATOM 2385 N N . THR A 1 311 ? -38.328 -27.988 81.581 1.00 46.25 311 THR A N 1
ATOM 2386 C CA . THR A 1 311 ? -37.604 -29.111 82.215 1.00 46.25 311 THR A CA 1
ATOM 2387 C C . THR A 1 311 ? -37.832 -30.474 81.546 1.00 46.25 311 THR A C 1
ATOM 2389 O O . THR A 1 311 ? -37.482 -31.502 82.120 1.00 46.25 311 THR A O 1
ATOM 2392 N N . SER A 1 312 ? -38.382 -30.521 80.323 1.00 57.44 312 SER A N 1
ATOM 2393 C CA . SER A 1 312 ? -38.592 -31.778 79.584 1.00 57.44 312 SER A CA 1
ATOM 2394 C C . SER A 1 312 ? -37.772 -31.855 78.293 1.00 57.44 312 SER A C 1
ATOM 2396 O O . SER A 1 312 ? -37.659 -30.889 77.538 1.00 57.44 312 SER A O 1
ATOM 2398 N N . TRP A 1 313 ? -37.222 -33.039 78.007 1.00 52.12 313 TRP A N 1
ATOM 2399 C CA . TRP A 1 313 ? -36.406 -33.301 76.813 1.00 52.12 313 TRP A CA 1
ATOM 2400 C C . TRP A 1 313 ? -37.151 -33.040 75.493 1.00 52.12 313 TRP A C 1
ATOM 2402 O O . TRP A 1 313 ? -36.549 -32.569 74.528 1.00 52.12 313 TRP A O 1
ATOM 2412 N N . LYS A 1 314 ? -38.476 -33.247 75.480 1.00 48.28 314 LYS A N 1
ATOM 2413 C CA . LYS A 1 314 ? -39.359 -32.972 74.335 1.00 48.28 314 LYS A CA 1
ATOM 2414 C C . LYS A 1 314 ? -39.299 -31.511 73.872 1.00 48.28 314 LYS A C 1
ATOM 2416 O O . LYS A 1 314 ? -39.401 -31.262 72.678 1.00 48.28 314 LYS A O 1
ATOM 2421 N N . ALA A 1 315 ? -39.079 -30.564 74.787 1.00 51.66 315 ALA A N 1
ATOM 2422 C CA . ALA A 1 315 ? -38.945 -29.143 74.459 1.00 51.66 315 ALA A CA 1
ATOM 2423 C C . ALA A 1 315 ? -37.676 -28.852 73.648 1.00 51.66 315 ALA A C 1
ATOM 2425 O O . ALA A 1 315 ? -37.718 -28.161 72.633 1.00 51.66 315 ALA A O 1
ATOM 2426 N N . LYS A 1 316 ? -36.548 -29.442 74.068 1.00 53.12 316 LYS A N 1
ATOM 2427 C CA . LYS A 1 316 ? -35.262 -29.319 73.369 1.00 53.12 316 LYS A CA 1
ATOM 2428 C C . LYS A 1 316 ? -35.300 -30.007 72.004 1.00 53.12 316 LYS A C 1
ATOM 2430 O O . LYS A 1 316 ? -34.752 -29.466 71.053 1.00 53.12 316 LYS A O 1
ATOM 2435 N N . ALA A 1 317 ? -35.998 -31.140 71.893 1.00 54.94 317 ALA A N 1
ATOM 2436 C CA . ALA A 1 317 ? -36.244 -31.799 70.611 1.00 54.94 317 ALA A CA 1
ATOM 2437 C C . ALA A 1 317 ? -37.080 -30.922 69.659 1.00 54.94 317 ALA A C 1
ATOM 2439 O O . ALA A 1 317 ? -36.707 -30.767 68.502 1.00 54.94 317 ALA A O 1
ATOM 2440 N N . LEU A 1 318 ? -38.159 -30.293 70.142 1.00 57.53 318 LEU A N 1
ATOM 2441 C CA . LEU A 1 318 ? -38.984 -29.379 69.340 1.00 57.53 318 LEU A CA 1
ATOM 2442 C C . LEU A 1 318 ? -38.205 -28.143 68.869 1.00 57.53 318 LEU A C 1
ATOM 2444 O O . LEU A 1 318 ? -38.301 -27.784 67.700 1.00 57.53 318 LEU A O 1
ATOM 2448 N N . LEU A 1 319 ? -37.389 -27.536 69.738 1.00 56.19 319 LEU A N 1
ATOM 2449 C CA . LEU A 1 319 ? -36.526 -26.413 69.360 1.00 56.19 319 LEU A CA 1
ATOM 2450 C C . LEU A 1 319 ? -35.448 -26.831 68.345 1.00 56.19 319 LEU A C 1
ATOM 2452 O O . LEU A 1 319 ? -35.222 -26.116 67.374 1.00 56.19 319 LEU A O 1
ATOM 2456 N N . ALA A 1 320 ? -34.825 -28.000 68.522 1.00 56.22 320 ALA A N 1
ATOM 2457 C CA . ALA A 1 320 ? -33.848 -28.534 67.573 1.00 56.22 320 ALA A CA 1
ATOM 2458 C C . ALA A 1 320 ? -34.476 -28.844 66.202 1.00 56.22 320 ALA A C 1
ATOM 2460 O O . ALA A 1 320 ? -33.872 -28.537 65.179 1.00 56.22 320 ALA A O 1
ATOM 2461 N N . VAL A 1 321 ? -35.701 -29.384 66.167 1.00 64.94 321 VAL A N 1
ATOM 2462 C CA . VAL A 1 321 ? -36.463 -29.576 64.922 1.00 64.94 321 VAL A CA 1
ATOM 2463 C C . VAL A 1 321 ? -36.819 -28.233 64.284 1.00 64.94 321 VAL A C 1
ATOM 2465 O O . VAL A 1 321 ? -36.680 -28.101 63.075 1.00 64.94 321 VAL A O 1
ATOM 2468 N N . LEU A 1 322 ? -37.211 -27.218 65.061 1.00 59.25 322 LEU A N 1
ATOM 2469 C CA . LEU A 1 322 ? -37.514 -25.891 64.518 1.00 59.25 322 LEU A CA 1
ATOM 2470 C C . LEU A 1 322 ? -36.270 -25.236 63.891 1.00 59.25 322 LEU A C 1
ATOM 2472 O O . LEU A 1 322 ? -36.345 -24.726 62.778 1.00 59.25 322 LEU A O 1
ATOM 2476 N N . ILE A 1 323 ? -35.117 -25.321 64.563 1.00 61.59 323 ILE A N 1
ATOM 2477 C CA . ILE A 1 323 ? -33.824 -24.845 64.043 1.00 61.59 323 ILE A CA 1
ATOM 2478 C C . ILE A 1 323 ? -33.420 -25.632 62.787 1.00 61.59 323 ILE A C 1
ATOM 2480 O O . ILE A 1 323 ? -33.003 -25.027 61.804 1.00 61.59 323 ILE A O 1
ATOM 2484 N N . ALA A 1 324 ? -33.591 -26.958 62.778 1.00 55.25 324 ALA A N 1
ATOM 2485 C CA . ALA A 1 324 ? -33.299 -27.792 61.612 1.00 55.25 324 ALA A CA 1
ATOM 2486 C C . ALA A 1 324 ? -34.226 -27.492 60.419 1.00 55.25 324 ALA A C 1
ATOM 2488 O O . ALA A 1 324 ? -33.767 -27.504 59.282 1.00 55.25 324 ALA A O 1
ATOM 2489 N N . VAL A 1 325 ? -35.504 -27.178 60.660 1.00 59.09 325 VAL A N 1
ATOM 2490 C CA . VAL A 1 325 ? -36.453 -26.757 59.615 1.00 59.09 325 VAL A CA 1
ATOM 2491 C C . VAL A 1 325 ? -36.094 -25.374 59.071 1.00 59.09 325 VAL A C 1
ATOM 2493 O O . VAL A 1 325 ? -36.082 -25.205 57.857 1.00 59.09 325 VAL A O 1
ATOM 2496 N N . VAL A 1 326 ? -35.735 -24.407 59.922 1.00 55.28 326 VAL A N 1
ATOM 2497 C CA . VAL A 1 326 ? -35.261 -23.086 59.466 1.00 55.28 326 VAL A CA 1
ATOM 2498 C C . VAL A 1 326 ? -33.970 -23.224 58.650 1.00 55.28 326 VAL A C 1
ATOM 2500 O O . VAL A 1 326 ? -33.889 -22.681 57.553 1.00 55.28 326 VAL A O 1
ATOM 2503 N N . ALA A 1 327 ? -33.000 -24.016 59.118 1.00 53.00 327 ALA A N 1
ATOM 2504 C CA . ALA A 1 327 ? -31.774 -24.295 58.372 1.00 53.00 327 ALA A CA 1
ATOM 2505 C C . ALA A 1 327 ? -32.055 -24.989 57.025 1.00 53.00 327 ALA A C 1
ATOM 2507 O O . ALA A 1 327 ? -31.498 -24.591 56.006 1.00 53.00 327 ALA A O 1
ATOM 2508 N N . ALA A 1 328 ? -32.958 -25.975 56.991 1.00 47.25 328 ALA A N 1
ATOM 2509 C CA . ALA A 1 328 ? -33.354 -26.649 55.756 1.00 47.25 328 ALA A CA 1
ATOM 2510 C C . ALA A 1 328 ? -34.055 -25.700 54.771 1.00 47.25 328 ALA A C 1
ATOM 2512 O O . ALA A 1 328 ? -33.767 -25.754 53.580 1.00 47.25 328 ALA A O 1
ATOM 2513 N N . VAL A 1 329 ? -34.920 -24.796 55.245 1.00 49.81 329 VAL A N 1
ATOM 2514 C CA . VAL A 1 329 ? -35.575 -23.779 54.401 1.00 49.81 329 VAL A CA 1
ATOM 2515 C C . VAL A 1 329 ? -34.556 -22.782 53.834 1.00 49.81 329 VAL A C 1
ATOM 2517 O O . VAL A 1 329 ? -34.636 -22.460 52.652 1.00 49.81 329 VAL A O 1
ATOM 2520 N N . CYS A 1 330 ? -33.557 -22.363 54.617 1.00 45.75 330 CYS A N 1
ATOM 2521 C CA . CYS A 1 330 ? -32.470 -21.502 54.134 1.00 45.75 330 CYS A CA 1
ATOM 2522 C C . CYS A 1 330 ? -31.528 -22.191 53.126 1.00 45.75 330 CYS A C 1
ATOM 2524 O O . CYS A 1 330 ? -30.886 -21.504 52.340 1.00 45.75 330 CYS A O 1
ATOM 2526 N N . VAL A 1 331 ? -31.437 -23.526 53.132 1.00 49.38 331 VAL A N 1
ATOM 2527 C CA . VAL A 1 331 ? -30.596 -24.309 52.200 1.00 49.38 331 VAL A CA 1
ATOM 2528 C C . VAL A 1 331 ? -31.374 -24.783 50.959 1.00 49.38 331 VAL A C 1
ATOM 2530 O O . VAL A 1 331 ? -30.774 -25.061 49.924 1.00 49.38 331 VAL A O 1
ATOM 2533 N N . ALA A 1 332 ? -32.708 -24.859 51.025 1.00 38.62 332 ALA A N 1
ATOM 2534 C CA . ALA A 1 332 ? -33.554 -25.420 49.965 1.00 38.62 332 ALA A CA 1
ATOM 2535 C C . ALA A 1 332 ? -34.024 -24.418 48.892 1.00 38.62 332 ALA A C 1
ATOM 2537 O O . ALA A 1 332 ? -34.729 -24.818 47.964 1.00 38.62 332 ALA A O 1
ATOM 2538 N N . VAL A 1 333 ? -33.646 -23.139 48.983 1.00 35.69 333 VAL A N 1
ATOM 2539 C CA . VAL A 1 333 ? -33.907 -22.147 47.930 1.00 35.69 333 VAL A CA 1
ATOM 2540 C C . VAL A 1 333 ? -32.576 -21.587 47.428 1.00 35.69 333 VAL A C 1
ATOM 2542 O O . VAL A 1 333 ? -32.005 -20.721 48.093 1.00 35.69 333 VAL A O 1
ATOM 2545 N N . PRO A 1 334 ? -32.081 -22.010 46.248 1.00 38.69 334 PRO A N 1
ATOM 2546 C CA . PRO A 1 334 ? -31.044 -21.272 45.549 1.00 38.69 334 PRO A CA 1
ATOM 2547 C C . PRO A 1 334 ? -31.669 -19.979 45.020 1.00 38.69 334 PRO A C 1
ATOM 2549 O O . PRO A 1 334 ? -32.071 -19.884 43.859 1.00 38.69 334 PRO A O 1
ATOM 2552 N N . VAL A 1 335 ? -31.780 -18.974 45.892 1.00 38.12 335 VAL A N 1
ATOM 2553 C CA . VAL A 1 335 ? -31.984 -17.600 45.447 1.00 38.12 335 VAL A CA 1
ATOM 2554 C C . VAL A 1 335 ? -30.714 -17.243 44.693 1.00 38.12 335 VAL A C 1
ATOM 2556 O O . VAL A 1 335 ? -29.697 -16.906 45.297 1.00 38.12 335 VAL A O 1
ATOM 2559 N N . VAL A 1 336 ? -30.769 -17.350 43.365 1.00 39.22 336 VAL A N 1
ATOM 2560 C CA . VAL A 1 336 ? -29.788 -16.724 42.484 1.00 39.22 336 VAL A CA 1
ATOM 2561 C C . VAL A 1 336 ? -30.007 -15.225 42.627 1.00 39.22 336 VAL A C 1
ATOM 2563 O O . VAL A 1 336 ? -30.704 -14.589 41.839 1.00 39.22 336 VAL A O 1
ATOM 2566 N N . LEU A 1 337 ? -29.446 -14.673 43.703 1.00 40.47 337 LEU A N 1
ATOM 2567 C CA . LEU A 1 337 ? -29.162 -13.260 43.796 1.00 40.47 337 LEU A CA 1
ATOM 2568 C C . LEU A 1 337 ? -28.182 -12.985 42.665 1.00 40.47 337 LEU A C 1
ATOM 2570 O O . LEU A 1 337 ? -26.978 -13.205 42.794 1.00 40.47 337 LEU A O 1
ATOM 2574 N N . SER A 1 338 ? -28.733 -12.509 41.551 1.00 45.31 338 SER A N 1
ATOM 2575 C CA . SER A 1 338 ? -28.023 -11.651 40.619 1.00 45.31 338 SER A CA 1
ATOM 2576 C C . SER A 1 338 ? -27.598 -10.417 41.410 1.00 45.31 338 SER A C 1
ATOM 2578 O O . SER A 1 338 ? -28.281 -9.396 41.400 1.00 45.31 338 SER A O 1
ATOM 2580 N N . MET A 1 339 ? -26.524 -10.558 42.192 1.00 53.00 339 MET A N 1
ATOM 2581 C CA . MET A 1 339 ? -25.823 -9.430 42.776 1.00 53.00 339 MET A CA 1
ATOM 2582 C C . MET A 1 339 ? -25.367 -8.595 41.597 1.00 53.00 339 MET A C 1
ATOM 2584 O O . MET A 1 339 ? -24.575 -9.058 40.777 1.00 53.00 339 MET A O 1
ATOM 2588 N N . ASP A 1 340 ? -25.959 -7.417 41.482 1.00 64.69 340 ASP A N 1
ATOM 2589 C CA . ASP A 1 340 ? -25.770 -6.533 40.349 1.00 64.69 340 ASP A CA 1
ATOM 2590 C C . ASP A 1 340 ? -24.352 -5.963 40.446 1.00 64.69 340 ASP A C 1
ATOM 2592 O O . ASP A 1 340 ? -24.096 -5.005 41.176 1.00 64.69 340 ASP A O 1
ATOM 2596 N N . ARG A 1 341 ? -23.380 -6.636 39.812 1.00 88.00 341 ARG A N 1
ATOM 2597 C CA . ARG A 1 341 ? -21.952 -6.288 39.895 1.00 88.00 341 ARG A CA 1
ATOM 2598 C C . ARG A 1 341 ? -21.634 -5.132 38.946 1.00 88.00 341 ARG A C 1
ATOM 2600 O O . ARG A 1 341 ? -20.668 -5.185 38.187 1.00 88.00 341 ARG A O 1
ATOM 2607 N N . CYS A 1 342 ? -22.455 -4.085 39.003 1.00 94.00 342 CYS A N 1
ATOM 2608 C CA . CYS A 1 342 ? -22.207 -2.823 38.332 1.00 94.00 342 CYS A CA 1
ATOM 2609 C C . CYS A 1 342 ? -21.251 -1.962 39.164 1.00 94.00 342 CYS A C 1
ATOM 2611 O O . CYS A 1 342 ? -21.478 -1.706 40.349 1.00 94.00 342 CYS A O 1
ATOM 2613 N N . LYS A 1 343 ? -20.184 -1.464 38.536 1.00 95.94 343 LYS A N 1
ATOM 2614 C CA . LYS A 1 343 ? -19.334 -0.426 39.120 1.00 95.94 343 LYS A CA 1
ATOM 2615 C C . LYS A 1 343 ? -19.904 0.942 38.743 1.00 95.94 343 LYS A C 1
ATOM 2617 O O . LYS A 1 343 ? -19.782 1.393 37.607 1.00 95.94 343 LYS A O 1
ATOM 2622 N N . HIS A 1 344 ? -20.530 1.589 39.720 1.00 95.12 344 HIS A N 1
ATOM 2623 C CA . HIS A 1 344 ? -21.088 2.933 39.586 1.00 95.12 344 HIS A CA 1
ATOM 2624 C C . HIS A 1 344 ? -20.022 3.999 39.886 1.00 95.12 344 HIS A C 1
ATOM 2626 O O . HIS A 1 344 ? -19.414 3.982 40.960 1.00 95.12 344 HIS A O 1
ATOM 2632 N N . PHE A 1 345 ? -19.827 4.952 38.973 1.00 94.94 345 PHE A N 1
ATOM 2633 C CA . PHE A 1 345 ? -18.885 6.064 39.114 1.00 94.94 345 PHE A CA 1
ATOM 2634 C C . PHE A 1 345 ? -19.598 7.410 39.287 1.00 94.94 345 PHE A C 1
ATOM 2636 O O . PHE A 1 345 ? -20.578 7.729 38.612 1.00 94.94 345 PHE A O 1
ATOM 2643 N N . TYR A 1 346 ? -19.068 8.230 40.197 1.00 94.00 346 TYR A N 1
ATOM 2644 C CA . TYR A 1 346 ? -19.646 9.512 40.595 1.00 94.00 346 TYR A CA 1
ATOM 2645 C C . TYR A 1 346 ? -18.609 10.629 40.455 1.00 94.00 346 TYR A C 1
ATOM 2647 O O . TYR A 1 346 ? -17.530 10.560 41.038 1.00 94.00 346 TYR A O 1
ATOM 2655 N N . GLY A 1 347 ? -18.953 11.670 39.700 1.00 89.44 347 GLY A N 1
ATOM 2656 C CA . GLY A 1 347 ? -18.125 12.856 39.485 1.00 89.44 347 GLY A CA 1
ATOM 2657 C C . GLY A 1 347 ? -18.511 14.034 40.377 1.00 89.44 347 GLY A C 1
ATOM 2658 O O . GLY A 1 347 ? -19.692 14.238 40.688 1.00 89.44 347 GLY A O 1
ATOM 2659 N N . THR A 1 348 ? -17.530 14.859 40.742 1.00 90.38 348 THR A N 1
ATOM 2660 C CA . THR A 1 348 ? -17.752 16.136 41.436 1.00 90.38 348 THR A CA 1
ATOM 2661 C C . THR A 1 348 ? -18.211 17.187 40.427 1.00 90.38 348 THR A C 1
ATOM 2663 O O . THR A 1 348 ? -17.633 17.337 39.358 1.00 90.38 348 THR A O 1
ATOM 2666 N N . HIS A 1 349 ? -19.317 17.882 40.716 1.00 92.31 349 HIS A N 1
ATOM 2667 C CA . HIS A 1 349 ? -19.990 18.803 39.776 1.00 92.31 349 HIS A CA 1
ATOM 2668 C C . HIS A 1 349 ? -20.385 18.203 38.404 1.00 92.31 349 HIS A C 1
ATOM 2670 O O . HIS A 1 349 ? -20.843 18.932 37.527 1.00 92.31 349 HIS A O 1
ATOM 2676 N N . GLY A 1 350 ? -20.298 16.878 38.246 1.00 92.50 350 GLY A N 1
ATOM 2677 C CA . GLY A 1 350 ? -20.504 16.173 36.980 1.00 92.50 350 GLY A CA 1
ATOM 2678 C C . GLY A 1 350 ? -19.224 15.874 36.195 1.00 92.50 350 GLY A C 1
ATOM 2679 O O . GLY A 1 350 ? -19.310 15.510 35.025 1.00 92.50 350 GLY A O 1
ATOM 2680 N N . GLU A 1 351 ? -18.051 16.000 36.817 1.00 96.00 351 GLU A N 1
ATOM 2681 C CA . GLU A 1 351 ? -16.753 15.755 36.188 1.00 96.00 351 GLU A CA 1
ATOM 2682 C C . GLU A 1 351 ? -15.922 14.720 36.963 1.00 96.00 351 GLU A C 1
ATOM 2684 O O . GLU A 1 351 ? -16.055 14.579 38.181 1.00 96.00 351 GLU A O 1
ATOM 2689 N N . ILE A 1 352 ? -15.041 14.009 36.259 1.00 96.25 352 ILE A N 1
ATOM 2690 C CA . ILE A 1 352 ? -13.984 13.172 36.847 1.00 96.25 352 ILE A CA 1
ATOM 2691 C C . ILE A 1 352 ? -12.666 13.431 36.104 1.00 96.25 352 ILE A C 1
ATOM 2693 O O . ILE A 1 352 ? -12.681 13.789 34.927 1.00 96.25 352 ILE A O 1
ATOM 2697 N N . SER A 1 353 ? -11.522 13.290 36.779 1.00 95.38 353 SER A N 1
ATOM 2698 C CA . SER A 1 353 ? -10.202 13.577 36.192 1.00 95.38 353 SER A CA 1
ATOM 2699 C C . SER A 1 353 ? -9.828 12.615 35.062 1.00 95.38 353 SER A C 1
ATOM 2701 O O . SER A 1 353 ? -9.369 13.049 34.015 1.00 95.38 353 SER A O 1
ATOM 2703 N N . ALA A 1 354 ? -10.032 11.323 35.294 1.00 94.75 354 ALA A N 1
ATOM 2704 C CA . ALA A 1 354 ? -9.867 10.215 34.361 1.00 94.75 354 ALA A CA 1
ATOM 2705 C C . ALA A 1 354 ? -10.572 8.991 34.971 1.00 94.75 354 ALA A C 1
ATOM 2707 O O . ALA A 1 354 ? -10.881 8.994 36.167 1.00 94.75 354 ALA A O 1
ATOM 2708 N N . LEU A 1 355 ? -10.782 7.946 34.178 1.00 96.06 355 LEU A N 1
ATOM 2709 C CA . LEU A 1 355 ? -11.103 6.610 34.658 1.00 96.06 355 LEU A CA 1
ATOM 2710 C C . LEU A 1 355 ? -10.054 5.624 34.145 1.00 96.06 355 LEU A C 1
ATOM 2712 O O . LEU A 1 355 ? -9.796 5.556 32.948 1.00 96.06 355 LEU A O 1
ATOM 2716 N N . ASP A 1 356 ? -9.507 4.825 35.049 1.00 95.50 356 ASP A N 1
ATOM 2717 C CA . ASP A 1 356 ? -8.792 3.598 34.725 1.00 95.50 356 ASP A CA 1
ATOM 2718 C C . ASP A 1 356 ? -9.361 2.506 35.632 1.00 95.50 356 ASP A C 1
ATOM 2720 O O . ASP A 1 356 ? -9.444 2.706 36.848 1.00 95.50 356 ASP A O 1
ATOM 2724 N N . TYR A 1 357 ? -9.880 1.423 35.053 1.00 95.50 357 TYR A N 1
ATOM 2725 C CA . TYR A 1 357 ? -10.567 0.397 35.825 1.00 95.50 357 TYR A CA 1
ATOM 2726 C C . TYR A 1 357 ? -10.443 -1.005 35.225 1.00 95.50 357 TYR A C 1
ATOM 2728 O O . TYR A 1 357 ? -10.688 -1.244 34.037 1.00 95.50 357 TYR A O 1
ATOM 2736 N N . SER A 1 358 ? -10.105 -1.936 36.116 1.00 96.00 358 SER A N 1
ATOM 2737 C CA . SER A 1 358 ? -10.016 -3.365 35.864 1.00 96.00 358 SER A CA 1
ATOM 2738 C C . SER A 1 358 ? -10.660 -4.136 37.012 1.00 96.00 358 SER A C 1
ATOM 2740 O O . SER A 1 358 ? -10.416 -3.854 38.185 1.00 96.00 358 SER A O 1
ATOM 2742 N N . SER A 1 359 ? -11.497 -5.116 36.686 1.00 93.75 359 SER A N 1
ATOM 2743 C CA . SER A 1 359 ? -11.989 -6.119 37.621 1.00 93.75 359 SER A CA 1
ATOM 2744 C C . SER A 1 359 ? -12.477 -7.355 36.877 1.00 93.75 359 SER A C 1
ATOM 2746 O O . SER A 1 359 ? -13.379 -7.295 36.044 1.00 93.75 359 SER A O 1
ATOM 2748 N N . ARG A 1 360 ? -11.973 -8.530 37.262 1.00 92.62 360 ARG A N 1
ATOM 2749 C CA . ARG A 1 360 ? -12.428 -9.816 36.702 1.00 92.62 360 ARG A CA 1
ATOM 2750 C C . ARG A 1 360 ? -13.828 -10.233 37.184 1.00 92.62 360 ARG A C 1
ATOM 2752 O O . ARG A 1 360 ? -14.332 -11.267 36.754 1.00 92.62 360 ARG A O 1
ATOM 2759 N N . GLN A 1 361 ? -14.446 -9.459 38.084 1.00 92.56 361 GLN A N 1
ATOM 2760 C CA . GLN A 1 361 ? -15.766 -9.738 38.664 1.00 92.56 361 GLN A CA 1
ATOM 2761 C C . GLN A 1 361 ? -16.880 -8.783 38.205 1.00 92.56 361 GLN A C 1
ATOM 2763 O O . GLN A 1 361 ? -18.052 -9.133 38.350 1.00 92.56 361 GLN A O 1
ATOM 2768 N N . VAL A 1 362 ? -16.551 -7.594 37.688 1.00 94.56 362 VAL A N 1
ATOM 2769 C CA . VAL A 1 362 ? -17.554 -6.593 37.287 1.00 94.56 362 VAL A CA 1
ATOM 2770 C C . VAL A 1 362 ? -18.359 -7.075 36.076 1.00 94.56 362 VAL A C 1
ATOM 2772 O O . VAL A 1 362 ? -17.795 -7.649 35.150 1.00 94.56 362 VAL A O 1
ATOM 2775 N N . THR A 1 363 ? -19.673 -6.841 36.067 1.00 95.50 363 THR A N 1
ATOM 2776 C CA . THR A 1 363 ? -20.564 -7.182 34.939 1.00 95.50 363 THR A CA 1
ATOM 2777 C C . THR A 1 363 ? -21.031 -5.964 34.144 1.00 95.50 363 THR A C 1
ATOM 2779 O O . THR A 1 363 ? -21.412 -6.104 32.981 1.00 95.50 363 THR A O 1
ATOM 2782 N N . CYS A 1 364 ? -20.978 -4.772 34.743 1.00 95.62 364 CYS A N 1
ATOM 2783 C CA . CYS A 1 364 ? -21.456 -3.519 34.155 1.00 95.62 364 CYS A CA 1
ATOM 2784 C C . CYS A 1 364 ? -20.680 -2.299 34.686 1.00 95.62 364 CYS A C 1
ATOM 2786 O O . CYS A 1 364 ? -20.191 -2.310 35.815 1.00 95.62 364 CYS A O 1
ATOM 2788 N N . VAL A 1 365 ? -20.597 -1.221 33.904 1.00 96.81 365 VAL A N 1
ATOM 2789 C CA . VAL A 1 365 ? -20.058 0.083 34.345 1.00 96.81 365 VAL A CA 1
ATOM 2790 C C . VAL A 1 365 ? -21.084 1.186 34.069 1.00 96.81 365 VAL A C 1
ATOM 2792 O O . VAL A 1 365 ? -21.633 1.250 32.974 1.00 96.81 365 VAL A O 1
ATOM 2795 N N . ASP A 1 366 ? -21.337 2.048 35.057 1.00 95.25 366 ASP A N 1
ATOM 2796 C CA . ASP A 1 366 ? -22.362 3.107 35.017 1.00 95.25 366 ASP A CA 1
ATOM 2797 C C . ASP A 1 366 ? -21.776 4.454 35.469 1.00 95.25 366 ASP A C 1
ATOM 2799 O O . ASP A 1 366 ? -21.258 4.588 36.582 1.00 95.25 366 ASP A O 1
ATOM 2803 N N . PHE A 1 367 ? -21.875 5.472 34.612 1.00 94.62 367 PHE A N 1
ATOM 2804 C CA . PHE A 1 367 ? -21.378 6.831 34.849 1.00 94.62 367 PHE A CA 1
ATOM 2805 C C . PHE A 1 367 ? -22.438 7.748 35.510 1.00 94.62 367 PHE A C 1
ATOM 2807 O O . PHE A 1 367 ? -22.746 8.837 35.020 1.00 94.62 367 PHE A O 1
ATOM 2814 N N . VAL A 1 368 ? -22.981 7.326 36.659 1.00 92.44 368 VAL A N 1
ATOM 2815 C CA . VAL A 1 368 ? -24.185 7.873 37.329 1.00 92.44 368 VAL A CA 1
ATOM 2816 C C . VAL A 1 368 ? -24.321 9.400 37.320 1.00 92.44 368 VAL A C 1
ATOM 2818 O O . VAL A 1 368 ? -25.389 9.919 36.979 1.00 92.44 368 VAL A O 1
ATOM 2821 N N . SER A 1 369 ? -23.303 10.152 37.749 1.00 92.62 369 SER A N 1
ATOM 2822 C CA . SER A 1 369 ? -23.378 11.626 37.811 1.00 92.62 369 SER A CA 1
ATOM 2823 C C . SER A 1 369 ? -22.483 12.346 36.805 1.00 92.62 369 SER A C 1
ATOM 2825 O O . SER A 1 369 ? -22.532 13.574 36.738 1.00 92.62 369 SER A O 1
ATOM 2827 N N . ILE A 1 370 ? -21.670 11.612 36.046 1.00 96.50 370 ILE A N 1
ATOM 2828 C CA . ILE A 1 370 ? -20.591 12.169 35.226 1.00 96.50 370 ILE A CA 1
ATOM 2829 C C . ILE A 1 370 ? -21.150 12.612 33.866 1.00 96.50 370 ILE A C 1
ATOM 2831 O O . ILE A 1 370 ? -22.049 11.989 33.306 1.00 96.50 370 ILE A O 1
ATOM 2835 N N . LYS A 1 371 ? -20.614 13.720 33.349 1.00 96.44 371 LYS A N 1
ATOM 2836 C CA . LYS A 1 371 ? -20.890 14.282 32.019 1.00 96.44 371 LYS A CA 1
ATOM 2837 C C . LYS A 1 371 ? -19.621 14.543 31.217 1.00 96.44 371 LYS A C 1
ATOM 2839 O O . LYS A 1 371 ? -19.652 14.453 29.993 1.00 96.44 371 LYS A O 1
ATOM 2844 N N . HIS A 1 372 ? -18.527 14.869 31.900 1.00 97.38 372 HIS A N 1
ATOM 2845 C CA . HIS A 1 372 ? -17.234 15.150 31.285 1.00 97.38 372 HIS A CA 1
ATOM 2846 C C . HIS A 1 372 ? -16.138 14.364 32.003 1.00 97.38 372 HIS A C 1
ATOM 2848 O O . HIS A 1 372 ? -16.066 14.374 33.235 1.00 97.38 372 HIS A O 1
ATOM 2854 N N . VAL A 1 373 ? -15.276 13.703 31.236 1.00 98.06 373 VAL A N 1
ATOM 2855 C CA . VAL A 1 373 ? -14.041 13.094 31.744 1.00 98.06 373 VAL A CA 1
ATOM 2856 C C . VAL A 1 373 ? -12.881 13.979 31.296 1.00 98.06 373 VAL A C 1
ATOM 2858 O O . VAL A 1 373 ? -12.730 14.212 30.105 1.00 98.06 373 VAL A O 1
ATOM 2861 N N . ARG A 1 374 ? -12.071 14.498 32.225 1.00 97.50 374 ARG A N 1
ATOM 2862 C CA . ARG A 1 374 ? -10.992 15.478 31.954 1.00 97.50 374 ARG A CA 1
ATOM 2863 C C . ARG A 1 374 ? -9.676 14.864 31.457 1.00 97.50 374 ARG A C 1
ATOM 2865 O O . ARG A 1 374 ? -8.625 15.496 31.522 1.00 97.50 374 ARG A O 1
ATOM 2872 N N . GLY A 1 375 ? -9.749 13.631 30.983 1.00 97.12 375 GLY A N 1
ATOM 2873 C CA . GLY A 1 375 ? -8.635 12.768 30.630 1.00 97.12 375 GLY A CA 1
ATOM 2874 C C . GLY A 1 375 ? -9.192 11.468 30.067 1.00 97.12 375 GLY A C 1
ATOM 2875 O O . GLY A 1 375 ? -10.266 11.474 29.466 1.00 97.12 375 GLY A O 1
ATOM 2876 N N . ASP A 1 376 ? -8.481 10.366 30.267 1.00 97.94 376 ASP A N 1
ATOM 2877 C CA . ASP A 1 376 ? -8.801 9.100 29.605 1.00 97.94 376 ASP A CA 1
ATOM 2878 C C . ASP A 1 376 ? -9.921 8.309 30.302 1.00 97.94 376 ASP A C 1
ATOM 2880 O O . ASP A 1 376 ? -10.192 8.486 31.491 1.00 97.94 376 ASP A O 1
ATOM 2884 N N . VAL A 1 377 ? -10.528 7.385 29.556 1.00 98.31 377 VAL A N 1
ATOM 2885 C CA . VAL A 1 377 ? -11.381 6.295 30.042 1.00 98.31 377 VAL A CA 1
ATOM 2886 C C . VAL A 1 377 ? -10.758 4.977 29.591 1.00 98.31 377 VAL A C 1
ATOM 2888 O O . VAL A 1 377 ? -10.803 4.657 28.404 1.00 98.31 377 VAL A O 1
ATOM 2891 N N . ARG A 1 378 ? -10.197 4.199 30.521 1.00 98.19 378 ARG A N 1
ATOM 2892 C CA . ARG A 1 378 ? -9.687 2.842 30.269 1.00 98.19 378 ARG A CA 1
ATOM 2893 C C . ARG A 1 378 ? -10.528 1.807 30.996 1.00 98.19 378 ARG A C 1
ATOM 2895 O O . ARG A 1 378 ? -10.733 1.911 32.205 1.00 98.19 378 ARG A O 1
ATOM 2902 N N . LEU A 1 379 ? -10.977 0.800 30.255 1.00 97.75 379 LEU A N 1
ATOM 2903 C CA . LEU A 1 379 ? -11.625 -0.397 30.779 1.00 97.75 379 LEU A CA 1
ATOM 2904 C C . LEU A 1 379 ? -10.839 -1.610 30.275 1.00 97.75 379 LEU A C 1
ATOM 2906 O O . LEU A 1 379 ? -10.940 -1.975 29.103 1.00 97.75 379 LEU A O 1
ATOM 2910 N N . GLN A 1 380 ? -10.022 -2.191 31.155 1.00 96.19 380 GLN A N 1
ATOM 2911 C CA . GLN A 1 380 ? -9.042 -3.226 30.809 1.00 96.19 380 GLN A CA 1
ATOM 2912 C C . GLN A 1 380 ? -9.185 -4.499 31.661 1.00 96.19 380 GLN A C 1
ATOM 2914 O O . GLN A 1 380 ? -9.498 -4.417 32.848 1.00 96.19 380 GLN A O 1
ATOM 2919 N N . ASP A 1 381 ? -8.961 -5.681 31.077 1.00 95.56 381 ASP A N 1
ATOM 2920 C CA . ASP A 1 381 ? -8.977 -6.996 31.758 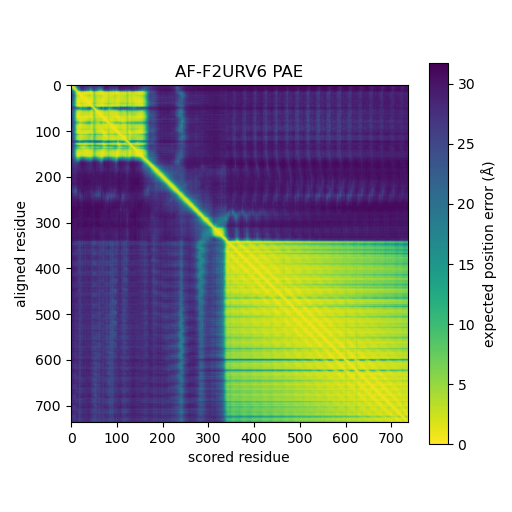1.00 95.56 381 ASP A CA 1
ATOM 2921 C C . ASP A 1 381 ? -10.333 -7.419 32.390 1.00 95.56 381 ASP A C 1
ATOM 2923 O O . ASP A 1 381 ? -10.408 -8.368 33.186 1.00 95.56 381 ASP A O 1
ATOM 2927 N N . ASN A 1 382 ? -11.444 -6.745 32.055 1.00 96.38 382 ASN A N 1
ATOM 2928 C CA . ASN A 1 382 ? -12.753 -7.008 32.665 1.00 96.38 382 ASN A CA 1
ATOM 2929 C C . ASN A 1 382 ? -13.453 -8.217 32.018 1.00 96.38 382 ASN A C 1
ATOM 2931 O O . ASN A 1 382 ? -14.461 -8.094 31.322 1.00 96.38 382 ASN A O 1
ATOM 2935 N N . VAL A 1 383 ? -12.944 -9.423 32.278 1.00 95.56 383 VAL A N 1
ATOM 2936 C CA . VAL A 1 383 ? -13.416 -10.680 31.655 1.00 95.56 383 VAL A CA 1
ATOM 2937 C C . VAL A 1 383 ? -14.886 -11.053 31.899 1.00 95.56 383 VAL A C 1
ATOM 2939 O O . VAL A 1 383 ? -15.383 -11.973 31.252 1.00 95.56 383 VAL A O 1
ATOM 2942 N N . ALA A 1 384 ? -15.586 -10.363 32.803 1.00 95.62 384 ALA A N 1
ATOM 2943 C CA . ALA A 1 384 ? -17.012 -10.547 33.082 1.00 95.62 384 ALA A CA 1
ATOM 2944 C C . ALA A 1 384 ? -17.899 -9.363 32.633 1.00 95.62 384 ALA A C 1
ATOM 2946 O O . ALA A 1 384 ? -19.122 -9.448 32.759 1.00 95.62 384 ALA A O 1
ATOM 2947 N N . LEU A 1 385 ? -17.313 -8.279 32.105 1.00 97.06 385 LEU A N 1
ATOM 2948 C CA . LEU A 1 385 ? -18.019 -7.052 31.730 1.00 97.06 385 LEU A CA 1
ATOM 2949 C C . LEU A 1 385 ? -18.864 -7.268 30.473 1.00 97.06 385 LEU A C 1
ATOM 2951 O O . LEU A 1 385 ? -18.327 -7.571 29.413 1.00 97.06 385 LEU A O 1
ATOM 2955 N N . THR A 1 386 ? -20.177 -7.066 30.584 1.00 96.00 386 THR A N 1
ATOM 2956 C CA . THR A 1 386 ? -21.134 -7.240 29.476 1.00 96.00 386 THR A CA 1
ATOM 2957 C C . THR A 1 386 ? -21.708 -5.932 28.929 1.00 96.00 386 THR A C 1
ATOM 2959 O O . THR A 1 386 ? -22.191 -5.922 27.800 1.00 96.00 386 THR A O 1
ATOM 2962 N N . SER A 1 387 ? -21.661 -4.830 29.689 1.00 95.12 387 SER A N 1
ATOM 2963 C CA . SER A 1 387 ? -22.225 -3.534 29.275 1.00 95.12 387 SER A CA 1
ATOM 2964 C C . SER A 1 387 ? -21.550 -2.328 29.940 1.00 95.12 387 SER A C 1
ATOM 2966 O O . SER A 1 387 ? -21.021 -2.419 31.048 1.00 95.12 387 SER A O 1
ATOM 2968 N N . VAL A 1 388 ? -21.601 -1.173 29.269 1.00 97.12 388 VAL A N 1
ATOM 2969 C CA . VAL A 1 388 ? -21.155 0.129 29.794 1.00 97.12 388 VAL A CA 1
ATOM 2970 C C . VAL A 1 388 ? -22.174 1.200 29.402 1.00 97.12 388 VAL A C 1
ATOM 2972 O O . VAL A 1 388 ? -22.537 1.284 28.231 1.00 97.12 388 VAL A O 1
ATOM 2975 N N . ASP A 1 389 ? -22.630 2.004 30.364 1.00 95.75 389 ASP A N 1
ATOM 2976 C CA . ASP A 1 389 ? -23.612 3.081 30.163 1.00 95.75 389 ASP A CA 1
ATOM 2977 C C . ASP A 1 389 ? -22.923 4.455 30.031 1.00 95.75 389 ASP A C 1
ATOM 2979 O O . ASP A 1 389 ? -22.532 5.069 31.028 1.00 95.75 389 ASP A O 1
ATOM 2983 N N . PHE A 1 390 ? -22.801 4.956 28.795 1.00 96.25 390 PHE A N 1
ATOM 2984 C CA . PHE A 1 390 ? -22.312 6.309 28.488 1.00 96.25 390 PHE A CA 1
ATOM 2985 C C . PHE A 1 390 ? -23.431 7.357 28.309 1.00 96.25 390 PHE A C 1
ATOM 2987 O O . PHE A 1 390 ? -23.139 8.491 27.931 1.00 96.25 390 PHE A O 1
ATOM 2994 N N . ASP A 1 391 ? -24.702 7.053 28.593 1.00 92.75 391 ASP A N 1
ATOM 2995 C CA . ASP A 1 391 ? -25.876 7.862 28.203 1.00 92.75 391 ASP A CA 1
ATOM 2996 C C . ASP A 1 391 ? -25.898 9.281 28.831 1.00 92.75 391 ASP A C 1
ATOM 2998 O O . ASP A 1 391 ? -26.620 10.189 28.398 1.00 92.75 391 ASP A O 1
ATOM 3002 N N . ARG A 1 392 ? -25.062 9.497 29.857 1.00 94.56 392 ARG A N 1
ATOM 3003 C CA . ARG A 1 392 ? -24.860 10.773 30.569 1.00 94.56 392 ARG A CA 1
ATOM 3004 C C . ARG A 1 392 ? -23.596 11.528 30.147 1.00 94.56 392 ARG A C 1
ATOM 3006 O O . ARG A 1 392 ? -23.532 12.739 30.374 1.00 94.56 392 ARG A O 1
ATOM 3013 N N . ILE A 1 393 ? -22.630 10.852 29.521 1.00 97.31 393 ILE A N 1
ATOM 3014 C CA . ILE A 1 393 ? -21.367 11.443 29.070 1.00 97.31 393 ILE A CA 1
ATOM 3015 C C . ILE A 1 393 ? -21.596 12.262 27.794 1.00 97.31 393 ILE A C 1
ATOM 3017 O O . ILE A 1 393 ? -22.279 11.844 26.863 1.00 97.31 393 ILE A O 1
ATOM 3021 N N . VAL A 1 394 ? -21.012 13.457 27.767 1.00 97.38 394 VA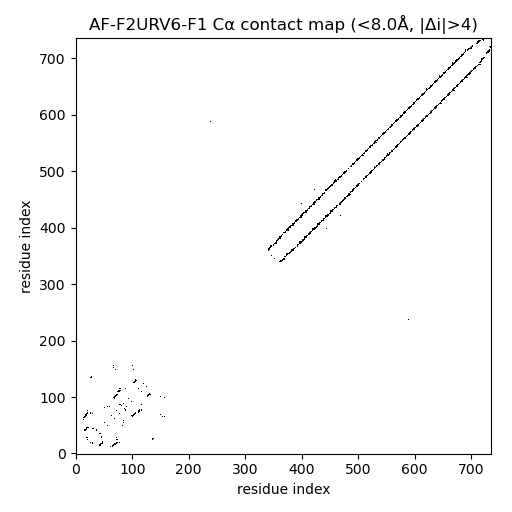L A N 1
ATOM 3022 C CA . VAL A 1 394 ? -21.085 14.429 26.668 1.00 97.38 394 VAL A CA 1
ATOM 3023 C C . VAL A 1 394 ? -19.716 14.596 26.004 1.00 97.38 394 VAL A C 1
ATOM 3025 O O . VAL A 1 394 ? -19.652 14.733 24.782 1.00 97.38 394 VAL A O 1
ATOM 3028 N N . SER A 1 395 ? -18.624 14.548 26.778 1.00 97.50 395 SER A N 1
ATOM 3029 C CA . SER A 1 395 ? -17.253 14.527 26.250 1.00 97.50 395 SER A CA 1
ATOM 3030 C C . SER A 1 395 ? -16.289 13.712 27.112 1.00 97.50 395 SER A C 1
ATOM 3032 O O . SER A 1 395 ? -16.452 13.592 28.330 1.00 97.50 395 SER A O 1
ATOM 3034 N N . VAL A 1 396 ? -15.246 13.208 26.458 1.00 98.50 396 VAL A N 1
ATOM 3035 C CA . VAL A 1 396 ? -14.020 12.701 27.082 1.00 98.50 396 VAL A CA 1
ATOM 3036 C C . VAL A 1 396 ? -12.879 13.543 26.523 1.00 98.50 396 VAL A C 1
ATOM 3038 O O . VAL A 1 396 ? -12.688 13.579 25.314 1.00 98.50 396 VAL A O 1
ATOM 3041 N N . ASP A 1 397 ? -12.161 14.269 27.373 1.00 98.06 397 ASP A N 1
ATOM 3042 C CA . ASP A 1 397 ? -11.128 15.219 26.944 1.00 98.06 397 ASP A CA 1
ATOM 3043 C C . ASP A 1 397 ? -9.799 14.501 26.592 1.00 98.06 397 ASP A C 1
ATOM 3045 O O . ASP A 1 397 ? -8.964 15.072 25.894 1.00 98.06 397 ASP A O 1
ATOM 3049 N N . GLY A 1 398 ? -9.615 13.250 27.043 1.00 97.38 398 GLY A N 1
ATOM 3050 C CA . GLY A 1 398 ? -8.552 12.323 26.621 1.00 97.38 398 GLY A CA 1
ATOM 3051 C C . GLY A 1 398 ? -9.047 11.255 25.633 1.00 97.38 398 GLY A C 1
ATOM 3052 O O . GLY A 1 398 ? -9.874 11.548 24.768 1.00 97.38 398 GLY A O 1
ATOM 3053 N N . TYR A 1 399 ? -8.549 10.017 25.747 1.00 96.81 399 TYR A N 1
ATOM 3054 C CA . TYR A 1 399 ? -8.976 8.876 24.915 1.00 96.81 399 TYR A CA 1
ATOM 3055 C C . TYR A 1 399 ? -9.952 7.917 25.614 1.00 96.81 399 TYR A C 1
ATOM 3057 O O . TYR A 1 399 ? -9.993 7.828 26.838 1.00 96.81 399 TYR A O 1
ATOM 3065 N N . VAL A 1 400 ? -10.704 7.140 24.828 1.00 98.25 400 VAL A N 1
ATOM 3066 C CA . VAL A 1 400 ? -11.527 6.011 25.298 1.00 98.25 400 VAL A CA 1
ATOM 3067 C C . VAL A 1 400 ? -10.903 4.703 24.812 1.00 98.25 400 VAL A C 1
ATOM 3069 O O . VAL A 1 400 ? -10.678 4.533 23.616 1.00 98.25 400 VAL A O 1
ATOM 3072 N N . HIS A 1 401 ? -10.605 3.780 25.727 1.00 98.06 401 HIS A N 1
ATOM 3073 C CA . HIS A 1 401 ? -9.839 2.560 25.452 1.00 98.06 401 HIS A CA 1
ATOM 3074 C C . HIS A 1 401 ? -10.430 1.342 26.165 1.00 98.06 401 HIS A C 1
ATOM 3076 O O . HIS A 1 401 ? -10.579 1.326 27.388 1.00 98.06 401 HIS A O 1
ATOM 3082 N N . PHE A 1 402 ? -10.728 0.311 25.383 1.00 98.25 402 PHE A N 1
ATOM 3083 C CA . PHE A 1 402 ? -11.200 -0.993 25.835 1.00 98.25 402 PHE A CA 1
ATOM 3084 C C . PHE A 1 402 ? -10.177 -2.066 25.463 1.00 98.25 402 PHE A C 1
ATOM 3086 O O . PHE A 1 402 ? -9.830 -2.187 24.291 1.00 98.25 402 PHE A O 1
ATOM 3093 N N . GLU A 1 403 ? -9.737 -2.873 26.425 1.00 97.06 403 GLU A N 1
ATOM 3094 C CA . GLU A 1 403 ? -8.743 -3.935 26.214 1.00 97.06 403 GLU A CA 1
ATOM 3095 C C . GLU A 1 403 ? -9.088 -5.188 27.030 1.00 97.06 403 GLU A C 1
ATOM 3097 O O . GLU A 1 403 ? -9.520 -5.082 28.174 1.00 97.06 403 GLU A O 1
ATOM 3102 N N . ASP A 1 404 ? -8.977 -6.375 26.428 1.00 94.94 404 ASP A N 1
ATOM 3103 C CA . ASP A 1 404 ? -9.296 -7.667 27.064 1.00 94.94 404 ASP A CA 1
ATOM 3104 C C . ASP A 1 404 ? -10.621 -7.683 27.861 1.00 94.94 404 ASP A C 1
ATOM 3106 O O . ASP A 1 404 ? -10.713 -8.153 28.999 1.00 94.94 404 ASP A O 1
ATOM 3110 N N . ASN A 1 405 ? -11.697 -7.215 27.214 1.00 97.19 405 ASN A N 1
ATOM 3111 C CA . ASN A 1 405 ? -13.080 -7.342 27.690 1.00 97.19 405 ASN A CA 1
ATOM 3112 C C . ASN A 1 405 ? -13.845 -8.409 26.861 1.00 97.19 405 ASN A C 1
ATOM 3114 O O . ASN A 1 405 ? -14.772 -8.070 26.124 1.00 97.19 405 ASN A O 1
ATOM 3118 N N . PRO A 1 406 ? -13.480 -9.708 26.917 1.00 96.19 406 PRO A N 1
ATOM 3119 C CA . PRO A 1 406 ? -14.011 -10.745 26.021 1.00 96.19 406 PRO A CA 1
ATOM 3120 C C . PRO A 1 406 ? -15.511 -11.042 26.181 1.00 96.19 406 PRO A C 1
ATOM 3122 O O . PRO A 1 406 ? -16.081 -11.693 25.309 1.00 96.19 406 PRO A O 1
ATOM 3125 N N . ALA A 1 407 ? -16.158 -10.592 27.262 1.00 96.31 407 ALA A N 1
ATOM 3126 C CA . ALA A 1 407 ? -17.599 -10.747 27.493 1.00 96.31 407 ALA A CA 1
ATOM 3127 C C . ALA A 1 407 ? -18.446 -9.557 26.990 1.00 96.31 407 ALA A C 1
ATOM 3129 O O . ALA A 1 407 ? -19.675 -9.642 26.982 1.00 96.31 407 ALA A O 1
ATOM 3130 N N . LEU A 1 408 ? -17.808 -8.462 26.563 1.00 97.56 408 LEU A N 1
ATOM 3131 C CA . LEU A 1 408 ? -18.481 -7.230 26.162 1.00 97.56 408 LEU A CA 1
ATOM 3132 C C . LEU A 1 408 ? -19.033 -7.380 24.743 1.00 97.56 408 LEU A C 1
ATOM 3134 O O . LEU A 1 408 ? -18.267 -7.523 23.793 1.00 97.56 408 LEU A O 1
ATOM 3138 N N . THR A 1 409 ? -20.359 -7.361 24.595 1.00 96.75 409 THR A N 1
ATOM 3139 C CA . THR A 1 409 ? -21.027 -7.614 23.305 1.00 96.75 409 THR A CA 1
ATOM 3140 C C . THR A 1 409 ? -21.346 -6.350 22.518 1.00 96.75 409 THR A C 1
ATOM 3142 O O . THR A 1 409 ? -21.384 -6.393 21.291 1.00 96.75 409 THR A O 1
ATOM 3145 N N . SER A 1 410 ? -21.544 -5.215 23.187 1.00 96.25 410 SER A N 1
ATOM 3146 C CA . SER A 1 410 ? -21.821 -3.929 22.540 1.00 96.25 410 SER A CA 1
ATOM 3147 C C . SER A 1 410 ? -21.394 -2.755 23.411 1.00 96.25 410 SER A C 1
ATOM 3149 O O . SER A 1 410 ? -21.543 -2.815 24.632 1.00 96.25 410 SER A O 1
ATOM 3151 N N . VAL A 1 411 ? -20.968 -1.657 22.783 1.00 97.19 411 VAL A N 1
ATOM 3152 C CA . VAL A 1 411 ? -20.828 -0.349 23.445 1.00 97.19 411 VAL A CA 1
ATOM 3153 C C . VAL A 1 411 ? -21.643 0.691 22.691 1.00 97.19 411 VAL A C 1
ATOM 3155 O O . VAL A 1 411 ? -21.519 0.813 21.474 1.00 97.19 411 VAL A O 1
ATOM 3158 N N . ASP A 1 412 ? -22.447 1.458 23.421 1.00 95.94 412 ASP A N 1
ATOM 3159 C CA . ASP A 1 412 ? -23.115 2.651 22.910 1.00 95.94 412 ASP A CA 1
ATOM 3160 C C . ASP A 1 412 ? -22.521 3.883 23.598 1.00 95.94 412 ASP A C 1
ATOM 3162 O O . ASP A 1 412 ? -22.509 3.970 24.825 1.00 95.94 412 ASP A O 1
ATOM 3166 N N . PHE A 1 413 ? -21.995 4.820 22.808 1.00 95.88 413 PHE A N 1
ATOM 3167 C CA . PHE A 1 413 ? -21.450 6.091 23.293 1.00 95.88 413 PHE A CA 1
ATOM 3168 C C . PHE A 1 413 ? -22.559 7.115 23.617 1.00 95.88 413 PHE A C 1
ATOM 3170 O O . PHE A 1 413 ? -22.271 8.206 24.117 1.00 95.88 413 PHE A O 1
ATOM 3177 N N . GLY A 1 414 ? -23.828 6.778 23.357 1.00 93.38 414 GLY A N 1
ATOM 3178 C CA . GLY A 1 414 ? -25.017 7.487 23.814 1.00 93.38 414 GLY A CA 1
ATOM 3179 C C . GLY A 1 414 ? -25.060 8.937 23.345 1.00 93.38 414 GLY A C 1
ATOM 3180 O O . GLY A 1 414 ? -25.345 9.240 22.182 1.00 93.38 414 GLY A O 1
ATOM 3181 N N . ARG A 1 415 ? -24.790 9.863 24.270 1.00 94.19 415 ARG A N 1
ATOM 3182 C CA . ARG A 1 415 ? -24.850 11.318 24.040 1.00 94.19 415 ARG A CA 1
ATOM 3183 C C . ARG A 1 415 ? -23.490 11.977 23.838 1.00 94.19 415 ARG A C 1
ATOM 3185 O O . ARG A 1 415 ? -23.435 13.204 23.746 1.00 94.19 415 ARG A O 1
ATOM 3192 N N . MET A 1 416 ? -22.415 11.197 23.753 1.00 97.12 416 MET A N 1
ATOM 3193 C CA . MET A 1 416 ? -21.072 11.734 23.585 1.00 97.12 416 MET A CA 1
ATOM 3194 C C . MET A 1 416 ? -20.933 12.425 22.222 1.00 97.12 416 MET A C 1
ATOM 3196 O O . MET A 1 416 ? -21.190 11.828 21.178 1.00 97.12 416 MET A O 1
ATOM 3200 N N . VAL A 1 417 ? -20.540 13.701 22.239 1.00 96.69 417 VAL A N 1
ATOM 3201 C CA . VAL A 1 417 ? -20.418 14.546 21.036 1.00 96.69 417 VAL A CA 1
ATOM 3202 C C . VAL A 1 417 ? -18.980 14.572 20.512 1.00 96.69 417 VAL A C 1
ATOM 3204 O O . VAL A 1 417 ? -18.766 14.767 19.311 1.00 96.69 417 VAL A O 1
ATOM 3207 N N . GLY A 1 418 ? -17.995 14.330 21.382 1.00 95.69 418 GLY A N 1
ATOM 3208 C CA . GLY A 1 418 ? -16.608 14.169 20.967 1.00 95.69 418 GLY A CA 1
ATOM 3209 C C . GLY A 1 418 ? -15.665 13.580 22.014 1.00 95.69 418 GLY A C 1
ATOM 3210 O O . GLY A 1 418 ? -15.945 13.605 23.216 1.00 95.69 418 GLY A O 1
ATOM 3211 N N . VAL A 1 419 ? -14.543 13.070 21.506 1.00 97.62 419 VAL A N 1
ATOM 3212 C CA . VAL A 1 419 ? -13.416 12.502 22.261 1.00 97.62 419 VAL A CA 1
ATOM 3213 C C . VAL A 1 419 ? -12.142 13.260 21.867 1.00 97.62 419 VAL A C 1
ATOM 3215 O O . VAL A 1 419 ? -11.891 13.478 20.681 1.00 97.62 419 VAL A O 1
ATOM 3218 N N . GLY A 1 420 ? -11.370 13.725 22.850 1.00 95.62 420 GLY A N 1
ATOM 3219 C CA . GLY A 1 420 ? -10.231 14.629 22.651 1.00 95.62 420 GLY A CA 1
ATOM 3220 C C . GLY A 1 420 ? -8.978 13.966 22.075 1.00 95.62 420 GLY A C 1
ATOM 3221 O O . GLY A 1 420 ? -8.141 14.656 21.501 1.00 95.62 420 GLY A O 1
ATOM 3222 N N . ALA A 1 421 ? -8.874 12.641 22.177 1.00 96.12 421 ALA A N 1
ATOM 3223 C CA . ALA A 1 421 ? -7.861 11.823 21.516 1.00 96.12 421 ALA A CA 1
ATOM 3224 C C . ALA A 1 421 ? -8.522 10.606 20.832 1.00 96.12 421 ALA A C 1
ATOM 3226 O O . ALA A 1 421 ? -9.442 10.786 20.038 1.00 96.12 421 ALA A O 1
ATOM 3227 N N . ASP A 1 422 ? -8.053 9.387 21.099 1.00 96.31 422 ASP A N 1
ATOM 3228 C CA . ASP A 1 422 ? -8.444 8.168 20.376 1.00 96.31 422 ASP A CA 1
ATOM 3229 C C . ASP A 1 422 ? -9.740 7.511 20.896 1.00 96.31 422 ASP A C 1
ATOM 3231 O O . ASP A 1 422 ? -10.099 7.630 22.068 1.00 96.31 422 ASP A O 1
ATOM 3235 N N . ILE A 1 423 ? -10.372 6.701 20.043 1.00 97.69 423 ILE A N 1
ATOM 3236 C CA . ILE A 1 423 ? -11.320 5.644 20.427 1.00 97.69 423 ILE A CA 1
ATOM 3237 C C . ILE A 1 423 ? -10.705 4.301 20.026 1.00 97.69 423 ILE A C 1
ATOM 3239 O O . ILE A 1 423 ? -10.492 4.040 18.839 1.00 97.69 423 ILE A O 1
ATOM 3243 N N . ARG A 1 424 ? -10.415 3.444 21.011 1.00 98.06 424 ARG A N 1
ATOM 3244 C CA . ARG A 1 424 ? -9.715 2.171 20.809 1.00 98.06 424 ARG A CA 1
ATOM 3245 C C . ARG A 1 424 ? -10.453 0.985 21.419 1.00 98.06 424 ARG A C 1
ATOM 3247 O O . ARG A 1 424 ? -10.872 1.035 22.574 1.00 98.06 424 ARG A O 1
ATOM 3254 N N . PHE A 1 425 ? -10.505 -0.108 20.668 1.00 98.19 425 PHE A N 1
ATOM 3255 C CA . PHE A 1 425 ? -10.942 -1.422 21.127 1.00 98.19 425 PHE A CA 1
ATOM 3256 C C . PHE A 1 425 ? -9.896 -2.476 20.753 1.00 98.19 425 PHE A C 1
ATOM 3258 O O . PHE A 1 425 ? -9.538 -2.617 19.585 1.00 98.19 425 PHE A O 1
ATOM 3265 N N . TYR A 1 426 ? -9.426 -3.227 21.745 1.00 95.88 426 TYR A N 1
ATOM 3266 C CA . TYR A 1 426 ? -8.470 -4.323 21.622 1.00 95.88 426 TYR A CA 1
ATOM 3267 C C . TYR A 1 426 ? -9.051 -5.588 22.259 1.00 95.88 426 TYR A C 1
ATOM 3269 O O . TYR A 1 426 ? -9.659 -5.527 23.330 1.00 95.88 426 TYR A O 1
ATOM 3277 N N . GLN A 1 427 ? -8.880 -6.738 21.596 1.00 91.75 427 GLN A N 1
ATOM 3278 C CA . GLN A 1 427 ? -9.154 -8.091 22.123 1.00 91.75 427 GLN A CA 1
ATOM 3279 C C . GLN A 1 427 ? -10.562 -8.304 22.729 1.00 91.75 427 GLN A C 1
ATOM 3281 O O . GLN A 1 427 ? -10.831 -9.293 23.412 1.00 91.75 427 GLN A O 1
ATOM 3286 N N . SER A 1 428 ? -11.506 -7.411 22.427 1.00 95.06 428 SER A N 1
ATOM 3287 C CA . SER A 1 428 ? -12.898 -7.469 22.879 1.00 95.06 428 SER A CA 1
ATOM 3288 C C . SER A 1 428 ? -13.662 -8.427 21.961 1.00 95.06 428 SER A C 1
ATOM 3290 O O . SER A 1 428 ? -14.431 -8.031 21.093 1.00 95.06 428 SER A O 1
ATOM 3292 N N . SER A 1 429 ? -13.342 -9.715 22.077 1.00 94.12 429 SER A N 1
ATOM 3293 C CA . SER A 1 429 ? -13.605 -10.725 21.044 1.00 94.12 429 SER A CA 1
ATOM 3294 C C . SER A 1 429 ? -15.086 -11.003 20.767 1.00 94.12 429 SER A C 1
ATOM 3296 O O . SER A 1 429 ? -15.407 -11.373 19.639 1.00 94.12 429 SER A O 1
ATOM 3298 N N . SER A 1 430 ? -15.977 -10.777 21.741 1.00 97.31 430 SER A N 1
ATOM 3299 C CA . SER A 1 430 ? -17.438 -10.906 21.586 1.00 97.31 430 SER A CA 1
ATOM 3300 C C . SER A 1 430 ? -18.150 -9.617 21.149 1.00 97.31 430 SER A C 1
ATOM 3302 O O . SER A 1 430 ? -19.372 -9.634 21.000 1.00 97.31 430 SER A O 1
ATOM 3304 N N . LEU A 1 431 ? -17.428 -8.510 20.951 1.00 98.06 431 LEU A N 1
ATOM 3305 C CA . LEU A 1 431 ? -17.996 -7.204 20.610 1.00 98.06 431 LEU A CA 1
ATOM 3306 C C . LEU A 1 431 ? -18.562 -7.226 19.186 1.00 98.06 431 LEU A C 1
ATOM 3308 O O . LEU A 1 431 ? -17.793 -7.258 18.234 1.00 98.06 431 LEU A O 1
ATOM 3312 N N . THR A 1 432 ? -19.887 -7.202 19.022 1.00 96.81 432 THR A N 1
ATOM 3313 C CA . THR A 1 432 ? -20.548 -7.324 17.708 1.00 96.81 432 THR A CA 1
ATOM 3314 C C . THR A 1 432 ? -20.820 -5.989 17.023 1.00 96.81 432 THR A C 1
ATOM 3316 O O . THR A 1 432 ? -20.908 -5.941 15.790 1.00 96.81 432 THR A O 1
ATOM 3319 N N . GLN A 1 433 ? -20.959 -4.920 17.814 1.00 94.25 433 GLN A N 1
ATOM 3320 C CA . GLN A 1 433 ? -21.395 -3.590 17.391 1.00 94.25 433 GLN A CA 1
ATOM 3321 C C . GLN A 1 433 ? -20.853 -2.508 18.338 1.00 94.25 433 GLN A C 1
ATOM 3323 O O . GLN A 1 433 ? -20.872 -2.673 19.559 1.00 94.25 433 GLN A O 1
ATOM 3328 N N . VAL A 1 434 ? -20.458 -1.360 17.779 1.00 96.19 434 VAL A N 1
ATOM 3329 C CA . VAL A 1 434 ? -20.220 -0.125 18.541 1.00 96.19 434 VAL A CA 1
ATOM 3330 C C . VAL A 1 434 ? -21.020 1.023 17.928 1.00 96.19 434 VAL A C 1
ATOM 3332 O O . VAL A 1 434 ? -20.932 1.275 16.726 1.00 96.19 434 VAL A O 1
ATOM 3335 N N . VAL A 1 435 ? -21.810 1.710 18.757 1.00 94.06 435 VAL A N 1
ATOM 3336 C CA . VAL A 1 435 ? -22.648 2.850 18.361 1.00 94.06 435 VAL A CA 1
ATOM 3337 C C . VAL A 1 435 ? -21.950 4.150 18.743 1.00 94.06 435 VAL A C 1
ATOM 3339 O O . VAL A 1 435 ? -21.668 4.406 19.910 1.00 94.06 435 VAL A O 1
ATOM 3342 N N . VAL A 1 436 ? -21.684 4.979 17.735 1.00 93.19 436 VAL A N 1
ATOM 3343 C CA . VAL A 1 436 ? -21.023 6.293 17.844 1.00 93.19 436 VAL A CA 1
ATOM 3344 C C . VAL A 1 436 ? -21.867 7.389 17.186 1.00 93.19 436 VAL A C 1
ATOM 3346 O O . VAL A 1 436 ? -21.360 8.434 16.787 1.00 93.19 436 VAL A O 1
ATOM 3349 N N . ASP A 1 437 ? -23.179 7.158 17.089 1.00 88.00 437 ASP A N 1
ATOM 3350 C CA . ASP A 1 437 ? -24.130 7.919 16.270 1.00 88.00 437 ASP A CA 1
ATOM 3351 C C . ASP A 1 437 ? -24.266 9.410 16.637 1.00 88.00 437 ASP A C 1
ATOM 3353 O O . ASP A 1 437 ? -24.959 10.133 15.927 1.00 88.00 437 ASP A O 1
ATOM 3357 N N . ASN A 1 438 ? -23.619 9.908 17.697 1.00 93.44 438 ASN A N 1
ATOM 3358 C CA . ASN A 1 438 ? -23.558 11.335 18.047 1.00 93.44 438 ASN A CA 1
ATOM 3359 C C . ASN A 1 438 ? -22.143 11.941 18.055 1.00 93.44 438 ASN A C 1
ATOM 3361 O O . ASN A 1 438 ? -22.023 13.159 18.211 1.00 93.44 438 ASN A O 1
ATOM 3365 N N . ILE A 1 439 ? -21.091 11.147 17.825 1.00 94.38 439 ILE A N 1
ATOM 3366 C CA . ILE A 1 439 ? -19.711 11.640 17.798 1.00 94.38 439 ILE A CA 1
ATOM 3367 C C . ILE A 1 439 ? -19.489 12.436 16.511 1.00 94.38 439 ILE A C 1
ATOM 3369 O O . ILE A 1 439 ? -19.560 11.910 15.403 1.00 94.38 439 ILE A O 1
ATOM 3373 N N . THR A 1 440 ? -19.218 13.729 16.679 1.00 94.88 440 THR A N 1
ATOM 3374 C CA . THR A 1 440 ? -18.960 14.683 15.588 1.00 94.88 440 THR A CA 1
ATOM 3375 C C . THR A 1 440 ? -17.523 15.198 15.586 1.00 94.88 440 THR A C 1
ATOM 3377 O O . THR A 1 440 ? -17.060 15.674 14.555 1.00 94.88 440 THR A O 1
ATOM 3380 N N . SER A 1 441 ? -16.803 15.073 16.705 1.00 93.81 441 SER A N 1
ATOM 3381 C CA . SER A 1 441 ? -15.416 15.519 16.863 1.00 93.81 441 SER A CA 1
ATOM 3382 C C . SER A 1 441 ? -14.561 14.406 17.462 1.00 93.81 441 SER A C 1
ATOM 3384 O O . SER A 1 441 ? -14.926 13.833 18.488 1.00 93.81 441 SER A O 1
ATOM 3386 N N . LEU A 1 442 ? -13.407 14.139 16.857 1.00 95.31 442 LEU A N 1
ATOM 3387 C CA . LEU A 1 442 ? -12.411 13.194 17.354 1.00 95.31 442 LEU A CA 1
ATOM 3388 C C . LEU A 1 442 ? -11.018 13.801 17.165 1.00 95.31 442 LEU A C 1
ATOM 3390 O O . LEU A 1 442 ? -10.733 14.306 16.082 1.00 95.31 442 LEU A O 1
ATOM 3394 N N . GLY A 1 443 ? -10.182 13.791 18.204 1.00 90.44 443 GLY A N 1
ATOM 3395 C CA . GLY A 1 443 ? -8.831 14.367 18.141 1.00 90.44 443 GLY A CA 1
ATOM 3396 C C . GLY A 1 443 ? -7.721 13.386 17.750 1.00 90.44 443 GLY A C 1
ATOM 3397 O O . GLY A 1 443 ? -6.616 13.821 17.450 1.00 90.44 443 GLY A O 1
ATOM 3398 N N . GLY A 1 444 ? -7.996 12.079 17.759 1.00 93.12 444 GLY A N 1
ATOM 3399 C CA . GLY A 1 444 ? -7.015 11.025 17.499 1.00 93.12 444 GLY A CA 1
ATOM 3400 C C . GLY A 1 444 ? -7.594 9.830 16.740 1.00 93.12 444 GLY A C 1
ATOM 3401 O O . GLY A 1 444 ? -8.546 9.968 15.976 1.00 93.12 444 GLY A O 1
ATOM 3402 N N . TYR A 1 445 ? -6.996 8.652 16.907 1.00 94.75 445 TYR A N 1
ATOM 3403 C CA . TYR A 1 445 ? -7.272 7.475 16.076 1.00 94.75 445 TYR A CA 1
ATOM 3404 C C . TYR A 1 445 ? -8.598 6.775 16.398 1.00 94.75 445 TYR A C 1
ATOM 3406 O O . TYR A 1 445 ? -8.994 6.649 17.557 1.00 94.75 445 TYR A O 1
ATOM 3414 N N . ILE A 1 446 ? -9.214 6.198 15.366 1.00 96.88 446 ILE A N 1
ATOM 3415 C CA . ILE A 1 446 ? -10.244 5.157 15.471 1.00 96.88 446 ILE A CA 1
ATOM 3416 C C . ILE A 1 446 ? -9.550 3.811 15.271 1.00 96.88 446 ILE A C 1
ATOM 3418 O O . ILE A 1 446 ? -9.087 3.525 14.167 1.00 96.88 446 ILE A O 1
ATOM 3422 N N . ARG A 1 447 ? -9.476 2.975 16.313 1.00 98.00 447 ARG A N 1
ATOM 3423 C CA . ARG A 1 447 ? -8.785 1.679 16.241 1.00 98.00 447 ARG A CA 1
ATOM 3424 C C . ARG A 1 447 ? -9.628 0.522 16.765 1.00 98.00 447 ARG A C 1
ATOM 3426 O O . ARG A 1 447 ? -10.092 0.553 17.901 1.00 98.00 447 ARG A O 1
ATOM 3433 N N . PHE A 1 448 ? -9.736 -0.531 15.962 1.00 97.94 448 PHE A N 1
ATOM 3434 C CA . PHE A 1 448 ? -10.370 -1.796 16.332 1.00 97.94 448 PHE A CA 1
ATOM 3435 C C . PHE A 1 448 ? -9.423 -2.948 16.001 1.00 97.94 448 PHE A C 1
ATOM 3437 O O . PHE A 1 448 ? -9.146 -3.215 14.832 1.00 97.94 448 PHE A O 1
ATOM 3444 N N . SER A 1 449 ? -8.906 -3.609 17.035 1.00 97.00 449 SER A N 1
ATOM 3445 C CA . SER A 1 449 ? -7.941 -4.701 16.933 1.00 97.00 449 SER A CA 1
ATOM 3446 C C . SER A 1 449 ? -8.473 -5.970 17.593 1.00 97.00 449 SER A C 1
ATOM 3448 O O . SER A 1 449 ? -8.878 -5.954 18.758 1.00 97.00 449 SER A O 1
ATOM 3450 N N . SER A 1 450 ? -8.445 -7.094 16.877 1.00 94.62 450 SER A N 1
ATOM 3451 C CA . SER A 1 450 ? -8.857 -8.415 17.379 1.00 94.62 450 SER A CA 1
ATOM 3452 C C . SER A 1 450 ? -10.284 -8.468 17.956 1.00 94.62 450 SER A C 1
ATOM 3454 O O . SER A 1 450 ? -10.600 -9.333 18.779 1.00 94.62 450 SER A O 1
ATOM 3456 N N . CYS A 1 451 ? -11.173 -7.566 17.529 1.00 97.19 451 CYS A N 1
ATOM 3457 C CA . CYS A 1 451 ? -12.586 -7.569 17.911 1.00 97.19 451 CYS A CA 1
ATOM 3458 C C . CYS A 1 451 ? -13.339 -8.527 16.978 1.00 97.19 451 CYS A C 1
ATOM 3460 O O . CYS A 1 451 ? -14.101 -8.117 16.110 1.00 97.19 451 CYS A O 1
ATOM 3462 N N . ARG A 1 452 ? -13.042 -9.826 17.098 1.00 95.94 452 ARG A N 1
ATOM 3463 C CA . ARG A 1 452 ? -13.349 -10.840 16.071 1.00 95.94 452 ARG A CA 1
ATOM 3464 C C . ARG A 1 452 ? -14.829 -10.982 15.716 1.00 95.94 452 ARG A C 1
ATOM 3466 O O . ARG A 1 452 ? -15.125 -11.329 14.579 1.00 95.94 452 ARG A O 1
ATOM 3473 N N . ALA A 1 453 ? -15.746 -10.698 16.642 1.00 98.00 453 ALA A N 1
ATOM 3474 C CA . ALA A 1 453 ? -17.188 -10.713 16.385 1.00 98.00 453 ALA A CA 1
ATOM 3475 C C . ALA A 1 453 ? -17.750 -9.403 15.788 1.00 98.00 453 ALA A C 1
ATOM 3477 O O . ALA A 1 453 ? -18.942 -9.358 15.478 1.00 98.00 453 ALA A O 1
ATOM 3478 N N . LEU A 1 454 ? -16.937 -8.350 15.627 1.00 98.12 454 LEU A N 1
ATOM 3479 C CA . LEU A 1 454 ? -17.385 -7.017 15.216 1.00 98.12 454 LEU A CA 1
ATOM 3480 C C . LEU A 1 454 ? -17.864 -7.038 13.771 1.00 98.12 454 LEU A C 1
ATOM 3482 O O . LEU A 1 454 ? -17.066 -7.105 12.844 1.00 98.12 454 LEU A O 1
ATOM 3486 N N . THR A 1 455 ? -19.177 -6.947 13.583 1.00 97.19 455 THR A N 1
ATOM 3487 C CA . THR A 1 455 ? -19.789 -7.076 12.255 1.00 97.19 455 THR A CA 1
ATOM 3488 C C . THR A 1 455 ? -19.727 -5.788 11.444 1.00 97.19 455 THR A C 1
ATOM 3490 O O . THR A 1 455 ? -19.563 -5.838 10.222 1.00 97.19 455 THR A O 1
ATOM 3493 N N . SER A 1 456 ? -19.860 -4.632 12.106 1.00 94.62 456 SER A N 1
ATOM 3494 C CA . SER A 1 456 ? -19.815 -3.322 11.457 1.00 94.62 456 SER A CA 1
ATOM 3495 C C . SER A 1 456 ? -19.545 -2.154 12.411 1.00 94.62 456 SER A C 1
ATOM 3497 O O . SER A 1 456 ? -19.724 -2.266 13.625 1.00 94.62 456 SER A O 1
ATOM 3499 N N . VAL A 1 457 ? -19.149 -1.014 11.832 1.00 94.00 457 VAL A N 1
ATOM 3500 C CA . VAL A 1 457 ? -19.034 0.295 12.504 1.00 94.00 457 VAL A CA 1
ATOM 3501 C C . VAL A 1 457 ? -19.698 1.408 11.680 1.00 94.00 457 VAL A C 1
ATOM 3503 O O . VAL A 1 457 ? -19.762 1.322 10.451 1.00 94.00 457 VAL A O 1
ATOM 3506 N N . ASN A 1 458 ? -20.173 2.466 12.350 1.00 92.69 458 ASN A N 1
ATOM 3507 C CA . ASN A 1 458 ? -20.915 3.571 11.730 1.00 92.69 458 ASN A CA 1
ATOM 3508 C C . ASN A 1 458 ? -20.468 4.958 12.237 1.00 92.69 458 ASN A C 1
ATOM 3510 O O . ASN A 1 458 ? -21.141 5.585 13.046 1.00 92.69 458 ASN A O 1
ATOM 3514 N N . PHE A 1 459 ? -19.362 5.479 11.712 1.00 91.69 459 PHE A N 1
ATOM 3515 C CA . PHE A 1 459 ? -18.850 6.831 11.983 1.00 91.69 459 PHE A CA 1
ATOM 3516 C C . PHE A 1 459 ? -19.439 7.902 11.039 1.00 91.69 459 PHE A C 1
ATOM 3518 O O . PHE A 1 459 ? -18.862 8.969 10.851 1.00 91.69 459 PHE A O 1
ATOM 3525 N N . ALA A 1 460 ? -20.609 7.661 10.436 1.00 91.19 460 ALA A N 1
ATOM 3526 C CA . ALA A 1 460 ? -21.168 8.492 9.361 1.00 91.19 460 ALA A CA 1
ATOM 3527 C C . ALA A 1 460 ? -21.556 9.942 9.739 1.00 91.19 460 ALA A C 1
ATOM 3529 O O . ALA A 1 460 ? -21.961 10.711 8.862 1.00 91.19 460 ALA A O 1
ATOM 3530 N N . ARG A 1 461 ? -21.449 10.317 11.022 1.00 92.06 461 ARG A N 1
ATOM 3531 C CA . ARG A 1 461 ? -21.675 11.678 11.548 1.00 92.06 461 ARG A CA 1
ATOM 3532 C C . ARG A 1 461 ? -20.408 12.371 12.073 1.00 92.06 461 ARG A C 1
ATOM 3534 O O . ARG A 1 461 ? -20.512 13.505 12.542 1.00 92.06 461 ARG A O 1
ATOM 3541 N N . LEU A 1 462 ? -19.243 11.732 11.948 1.00 92.06 462 LEU A N 1
ATOM 3542 C CA . LEU A 1 462 ? -17.940 12.346 12.206 1.00 92.06 462 LEU A CA 1
ATOM 3543 C C . LEU A 1 462 ? -17.745 13.593 11.321 1.00 92.06 462 LEU A C 1
ATOM 3545 O O . LEU A 1 462 ? -18.341 13.705 10.244 1.00 92.06 462 LEU A O 1
ATOM 3549 N N . ALA A 1 463 ? -16.919 14.542 11.769 1.00 89.25 463 ALA A N 1
ATOM 3550 C CA . ALA A 1 463 ? -16.532 15.696 10.966 1.00 89.25 463 ALA A CA 1
ATOM 3551 C C . ALA A 1 463 ? -15.985 15.281 9.586 1.00 89.25 463 ALA A C 1
ATOM 3553 O O . ALA A 1 463 ? -15.370 14.229 9.426 1.00 89.25 463 ALA A O 1
ATOM 3554 N N . ALA A 1 464 ? -16.161 16.152 8.587 1.00 89.25 464 ALA A N 1
ATOM 3555 C CA . ALA A 1 464 ? -15.654 15.919 7.231 1.00 89.25 464 ALA A CA 1
ATOM 3556 C C . ALA A 1 464 ? -14.113 15.825 7.160 1.00 89.25 464 ALA A C 1
ATOM 3558 O O . ALA A 1 464 ? -13.571 15.377 6.155 1.00 89.25 464 ALA A O 1
ATOM 3559 N N . SER A 1 465 ? -13.408 16.219 8.216 1.00 88.88 465 SER A N 1
ATOM 3560 C CA . SER A 1 465 ? -11.976 16.012 8.410 1.00 88.88 465 SER A CA 1
ATOM 3561 C C . SER A 1 465 ? -11.694 15.886 9.904 1.00 88.88 465 SER A C 1
ATOM 3563 O O . SER A 1 465 ? -12.299 16.615 10.695 1.00 88.88 465 SER A O 1
ATOM 3565 N N . PHE A 1 466 ? -10.764 15.014 10.280 1.00 91.44 466 PHE A N 1
ATOM 3566 C CA . PHE A 1 466 ? -10.193 14.953 11.624 1.00 91.44 466 PHE A CA 1
ATOM 3567 C C . PHE A 1 466 ? -8.703 14.614 11.529 1.00 91.44 466 PHE A C 1
ATOM 3569 O O . PHE A 1 466 ? -8.275 13.987 10.560 1.00 91.44 466 PHE A O 1
ATOM 3576 N N . ASP A 1 467 ? -7.929 15.035 12.527 1.00 88.69 467 ASP A N 1
ATOM 3577 C CA . ASP A 1 467 ? -6.461 15.023 12.466 1.00 88.69 467 ASP A CA 1
ATOM 3578 C C . ASP A 1 467 ? -5.844 13.644 12.783 1.00 88.69 467 ASP A C 1
ATOM 3580 O O . ASP A 1 467 ? -4.630 13.498 12.735 1.00 88.69 467 ASP A O 1
ATOM 3584 N N . GLY A 1 468 ? -6.660 12.634 13.104 1.00 91.00 468 GLY A N 1
ATOM 3585 C CA . GLY A 1 468 ? -6.220 11.273 13.430 1.00 91.00 468 GLY A CA 1
ATOM 3586 C C . GLY A 1 468 ? -6.321 10.276 12.270 1.00 91.00 468 GLY A C 1
ATOM 3587 O O . GLY A 1 468 ? -6.622 10.640 11.131 1.00 91.00 468 GLY A O 1
ATOM 3588 N N . GLY A 1 469 ? -6.080 8.997 12.581 1.00 95.62 469 GLY A N 1
ATOM 3589 C CA . GLY A 1 469 ? -6.128 7.877 11.632 1.00 95.62 469 GLY A CA 1
ATOM 3590 C C . GLY A 1 469 ? -7.241 6.854 11.896 1.00 95.62 469 GLY A C 1
ATOM 3591 O O . GLY A 1 469 ? -7.990 6.939 12.872 1.00 95.62 469 GLY A O 1
ATOM 3592 N N . ILE A 1 470 ? -7.335 5.856 11.019 1.00 97.25 470 ILE A N 1
ATOM 3593 C CA . ILE A 1 470 ? -8.309 4.754 11.027 1.00 97.25 470 ILE A CA 1
ATOM 3594 C C . ILE A 1 470 ? -7.530 3.436 10.915 1.00 97.25 470 ILE A C 1
ATOM 3596 O O . ILE A 1 470 ? -6.792 3.257 9.953 1.00 97.25 470 ILE A O 1
ATOM 3600 N N . ASP A 1 471 ? -7.677 2.511 11.869 1.00 97.38 471 ASP A N 1
ATOM 3601 C CA . ASP A 1 471 ? -6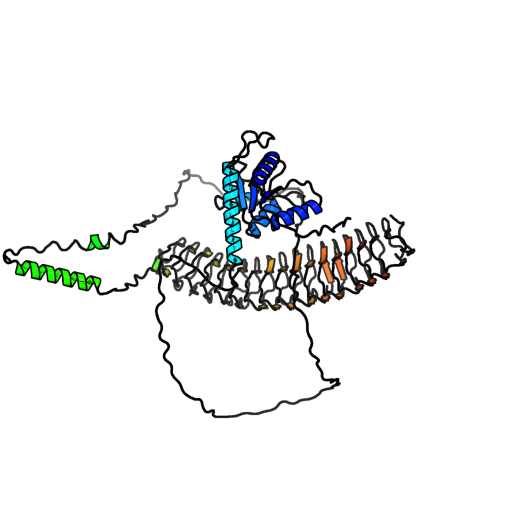.884 1.268 11.923 1.00 97.38 471 ASP A CA 1
ATOM 3602 C C . ASP A 1 471 ? -7.729 0.059 12.368 1.00 97.38 471 ASP A C 1
ATOM 3604 O O . ASP A 1 471 ? -8.041 -0.114 13.550 1.00 97.38 471 ASP A O 1
ATOM 3608 N N . PHE A 1 472 ? -8.118 -0.782 11.405 1.00 97.81 472 PHE A N 1
ATOM 3609 C CA . PHE A 1 472 ? -8.927 -1.987 11.618 1.00 97.81 472 PHE A CA 1
ATOM 3610 C C . PHE A 1 472 ? -8.085 -3.242 11.380 1.00 97.81 472 PHE A C 1
ATOM 3612 O O . PHE A 1 472 ? -7.716 -3.534 10.242 1.00 97.81 472 PHE A O 1
ATOM 3619 N N . VAL A 1 473 ? -7.788 -3.984 12.452 1.00 96.38 473 VAL A N 1
ATOM 3620 C CA . VAL A 1 473 ? -6.845 -5.113 12.459 1.00 96.38 473 VAL A CA 1
ATOM 3621 C C . VAL A 1 473 ? -7.486 -6.389 13.011 1.00 96.38 473 VAL A C 1
ATOM 3623 O O . VAL A 1 473 ? -7.872 -6.423 14.175 1.00 96.38 473 VAL A O 1
ATOM 3626 N N . GLY A 1 474 ? -7.542 -7.476 12.241 1.00 93.50 474 GLY A N 1
ATOM 3627 C CA . GLY A 1 474 ? -7.934 -8.792 12.781 1.00 93.50 474 GLY A CA 1
ATOM 3628 C C . GLY A 1 474 ? -9.380 -8.860 13.291 1.00 93.50 474 GLY A C 1
ATOM 3629 O O . GLY A 1 474 ? -9.658 -9.512 14.300 1.00 93.50 474 GLY A O 1
ATOM 3630 N N . ASN A 1 475 ? -10.295 -8.122 12.659 1.00 97.25 475 ASN A N 1
ATOM 3631 C CA . ASN A 1 475 ? -11.718 -8.154 12.990 1.00 97.25 475 ASN A CA 1
ATOM 3632 C C . ASN A 1 475 ? -12.405 -9.154 12.052 1.00 97.25 475 ASN A C 1
ATOM 3634 O O . ASN A 1 475 ? -13.006 -8.772 11.051 1.00 97.25 475 ASN A O 1
ATOM 3638 N N . ASP A 1 476 ? -12.242 -10.444 12.355 1.00 96.31 476 ASP A N 1
ATOM 3639 C CA . ASP A 1 476 ? -12.581 -11.571 11.474 1.00 96.31 476 ASP A CA 1
ATOM 3640 C C . ASP A 1 476 ? -13.991 -11.485 10.850 1.00 96.31 476 ASP A C 1
ATOM 3642 O O . ASP A 1 476 ? -14.155 -11.832 9.683 1.00 96.31 476 ASP A O 1
ATOM 3646 N N . ALA A 1 477 ? -14.995 -10.999 11.594 1.00 98.12 477 ALA A N 1
ATOM 3647 C CA . ALA A 1 477 ? -16.389 -10.865 11.151 1.00 98.12 477 ALA A CA 1
ATOM 3648 C C . ALA A 1 477 ? -16.771 -9.497 10.537 1.00 98.12 477 ALA A C 1
ATOM 3650 O O . ALA A 1 477 ? -17.950 -9.282 10.240 1.00 98.12 477 ALA A O 1
ATOM 3651 N N . LEU A 1 478 ? -15.828 -8.565 10.351 1.00 98.06 478 LEU A N 1
ATOM 3652 C CA . LEU A 1 478 ? -16.127 -7.213 9.868 1.00 98.06 478 LEU A CA 1
ATOM 3653 C C . LEU A 1 478 ? -16.544 -7.231 8.395 1.00 98.06 478 LEU A C 1
ATOM 3655 O O . LEU A 1 478 ? -15.744 -7.545 7.523 1.00 98.06 478 LEU A O 1
ATOM 3659 N N . THR A 1 479 ? -17.785 -6.830 8.118 1.00 97.12 479 THR A N 1
ATOM 3660 C CA . THR A 1 479 ? -18.362 -6.814 6.758 1.00 97.12 479 THR A CA 1
ATOM 3661 C C . THR A 1 479 ? -18.643 -5.409 6.224 1.00 97.12 479 THR A C 1
ATOM 3663 O O . THR A 1 479 ? -18.814 -5.242 5.019 1.00 97.12 479 THR A O 1
ATOM 3666 N N . ASN A 1 480 ? -18.696 -4.391 7.090 1.00 93.75 480 ASN A N 1
ATOM 3667 C CA . ASN A 1 480 ? -18.995 -3.011 6.701 1.00 93.75 480 ASN A CA 1
ATOM 3668 C C . ASN A 1 480 ? -18.374 -1.989 7.668 1.00 93.75 480 ASN A C 1
ATOM 3670 O O . ASN A 1 480 ? -18.545 -2.088 8.882 1.00 93.75 480 ASN A O 1
ATOM 3674 N N . ALA A 1 481 ? -17.728 -0.958 7.129 1.00 93.06 481 ALA A N 1
ATOM 3675 C CA . ALA A 1 481 ? -17.114 0.117 7.900 1.00 93.06 481 ALA A CA 1
ATOM 3676 C C . ALA A 1 481 ? -17.507 1.478 7.300 1.00 93.06 481 ALA A C 1
ATOM 3678 O O . ALA A 1 481 ? -16.884 1.965 6.360 1.00 93.06 481 ALA A O 1
ATOM 3679 N N . ASN A 1 482 ? -18.582 2.080 7.817 1.00 91.75 482 ASN A N 1
ATOM 3680 C CA . ASN A 1 482 ? -19.190 3.278 7.235 1.00 91.75 482 ASN A CA 1
ATOM 3681 C C . ASN A 1 482 ? -18.670 4.569 7.886 1.00 91.75 482 ASN A C 1
ATOM 3683 O O . ASN A 1 482 ? -18.889 4.793 9.075 1.00 91.75 482 ASN A O 1
ATOM 3687 N N . PHE A 1 483 ? -18.070 5.456 7.088 1.00 91.44 483 PHE A N 1
ATOM 3688 C CA . PHE A 1 483 ? -17.595 6.785 7.509 1.00 91.44 483 PHE A CA 1
ATOM 3689 C C . PHE A 1 483 ? -18.353 7.943 6.821 1.00 91.44 483 PHE A C 1
ATOM 3691 O O . PHE A 1 483 ? -17.989 9.112 6.949 1.00 91.44 483 PHE A O 1
ATOM 3698 N N . GLY A 1 484 ? -19.456 7.640 6.125 1.00 88.50 484 GLY A N 1
ATOM 3699 C CA . GLY A 1 484 ? -20.427 8.615 5.623 1.00 88.50 484 GLY A CA 1
ATOM 3700 C C . GLY A 1 484 ? -19.857 9.643 4.645 1.00 88.50 484 GLY A C 1
ATOM 3701 O O . GLY A 1 484 ? -19.751 9.382 3.450 1.00 88.50 484 GLY A O 1
ATOM 3702 N N . ARG A 1 485 ? -19.573 10.853 5.143 1.00 89.81 485 ARG A N 1
ATOM 3703 C CA . ARG A 1 485 ? -19.098 12.003 4.346 1.00 89.81 485 ARG A CA 1
ATOM 3704 C C . ARG A 1 485 ? -17.712 12.504 4.769 1.00 89.81 485 ARG A C 1
ATOM 3706 O O . ARG A 1 485 ? -17.379 13.658 4.502 1.00 89.81 485 ARG A O 1
ATOM 3713 N N . LEU A 1 486 ? -16.933 11.654 5.436 1.00 94.06 486 LEU A N 1
ATOM 3714 C CA . LEU A 1 486 ? -15.526 11.902 5.739 1.00 94.06 486 LEU A CA 1
ATOM 3715 C C . LEU A 1 486 ? -14.750 12.184 4.441 1.00 94.06 486 LEU A C 1
ATOM 3717 O O . LEU A 1 486 ? -14.776 11.376 3.517 1.00 94.06 486 LEU A O 1
ATOM 3721 N N . ALA A 1 487 ? -14.091 13.340 4.376 1.00 96.00 487 ALA A N 1
ATOM 3722 C CA . ALA A 1 487 ? -13.424 13.863 3.185 1.00 96.00 487 ALA A CA 1
ATOM 3723 C C . ALA A 1 487 ? -11.893 13.953 3.306 1.00 96.00 487 ALA A C 1
ATOM 3725 O O . ALA A 1 487 ? -11.209 14.061 2.285 1.00 96.00 487 ALA A O 1
ATOM 3726 N N . SER A 1 488 ? -11.352 13.872 4.525 1.00 96.19 488 SER A N 1
ATOM 3727 C CA . SER A 1 488 ? -9.915 13.776 4.794 1.00 96.19 488 SER A CA 1
ATOM 3728 C C . SER A 1 488 ? -9.640 12.985 6.072 1.00 96.19 488 SER A C 1
ATOM 3730 O O . SER A 1 488 ? -10.351 13.162 7.061 1.00 96.19 488 SER A O 1
ATOM 3732 N N . VAL A 1 489 ? -8.576 12.183 6.061 1.00 96.94 489 VAL A N 1
ATOM 3733 C CA . VAL A 1 489 ? -7.969 11.551 7.248 1.00 96.94 489 VAL A CA 1
ATOM 3734 C C . VAL A 1 489 ? -6.628 12.243 7.505 1.00 96.94 489 VAL A C 1
ATOM 3736 O O . VAL A 1 489 ? -5.894 12.495 6.548 1.00 96.94 489 VAL A O 1
ATOM 3739 N N . GLY A 1 490 ? -6.334 12.615 8.752 1.00 93.19 490 GLY A N 1
ATOM 3740 C CA . GLY A 1 490 ? -5.106 13.340 9.102 1.00 93.19 490 GLY A CA 1
ATOM 3741 C C . GLY A 1 490 ? -3.862 12.454 9.124 1.00 93.19 490 GLY A C 1
ATOM 3742 O O . GLY A 1 490 ? -2.808 12.880 8.667 1.00 93.19 490 GLY A O 1
ATOM 3743 N N . GLU A 1 491 ? -4.015 11.211 9.577 1.00 96.19 491 GLU A N 1
ATOM 3744 C CA . GLU A 1 491 ? -2.948 10.204 9.656 1.00 96.19 491 GLU A CA 1
ATOM 3745 C C . GLU A 1 491 ? -3.284 9.015 8.723 1.00 96.19 491 GLU A C 1
ATOM 3747 O O . GLU A 1 491 ? -3.759 9.220 7.604 1.00 96.19 491 GLU A O 1
ATOM 3752 N N . ASP A 1 492 ? -3.032 7.776 9.155 1.00 96.62 492 ASP A N 1
ATOM 3753 C CA . ASP A 1 492 ? -3.193 6.550 8.363 1.00 96.62 492 ASP A CA 1
ATOM 3754 C C . ASP A 1 492 ? -4.645 6.118 8.093 1.00 96.62 492 ASP A C 1
ATOM 3756 O O . ASP A 1 492 ? -5.547 6.321 8.908 1.00 96.62 492 ASP A O 1
ATOM 3760 N N . LEU A 1 493 ? -4.838 5.382 6.995 1.00 97.81 493 LEU A N 1
ATOM 3761 C CA . LEU A 1 493 ? -6.039 4.609 6.670 1.00 97.81 493 LEU A CA 1
ATOM 3762 C C . LEU A 1 493 ? -5.669 3.126 6.471 1.00 97.81 493 LEU A C 1
ATOM 3764 O O . LEU A 1 493 ? -5.249 2.718 5.385 1.00 97.81 493 LEU A O 1
ATOM 3768 N N . MET A 1 494 ? -5.829 2.306 7.515 1.00 98.00 494 MET A N 1
ATOM 3769 C CA . MET A 1 494 ? -5.454 0.888 7.521 1.00 98.00 494 MET A CA 1
ATOM 3770 C C . MET A 1 494 ? -6.642 -0.068 7.702 1.00 98.00 494 MET A C 1
ATOM 3772 O O . MET A 1 494 ? -7.410 0.038 8.659 1.00 98.00 494 MET A O 1
ATOM 3776 N N . PHE A 1 495 ? -6.706 -1.088 6.843 1.00 98.06 495 PHE A N 1
ATOM 3777 C CA . PHE A 1 495 ? -7.562 -2.268 6.996 1.00 98.06 495 PHE A CA 1
ATOM 3778 C C . PHE A 1 495 ? -6.714 -3.518 6.764 1.00 98.06 495 PHE A C 1
ATOM 3780 O O . PHE A 1 495 ? -6.283 -3.788 5.641 1.00 98.06 495 PHE A O 1
ATOM 3787 N N . ARG A 1 496 ? -6.430 -4.261 7.836 1.00 97.69 496 ARG A N 1
ATOM 3788 C CA . ARG A 1 496 ? -5.534 -5.420 7.823 1.00 97.69 496 ARG A CA 1
ATOM 3789 C C . ARG A 1 496 ? -6.172 -6.645 8.481 1.00 97.69 496 ARG A C 1
ATOM 3791 O O . ARG A 1 496 ? -6.721 -6.529 9.571 1.00 97.69 496 ARG A O 1
ATOM 3798 N N . PHE A 1 497 ? -6.061 -7.828 7.882 1.00 94.88 497 PHE A N 1
ATOM 3799 C CA . PHE A 1 497 ? -6.563 -9.084 8.471 1.00 94.88 497 PHE A CA 1
ATOM 3800 C C . PHE A 1 497 ? -8.080 -9.098 8.785 1.00 94.88 497 PHE A C 1
ATOM 3802 O O . PHE A 1 497 ? -8.514 -9.789 9.704 1.00 94.88 497 PHE A O 1
ATOM 3809 N N . ASN A 1 498 ? -8.914 -8.331 8.070 1.00 97.12 498 ASN A N 1
ATOM 3810 C CA . ASN A 1 498 ? -10.373 -8.345 8.271 1.00 97.12 498 ASN A CA 1
ATOM 3811 C C . ASN A 1 498 ? -11.002 -9.374 7.318 1.00 97.12 498 ASN A C 1
ATOM 3813 O O . ASN A 1 498 ? -11.481 -9.031 6.238 1.00 97.12 498 ASN A O 1
ATOM 3817 N N . ALA A 1 499 ? -10.936 -10.652 7.702 1.00 96.31 499 ALA A N 1
ATOM 3818 C CA . ALA A 1 499 ? -11.171 -11.788 6.806 1.00 96.31 499 ALA A CA 1
ATOM 3819 C C . ALA A 1 499 ? -12.529 -11.778 6.071 1.00 96.31 499 ALA A C 1
ATOM 3821 O O . ALA A 1 499 ? -12.589 -12.222 4.929 1.00 96.31 499 ALA A O 1
ATOM 3822 N N . ALA A 1 500 ? -13.603 -11.260 6.682 1.00 98.12 500 ALA A N 1
ATOM 3823 C CA . ALA A 1 500 ? -14.943 -11.204 6.083 1.00 98.12 500 ALA A CA 1
ATOM 3824 C C . ALA A 1 500 ? -15.272 -9.918 5.292 1.00 98.12 500 ALA A C 1
ATOM 3826 O O . ALA A 1 500 ? -16.400 -9.793 4.811 1.00 98.12 500 ALA A O 1
ATOM 3827 N N . LEU A 1 501 ? -14.343 -8.964 5.150 1.00 97.81 501 LEU A N 1
ATOM 3828 C CA . LEU A 1 501 ? -14.616 -7.647 4.560 1.00 97.81 501 LEU A CA 1
ATOM 3829 C C . LEU A 1 501 ? -14.679 -7.729 3.019 1.00 97.81 501 LEU A C 1
ATOM 3831 O O . LEU A 1 501 ? -13.636 -7.898 2.392 1.00 97.81 501 LEU A O 1
ATOM 3835 N N . PRO A 1 502 ? -15.858 -7.596 2.372 1.00 97.69 502 PRO A N 1
ATOM 3836 C CA . PRO A 1 502 ? -16.017 -7.950 0.957 1.00 97.69 502 PRO A CA 1
ATOM 3837 C C . PRO A 1 502 ? -15.576 -6.844 -0.012 1.00 97.69 502 PRO A C 1
ATOM 3839 O O . PRO A 1 502 ? -15.264 -7.110 -1.175 1.00 97.69 502 PRO A O 1
ATOM 3842 N N . SER A 1 503 ? -15.581 -5.594 0.454 1.00 97.12 503 SER A N 1
ATOM 3843 C CA . SER A 1 503 ? -15.332 -4.387 -0.334 1.00 97.12 503 SER A CA 1
ATOM 3844 C C . SER A 1 503 ? -14.918 -3.237 0.579 1.00 97.12 503 SER A C 1
ATOM 3846 O O . SER A 1 503 ? -15.475 -3.096 1.669 1.00 97.12 503 SER A O 1
ATOM 3848 N N . ILE A 1 504 ? -14.035 -2.362 0.104 1.00 95.94 504 ILE A N 1
ATOM 3849 C CA . ILE A 1 504 ? -13.710 -1.086 0.754 1.00 95.94 504 ILE A CA 1
ATOM 3850 C C . ILE A 1 504 ? -14.096 0.041 -0.204 1.00 95.94 504 ILE A C 1
ATOM 3852 O O . ILE A 1 504 ? -13.639 0.038 -1.339 1.00 95.94 504 ILE A O 1
ATOM 3856 N N . SER A 1 505 ? -14.923 0.996 0.230 1.00 94.31 505 SER A N 1
ATOM 3857 C CA . SER A 1 505 ? -15.306 2.170 -0.572 1.00 94.31 505 SER A CA 1
ATOM 3858 C C . SER A 1 505 ? -15.366 3.414 0.311 1.00 94.31 505 SER A C 1
ATOM 3860 O O . SER A 1 505 ? -16.050 3.426 1.335 1.00 94.31 505 SER A O 1
ATOM 3862 N N . PHE A 1 506 ? -14.645 4.464 -0.088 1.00 92.56 506 PHE A N 1
ATOM 3863 C CA . PHE A 1 506 ? -14.624 5.759 0.600 1.00 92.56 506 PHE A CA 1
ATOM 3864 C C . PHE A 1 506 ? -14.845 6.911 -0.399 1.00 92.56 506 PHE A C 1
ATOM 3866 O O . PHE A 1 506 ? -13.949 7.729 -0.619 1.00 92.56 506 PHE A O 1
ATOM 3873 N N . PRO A 1 507 ? -16.049 7.036 -0.991 1.00 89.38 507 PRO A N 1
ATOM 3874 C CA . PRO A 1 507 ? -16.315 7.897 -2.151 1.00 89.38 507 PRO A CA 1
ATOM 3875 C C . PRO A 1 507 ? -16.323 9.405 -1.838 1.00 89.38 507 PRO A C 1
ATOM 3877 O O . PRO A 1 507 ? -16.680 10.213 -2.689 1.00 89.38 507 PRO A O 1
ATOM 3880 N N . ALA A 1 508 ? -15.977 9.793 -0.609 1.00 94.56 508 ALA A N 1
ATOM 3881 C CA . ALA A 1 508 ? -15.820 11.180 -0.188 1.00 94.56 508 ALA A CA 1
ATOM 3882 C C . ALA A 1 508 ? -14.374 11.535 0.200 1.00 94.56 508 ALA A C 1
ATOM 3884 O O . ALA A 1 508 ? -14.046 12.721 0.175 1.00 94.56 508 ALA A O 1
ATOM 3885 N N . ILE A 1 509 ? -13.510 10.561 0.533 1.00 95.94 509 ILE A N 1
ATOM 3886 C CA . ILE A 1 509 ? -12.139 10.844 0.984 1.00 95.94 509 ILE A CA 1
ATOM 3887 C C . ILE A 1 509 ? -11.310 11.333 -0.203 1.00 95.94 509 ILE A C 1
ATOM 3889 O O . ILE A 1 509 ? -11.178 10.647 -1.211 1.00 95.94 509 ILE A O 1
ATOM 3893 N N . THR A 1 510 ? -10.731 12.522 -0.049 1.00 97.25 510 THR A N 1
ATOM 3894 C CA . THR A 1 510 ? -9.884 13.189 -1.051 1.00 97.25 510 THR A CA 1
ATOM 3895 C C . THR A 1 510 ? -8.419 13.284 -0.635 1.00 97.25 510 THR A C 1
ATOM 3897 O O . THR A 1 510 ? -7.560 13.475 -1.498 1.00 97.25 510 THR A O 1
ATOM 3900 N N . HIS A 1 511 ? -8.115 13.114 0.654 1.00 97.50 511 HIS A N 1
ATOM 3901 C CA . HIS A 1 511 ? -6.765 13.175 1.208 1.00 97.50 511 HIS A CA 1
ATOM 3902 C C . HIS A 1 511 ? -6.601 12.221 2.404 1.00 97.50 511 HIS A C 1
ATOM 3904 O O . HIS A 1 511 ? -7.517 12.066 3.215 1.00 97.50 511 HIS A O 1
ATOM 3910 N N . VAL A 1 512 ? -5.424 11.606 2.504 1.00 98.44 512 VAL A N 1
ATOM 3911 C CA . VAL A 1 512 ? -4.946 10.840 3.664 1.00 98.44 512 VAL A CA 1
ATOM 3912 C C . VAL A 1 512 ? -3.545 11.363 3.980 1.00 98.44 512 VAL A C 1
ATOM 3914 O O . VAL A 1 512 ? -2.687 11.344 3.097 1.00 98.44 512 VAL A O 1
ATOM 3917 N N . GLY A 1 513 ? -3.320 11.886 5.186 1.00 95.88 513 GLY A N 1
ATOM 3918 C CA . GLY A 1 513 ? -2.036 12.499 5.553 1.00 95.88 513 GLY A CA 1
ATOM 3919 C C . GLY A 1 513 ? -0.935 11.490 5.895 1.00 95.88 513 GLY A C 1
ATOM 3920 O O . GLY A 1 513 ? 0.231 11.763 5.617 1.00 95.88 513 GLY A O 1
ATOM 3921 N N . GLY A 1 514 ? -1.301 10.311 6.403 1.00 96.12 514 GLY A N 1
ATOM 3922 C CA . GLY A 1 514 ? -0.411 9.159 6.570 1.00 96.12 514 GLY A CA 1
ATOM 3923 C C . GLY A 1 514 ? -0.404 8.241 5.342 1.00 96.12 514 GLY A C 1
ATOM 3924 O O . GLY A 1 514 ? -0.468 8.696 4.194 1.00 96.12 514 GLY A O 1
ATOM 3925 N N . CYS A 1 515 ? -0.343 6.929 5.574 1.00 97.38 515 CYS A N 1
ATOM 3926 C CA . CYS A 1 515 ? -0.392 5.899 4.536 1.00 97.38 515 CYS A CA 1
ATOM 3927 C C . CYS A 1 515 ? -1.807 5.339 4.287 1.00 97.38 515 CYS A C 1
ATOM 3929 O O . CYS A 1 515 ? -2.712 5.458 5.114 1.00 97.38 515 CYS A O 1
ATOM 3931 N N . VAL A 1 516 ? -1.994 4.663 3.150 1.00 98.50 516 VAL A N 1
ATOM 3932 C CA . VAL A 1 516 ? -3.160 3.806 2.874 1.00 98.50 516 VAL A CA 1
ATOM 3933 C C . VAL A 1 516 ? -2.687 2.357 2.826 1.00 98.50 516 VAL A C 1
ATOM 3935 O O . VAL A 1 516 ? -1.865 2.008 1.978 1.00 98.50 516 VAL A O 1
ATOM 3938 N N . ARG A 1 517 ? -3.187 1.505 3.727 1.00 97.88 517 ARG A N 1
ATOM 3939 C CA . ARG A 1 517 ? -2.645 0.154 3.937 1.00 97.88 517 ARG A CA 1
ATOM 3940 C C . ARG A 1 517 ? -3.738 -0.911 4.036 1.00 97.88 517 ARG A C 1
ATOM 3942 O O . ARG A 1 517 ? -4.380 -1.065 5.075 1.00 97.88 517 ARG A O 1
ATOM 3949 N N . LEU A 1 518 ? -3.940 -1.643 2.944 1.00 98.06 518 LEU A N 1
ATOM 3950 C CA . LEU A 1 518 ? -5.052 -2.575 2.739 1.00 98.06 518 LEU A CA 1
ATOM 3951 C C . LEU A 1 518 ? -4.495 -3.990 2.523 1.00 98.06 518 LEU A C 1
ATOM 3953 O O . LEU A 1 518 ? -4.066 -4.323 1.419 1.00 98.06 518 LEU A O 1
ATOM 3957 N N . GLU A 1 519 ? -4.424 -4.810 3.576 1.00 96.56 519 GLU A N 1
ATOM 3958 C CA . GLU A 1 519 ? -3.631 -6.054 3.542 1.00 96.56 519 GLU A CA 1
ATOM 3959 C C . GLU A 1 519 ? -4.327 -7.274 4.158 1.00 96.56 519 GLU A C 1
ATOM 3961 O O . GLU A 1 519 ? -4.934 -7.174 5.223 1.00 96.56 519 GLU A O 1
ATOM 3966 N N . HIS A 1 520 ? -4.180 -8.451 3.547 1.00 94.62 520 HIS A N 1
ATOM 3967 C CA . HIS A 1 520 ? -4.690 -9.724 4.081 1.00 94.62 520 HIS A CA 1
ATOM 3968 C C . HIS A 1 520 ? -6.182 -9.693 4.467 1.00 94.62 520 HIS A C 1
ATOM 3970 O O . HIS A 1 520 ? -6.591 -10.235 5.491 1.00 94.62 520 HIS A O 1
ATOM 3976 N N . ASN A 1 521 ? -7.013 -8.999 3.687 1.00 97.00 521 ASN A N 1
ATOM 3977 C CA . ASN A 1 521 ? -8.462 -9.023 3.868 1.00 97.00 521 ASN A CA 1
ATOM 3978 C C . ASN A 1 521 ? -9.028 -10.090 2.919 1.00 97.00 521 ASN A C 1
ATOM 3980 O O . ASN A 1 521 ? -9.369 -9.790 1.781 1.00 97.00 521 ASN A O 1
ATOM 3984 N N . ASP A 1 522 ? -9.056 -11.349 3.359 1.00 93.25 522 ASP A N 1
ATOM 3985 C CA . ASP A 1 522 ? -9.225 -12.516 2.475 1.00 93.25 522 ASP A CA 1
ATOM 3986 C C . ASP A 1 522 ? -10.482 -12.479 1.581 1.00 93.25 522 ASP A C 1
ATOM 3988 O O . ASP A 1 522 ? -10.431 -12.936 0.439 1.00 93.25 522 ASP A O 1
ATOM 3992 N N . ALA A 1 523 ? -11.603 -11.922 2.055 1.00 98.00 523 ALA A N 1
ATOM 3993 C CA . ALA A 1 523 ? -12.834 -11.766 1.271 1.00 98.00 523 ALA A CA 1
ATOM 3994 C C . ALA A 1 523 ? -12.884 -10.507 0.377 1.00 98.00 523 ALA A C 1
ATOM 3996 O O . ALA A 1 523 ? -13.878 -10.313 -0.325 1.00 98.00 523 ALA A O 1
ATOM 3997 N N . LEU A 1 524 ? -11.865 -9.643 0.394 1.00 98.56 524 LEU A N 1
ATOM 3998 C CA . LEU A 1 524 ? -11.892 -8.337 -0.266 1.00 98.56 524 LEU A CA 1
ATOM 3999 C C . LEU A 1 524 ? -11.838 -8.479 -1.788 1.00 98.56 524 LEU A C 1
ATOM 4001 O O . LEU A 1 524 ? -10.791 -8.769 -2.352 1.00 98.56 524 LEU A O 1
ATOM 4005 N N . THR A 1 525 ? -12.966 -8.229 -2.455 1.00 98.38 525 THR A N 1
ATOM 4006 C CA . THR A 1 525 ? -13.108 -8.362 -3.917 1.00 98.38 525 THR A CA 1
ATOM 4007 C C . THR A 1 525 ? -12.884 -7.067 -4.692 1.00 98.38 525 THR A C 1
ATOM 4009 O O . THR A 1 525 ? -12.516 -7.124 -5.869 1.00 98.38 525 THR A O 1
ATOM 4012 N N . SER A 1 526 ? -13.082 -5.910 -4.053 1.00 97.75 526 SER A N 1
ATOM 4013 C CA . SER A 1 526 ? -12.972 -4.591 -4.688 1.00 97.75 526 SER A CA 1
ATOM 4014 C C . SER A 1 526 ? -12.530 -3.490 -3.720 1.00 97.75 526 SER A C 1
ATOM 4016 O O . SER A 1 526 ? -13.021 -3.420 -2.587 1.00 97.75 526 SER A O 1
ATOM 4018 N N . ILE A 1 527 ? -11.694 -2.572 -4.203 1.00 97.38 527 ILE A N 1
ATOM 4019 C CA . ILE A 1 527 ? -11.317 -1.328 -3.516 1.00 97.38 527 ILE A CA 1
ATOM 4020 C C . ILE A 1 527 ? -11.784 -0.135 -4.356 1.00 97.38 527 ILE A C 1
ATOM 4022 O O . ILE A 1 527 ? -11.494 -0.060 -5.547 1.00 97.38 527 ILE A O 1
ATOM 4026 N N . ASP A 1 528 ? -12.478 0.809 -3.729 1.00 95.75 528 ASP A N 1
ATOM 4027 C CA . ASP A 1 528 ? -12.973 2.040 -4.335 1.00 95.75 528 ASP A CA 1
ATOM 4028 C C . ASP A 1 528 ? -12.496 3.273 -3.556 1.00 95.75 528 ASP A C 1
ATOM 4030 O O . ASP A 1 528 ? -13.089 3.708 -2.563 1.00 95.75 528 ASP A O 1
ATOM 4034 N N . LEU A 1 529 ? -11.383 3.830 -4.029 1.00 94.94 529 LEU A N 1
ATOM 4035 C CA . LEU A 1 529 ? -10.781 5.067 -3.543 1.00 94.94 529 LEU A CA 1
ATOM 4036 C C . LEU A 1 529 ? -10.729 6.118 -4.665 1.00 94.94 529 LEU A C 1
ATOM 4038 O O . LEU A 1 529 ? -9.884 7.007 -4.648 1.00 94.94 529 LEU A O 1
ATOM 4042 N N . GLY A 1 530 ? -11.661 6.069 -5.626 1.00 93.38 530 GLY A N 1
ATOM 4043 C CA . GLY A 1 530 ? -11.639 6.910 -6.831 1.00 93.38 530 GLY A CA 1
ATOM 4044 C C . GLY A 1 530 ? -11.748 8.423 -6.611 1.00 93.38 530 GLY A C 1
ATOM 4045 O O . GLY A 1 530 ? -11.525 9.181 -7.551 1.00 93.38 530 GLY A O 1
ATOM 4046 N N . SER A 1 531 ? -12.068 8.881 -5.395 1.00 95.44 531 SER A N 1
ATOM 4047 C CA . SER A 1 531 ? -12.034 10.305 -5.005 1.00 95.44 531 SER A CA 1
ATOM 4048 C C . SER A 1 531 ? -10.721 10.741 -4.343 1.00 95.44 531 SER A C 1
ATOM 4050 O O . SER A 1 531 ? -10.482 11.941 -4.203 1.00 95.44 531 SER A O 1
ATOM 4052 N N . LEU A 1 532 ? -9.864 9.798 -3.942 1.00 97.19 532 LEU A N 1
ATOM 4053 C CA . LEU A 1 532 ? -8.609 10.071 -3.249 1.00 97.19 532 LEU A CA 1
ATOM 4054 C C . LEU A 1 532 ? -7.639 10.762 -4.210 1.00 97.19 532 LEU A C 1
ATOM 4056 O O . LEU A 1 532 ? -7.341 10.229 -5.270 1.00 97.19 532 LEU A O 1
ATOM 4060 N N . THR A 1 533 ? -7.132 11.940 -3.846 1.00 97.12 533 THR A N 1
ATOM 4061 C CA . THR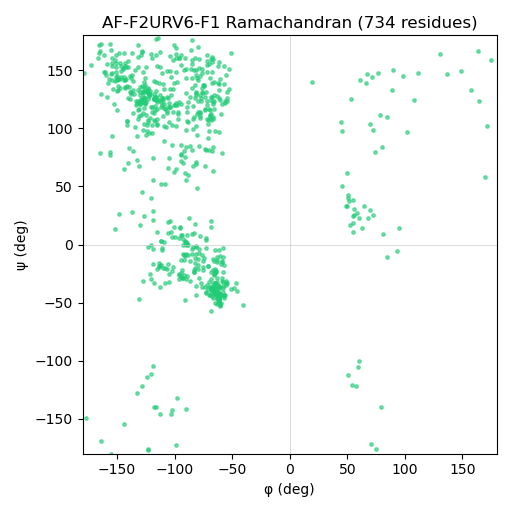 A 1 533 ? -6.252 12.751 -4.712 1.00 97.12 533 THR A CA 1
ATOM 4062 C C . THR A 1 533 ? -4.787 12.710 -4.293 1.00 97.12 533 THR A C 1
ATOM 4064 O O . THR A 1 533 ? -3.891 12.941 -5.111 1.00 97.12 533 THR A O 1
ATOM 4067 N N . SER A 1 534 ? -4.522 12.445 -3.013 1.00 97.31 534 SER A N 1
ATOM 4068 C CA . SER A 1 534 ? -3.180 12.498 -2.439 1.00 97.31 534 SER A CA 1
ATOM 4069 C C . SER A 1 534 ? -3.050 11.655 -1.173 1.00 97.31 534 SER A C 1
ATOM 4071 O O . SER A 1 534 ? -3.959 11.632 -0.342 1.00 97.31 534 SER A O 1
ATOM 4073 N N . VAL A 1 535 ? -1.889 11.012 -1.034 1.00 98.38 535 VAL A N 1
ATOM 4074 C CA . VAL A 1 535 ? -1.469 10.261 0.156 1.00 98.38 535 VAL A CA 1
ATOM 4075 C C . VAL A 1 535 ? -0.141 10.834 0.656 1.00 98.38 535 VAL A C 1
ATOM 4077 O O . VAL A 1 535 ? 0.808 10.983 -0.124 1.00 98.38 535 VAL A O 1
ATOM 4080 N N . GLY A 1 536 ? -0.101 11.224 1.931 1.00 95.56 536 GLY A N 1
ATOM 4081 C CA . GLY A 1 536 ? 1.027 11.918 2.558 1.00 95.56 536 GLY A CA 1
ATOM 4082 C C . GLY A 1 536 ? 2.190 11.011 2.969 1.00 95.56 536 GLY A C 1
ATOM 4083 O O . GLY A 1 536 ? 3.297 11.520 3.149 1.00 95.56 536 GLY A O 1
ATOM 4084 N N . GLU A 1 537 ? 1.987 9.689 2.965 1.00 96.56 537 GLU A N 1
ATOM 4085 C CA . GLU A 1 537 ? 3.052 8.684 2.886 1.00 96.56 537 GLU A CA 1
ATOM 4086 C C . GLU A 1 537 ? 2.912 7.759 1.652 1.00 96.56 537 GLU A C 1
ATOM 4088 O O . GLU A 1 537 ? 3.128 8.202 0.521 1.00 96.56 537 GLU A O 1
ATOM 4093 N N . TYR A 1 538 ? 2.597 6.471 1.851 1.00 95.75 538 TYR A N 1
ATOM 4094 C CA . TYR A 1 538 ? 2.603 5.401 0.842 1.00 95.75 538 TYR A CA 1
ATOM 4095 C C . TYR A 1 538 ? 1.235 4.733 0.652 1.00 95.75 538 TYR A C 1
ATOM 4097 O O . TYR A 1 538 ? 0.357 4.821 1.508 1.00 95.75 538 TYR A O 1
ATOM 4105 N N . VAL A 1 539 ? 1.082 3.996 -0.451 1.00 97.69 539 VAL A N 1
ATOM 4106 C CA . VAL A 1 539 ? -0.041 3.072 -0.681 1.00 97.69 539 VAL A CA 1
ATOM 4107 C C . VAL A 1 539 ? 0.490 1.637 -0.691 1.00 97.69 539 VAL A C 1
ATOM 4109 O O . VAL A 1 539 ? 1.383 1.329 -1.477 1.00 97.69 539 VAL A O 1
ATOM 4112 N N . SER A 1 540 ? -0.050 0.763 0.162 1.00 97.38 540 SER A N 1
ATOM 4113 C CA . SER A 1 540 ? 0.263 -0.674 0.214 1.00 97.38 540 SER A CA 1
ATOM 4114 C C . SER A 1 540 ? -1.009 -1.506 0.084 1.00 97.38 540 SER A C 1
ATOM 4116 O O . SER A 1 540 ? -1.933 -1.363 0.890 1.00 97.38 540 SER A O 1
ATOM 4118 N N . ILE A 1 541 ? -1.045 -2.384 -0.920 1.00 97.94 541 ILE A N 1
ATOM 4119 C CA . ILE A 1 541 ? -2.121 -3.352 -1.151 1.00 97.94 541 ILE A CA 1
ATOM 4120 C C . ILE A 1 541 ? -1.488 -4.741 -1.277 1.00 97.94 541 ILE A C 1
ATOM 4122 O O . ILE A 1 541 ? -0.918 -5.090 -2.315 1.00 97.94 541 ILE A O 1
ATOM 4126 N N . LEU A 1 542 ? -1.525 -5.504 -0.182 1.00 95.69 542 LEU A N 1
ATOM 4127 C CA . LEU A 1 542 ? -0.716 -6.712 0.009 1.00 95.69 542 LEU A CA 1
ATOM 4128 C C . LEU A 1 542 ? -1.563 -7.916 0.442 1.00 95.69 542 LEU A C 1
ATOM 4130 O O . LEU A 1 542 ? -2.201 -7.877 1.489 1.00 95.69 542 LEU A O 1
ATOM 4134 N N . GLY A 1 543 ? -1.505 -9.026 -0.291 1.00 90.94 543 GLY A N 1
ATOM 4135 C CA . GLY A 1 543 ? -2.063 -10.298 0.184 1.00 90.94 543 GLY A CA 1
ATOM 4136 C C . GLY A 1 543 ? -3.591 -10.366 0.198 1.00 90.94 543 GLY A C 1
ATOM 4137 O O . GLY A 1 543 ? -4.143 -11.086 1.025 1.00 90.94 543 GLY A O 1
ATOM 4138 N N . ASN A 1 544 ? -4.287 -9.590 -0.640 1.00 97.31 544 ASN A N 1
ATOM 4139 C CA . ASN A 1 544 ? -5.743 -9.665 -0.774 1.00 97.31 544 ASN A CA 1
ATOM 4140 C C . ASN A 1 544 ? -6.070 -10.603 -1.948 1.00 97.31 544 ASN A C 1
ATOM 4142 O O . ASN A 1 544 ? -6.369 -10.155 -3.053 1.00 97.31 544 ASN A O 1
ATOM 4146 N N . ASP A 1 545 ? -5.958 -11.915 -1.725 1.00 93.94 545 ASP A N 1
ATOM 4147 C CA . ASP A 1 545 ? -5.969 -12.933 -2.789 1.00 93.94 545 ASP A CA 1
ATOM 4148 C C . ASP A 1 545 ? -7.195 -12.870 -3.724 1.00 93.94 545 ASP A C 1
ATOM 4150 O O . ASP A 1 545 ? -7.058 -13.142 -4.916 1.00 93.94 545 ASP A O 1
ATOM 4154 N N . ASN A 1 546 ? -8.371 -12.477 -3.214 1.00 98.00 546 ASN A N 1
ATOM 4155 C CA . ASN A 1 546 ? -9.620 -12.361 -3.983 1.00 98.00 546 ASN A CA 1
ATOM 4156 C C . ASN A 1 546 ? -9.873 -10.969 -4.605 1.00 98.00 546 ASN A C 1
ATOM 4158 O O . ASN A 1 546 ? -10.921 -10.764 -5.222 1.00 98.00 546 ASN A O 1
ATOM 4162 N N . LEU A 1 547 ? -8.948 -10.012 -4.469 1.00 98.62 547 LEU A N 1
ATOM 4163 C CA . LEU A 1 547 ? -9.113 -8.644 -4.970 1.00 98.62 547 LEU A CA 1
ATOM 4164 C C . LEU A 1 547 ? -9.102 -8.621 -6.499 1.00 98.62 547 LEU A C 1
ATOM 4166 O O . LEU A 1 547 ? -8.066 -8.850 -7.106 1.00 98.62 547 LEU A O 1
ATOM 4170 N N . THR A 1 548 ? -10.233 -8.294 -7.123 1.00 97.69 548 THR A N 1
ATOM 4171 C CA . THR A 1 548 ? -10.370 -8.261 -8.591 1.00 97.69 548 THR A CA 1
ATOM 4172 C C . THR A 1 548 ? -10.189 -6.871 -9.195 1.00 97.69 548 THR A C 1
ATOM 4174 O O . THR A 1 548 ? -9.740 -6.758 -10.334 1.00 97.69 548 THR A O 1
ATOM 4177 N N . THR A 1 549 ? -10.535 -5.813 -8.453 1.00 95.69 549 THR A N 1
ATOM 4178 C CA . THR A 1 549 ? -10.518 -4.420 -8.927 1.00 95.69 549 THR A CA 1
ATOM 4179 C C . THR A 1 549 ? -10.065 -3.454 -7.833 1.00 95.69 549 THR A C 1
ATOM 4181 O O . THR A 1 549 ? -10.430 -3.598 -6.665 1.00 95.69 549 THR A O 1
ATOM 4184 N N . ALA A 1 550 ? -9.289 -2.436 -8.207 1.00 95.88 550 ALA A N 1
ATOM 4185 C CA . ALA A 1 550 ? -8.838 -1.392 -7.293 1.00 95.88 550 ALA A CA 1
ATOM 4186 C C . ALA A 1 550 ? -8.839 -0.024 -7.998 1.00 95.88 550 ALA A C 1
ATOM 4188 O O . ALA A 1 550 ? -7.996 0.239 -8.850 1.00 95.88 550 ALA A O 1
ATOM 4189 N N . ASN A 1 551 ? -9.811 0.826 -7.660 1.00 94.50 551 ASN A N 1
ATOM 4190 C CA . ASN A 1 551 ? -10.013 2.154 -8.243 1.00 94.50 551 ASN A CA 1
ATOM 4191 C C . ASN A 1 551 ? -9.217 3.222 -7.478 1.00 94.50 551 ASN A C 1
ATOM 4193 O O . ASN A 1 551 ? -9.436 3.428 -6.280 1.00 94.50 551 ASN A O 1
ATOM 4197 N N . PHE A 1 552 ? -8.353 3.928 -8.210 1.00 91.69 552 PHE A N 1
ATOM 4198 C CA . PHE A 1 552 ? -7.546 5.059 -7.748 1.00 91.69 552 PHE A CA 1
ATOM 4199 C C . PHE A 1 552 ? -7.532 6.208 -8.776 1.00 91.69 552 PHE A C 1
ATOM 4201 O O . PHE A 1 552 ? -6.576 6.976 -8.828 1.00 91.69 552 PHE A O 1
ATOM 4208 N N . ASP A 1 553 ? -8.578 6.348 -9.597 1.00 90.00 553 ASP A N 1
ATOM 4209 C CA . ASP A 1 553 ? -8.576 7.185 -10.812 1.00 90.00 553 ASP A CA 1
ATOM 4210 C C . ASP A 1 553 ? -8.187 8.663 -10.580 1.00 90.00 553 ASP A C 1
ATOM 4212 O O . ASP A 1 553 ? -7.575 9.294 -11.446 1.00 90.00 553 ASP A O 1
ATOM 4216 N N . SER A 1 554 ? -8.507 9.226 -9.406 1.00 93.88 554 SER A N 1
ATOM 4217 C CA . SER A 1 554 ? -8.142 10.605 -9.029 1.00 93.88 554 SER A CA 1
ATOM 4218 C C . SER A 1 554 ? -6.786 10.742 -8.321 1.00 93.88 554 SER A C 1
ATOM 4220 O O . SER A 1 554 ? -6.344 11.873 -8.086 1.00 93.88 554 SER A O 1
ATOM 4222 N N . LEU A 1 555 ? -6.123 9.639 -7.955 1.00 95.38 555 LEU A N 1
ATOM 4223 C CA . LEU A 1 555 ? -4.922 9.662 -7.121 1.00 95.38 555 LEU A CA 1
ATOM 4224 C C . LEU A 1 555 ? -3.765 10.264 -7.910 1.00 95.38 555 LEU A C 1
ATOM 4226 O O . LEU A 1 555 ? -3.256 9.670 -8.851 1.00 95.38 555 LEU A O 1
ATOM 4230 N N . SER A 1 556 ? -3.345 11.461 -7.510 1.00 95.31 556 SER A N 1
ATOM 4231 C CA . SER A 1 556 ? -2.396 12.282 -8.257 1.00 95.31 556 SER A CA 1
ATOM 4232 C C . SER A 1 556 ? -0.996 12.288 -7.639 1.00 95.31 556 SER A C 1
ATOM 4234 O O . SER A 1 556 ? -0.007 12.367 -8.367 1.00 95.31 556 SER A O 1
ATOM 4236 N N . ASN A 1 557 ? -0.889 12.188 -6.311 1.00 95.50 557 ASN A N 1
ATOM 4237 C CA . ASN A 1 557 ? 0.381 12.329 -5.594 1.00 95.50 557 ASN A CA 1
ATOM 4238 C C . ASN A 1 557 ? 0.512 11.279 -4.488 1.00 95.50 557 ASN A C 1
ATOM 4240 O O . ASN A 1 557 ? -0.382 11.161 -3.648 1.00 95.50 557 ASN A O 1
ATOM 4244 N N . VAL A 1 558 ? 1.652 10.590 -4.438 1.00 96.69 558 VAL A N 1
ATOM 4245 C CA . VAL A 1 558 ? 2.031 9.725 -3.312 1.00 96.69 558 VAL A CA 1
ATOM 4246 C C . VAL A 1 558 ? 3.412 10.159 -2.835 1.00 96.69 558 VAL A C 1
ATOM 4248 O O . VAL A 1 558 ? 4.387 10.163 -3.590 1.00 96.69 558 VAL A O 1
ATOM 4251 N N . ALA A 1 559 ? 3.486 10.615 -1.588 1.00 91.69 559 ALA A N 1
ATOM 4252 C CA . ALA A 1 559 ? 4.684 11.240 -1.039 1.00 91.69 559 ALA A CA 1
ATOM 4253 C C . ALA A 1 559 ? 5.841 10.258 -0.797 1.00 91.69 559 ALA A C 1
ATOM 4255 O O . ALA A 1 559 ? 6.985 10.699 -0.690 1.00 91.69 559 ALA A O 1
ATOM 4256 N N . GLU A 1 560 ? 5.551 8.959 -0.736 1.00 93.50 560 GLU A N 1
ATOM 4257 C CA . GLU A 1 560 ? 6.524 7.876 -0.683 1.00 93.50 560 GLU A CA 1
ATOM 4258 C C . GLU A 1 560 ? 6.394 6.939 -1.899 1.00 93.50 560 GLU A C 1
ATOM 4260 O O . GLU A 1 560 ? 6.848 7.293 -2.987 1.00 93.50 560 GLU A O 1
ATOM 4265 N N . TYR A 1 561 ? 5.823 5.743 -1.719 1.00 92.88 561 TYR A N 1
ATOM 4266 C CA . TYR A 1 561 ? 5.817 4.647 -2.692 1.00 92.88 561 TYR A CA 1
ATOM 4267 C C . TYR A 1 561 ? 4.417 4.077 -2.936 1.00 92.88 561 TYR A C 1
ATOM 4269 O O . TYR A 1 561 ? 3.508 4.243 -2.122 1.00 92.88 561 TYR A O 1
ATOM 4277 N N . VAL A 1 562 ? 4.271 3.344 -4.040 1.00 96.38 562 VAL A N 1
ATOM 4278 C CA . VAL A 1 562 ? 3.081 2.539 -4.346 1.00 96.38 562 VAL A CA 1
ATOM 4279 C C . VAL A 1 562 ? 3.482 1.066 -4.408 1.00 96.38 562 VAL A C 1
ATOM 4281 O O . VAL A 1 562 ? 4.402 0.697 -5.137 1.00 96.38 562 VAL A O 1
ATOM 4284 N N . PHE A 1 563 ? 2.811 0.222 -3.629 1.00 95.94 563 PHE A N 1
ATOM 4285 C CA . PHE A 1 563 ? 3.072 -1.210 -3.547 1.00 95.94 563 PHE A CA 1
ATOM 4286 C C . PHE A 1 563 ? 1.791 -2.022 -3.777 1.00 95.94 563 PHE A C 1
ATOM 4288 O O . PHE A 1 563 ? 0.802 -1.838 -3.069 1.00 95.94 563 PHE A O 1
ATOM 4295 N N . PHE A 1 564 ? 1.839 -2.953 -4.731 1.00 96.88 564 PHE A N 1
ATOM 4296 C CA . PHE A 1 564 ? 0.786 -3.929 -5.022 1.00 96.88 564 PHE A CA 1
ATOM 4297 C C . PHE A 1 564 ? 1.408 -5.327 -5.118 1.00 96.88 564 PHE A C 1
ATOM 4299 O O . PHE A 1 564 ? 2.191 -5.595 -6.032 1.00 96.88 564 PHE A O 1
ATOM 4306 N N . GLY A 1 565 ? 1.052 -6.254 -4.232 1.00 94.81 565 GLY A N 1
ATOM 4307 C CA . GLY A 1 565 ? 1.546 -7.626 -4.358 1.00 94.81 565 GLY A CA 1
ATOM 4308 C C . GLY A 1 565 ? 0.728 -8.682 -3.640 1.00 94.81 565 GLY A C 1
ATOM 4309 O O . GLY A 1 565 ? 0.039 -8.388 -2.669 1.00 94.81 565 GLY A O 1
ATOM 4310 N N . HIS A 1 566 ? 0.806 -9.922 -4.115 1.00 93.44 566 HIS A N 1
ATOM 4311 C CA . HIS A 1 566 ? -0.003 -11.043 -3.621 1.00 93.44 566 HIS A CA 1
ATOM 4312 C C . HIS A 1 566 ? -1.513 -10.738 -3.667 1.00 93.44 566 HIS A C 1
ATOM 4314 O O . HIS A 1 566 ? -2.262 -11.068 -2.756 1.00 93.44 566 HIS A O 1
ATOM 4320 N N . ASN A 1 567 ? -1.967 -10.043 -4.714 1.00 97.12 567 ASN A N 1
ATOM 4321 C CA . ASN A 1 567 ? -3.389 -9.843 -4.996 1.00 97.12 567 ASN A CA 1
ATOM 4322 C C . ASN A 1 567 ? -3.746 -10.754 -6.174 1.00 97.12 567 ASN A C 1
ATOM 4324 O O . ASN A 1 567 ? -3.810 -10.320 -7.323 1.00 97.12 567 ASN A O 1
ATOM 4328 N N . ASN A 1 568 ? -3.847 -12.055 -5.903 1.00 95.56 568 ASN A N 1
ATOM 4329 C CA . ASN A 1 568 ? -3.709 -13.087 -6.938 1.00 95.56 568 ASN A CA 1
ATOM 4330 C C . ASN A 1 568 ? -4.847 -13.075 -7.979 1.00 95.56 568 ASN A C 1
ATOM 4332 O O . ASN A 1 568 ? -4.636 -13.539 -9.096 1.00 95.56 568 ASN A O 1
ATOM 4336 N N . ALA A 1 569 ? -6.014 -12.506 -7.652 1.00 98.38 569 ALA A N 1
ATOM 4337 C CA . ALA A 1 569 ? -7.143 -12.302 -8.564 1.00 98.38 569 ALA A CA 1
ATOM 4338 C C . ALA A 1 569 ? -7.170 -10.931 -9.284 1.00 98.38 569 ALA A C 1
ATOM 4340 O O . ALA A 1 569 ? -8.093 -10.684 -10.066 1.00 98.38 569 ALA A O 1
ATOM 4341 N N . LEU A 1 570 ? -6.203 -10.035 -9.044 1.00 98.31 570 LEU A N 1
ATOM 4342 C CA . LEU A 1 570 ? -6.225 -8.661 -9.563 1.00 98.31 570 LEU A CA 1
ATOM 4343 C C . LEU A 1 570 ? -5.815 -8.638 -11.035 1.00 98.31 570 LEU A C 1
ATOM 4345 O O . LEU A 1 570 ? -4.655 -8.870 -11.351 1.00 98.31 570 LEU A O 1
ATOM 4349 N N . THR A 1 571 ? -6.753 -8.342 -11.938 1.00 97.88 571 THR A N 1
ATOM 4350 C CA . THR A 1 571 ? -6.537 -8.509 -13.388 1.00 97.88 571 THR A CA 1
ATOM 4351 C C . THR A 1 571 ? -5.942 -7.291 -14.090 1.00 97.88 571 THR A C 1
ATOM 4353 O O . THR A 1 571 ? -5.255 -7.440 -15.101 1.00 97.88 571 THR A O 1
ATOM 4356 N N . THR A 1 572 ? -6.174 -6.083 -13.570 1.00 96.81 572 THR A N 1
ATOM 4357 C CA . THR A 1 572 ? -5.739 -4.820 -14.187 1.00 96.81 572 THR A CA 1
ATOM 4358 C C . THR A 1 572 ? -5.384 -3.770 -13.140 1.00 96.81 572 THR A C 1
ATOM 4360 O O . THR A 1 572 ? -6.090 -3.656 -12.137 1.00 96.81 572 THR A O 1
ATOM 4363 N N . ILE A 1 573 ? -4.373 -2.943 -13.415 1.00 94.75 573 ILE A N 1
ATOM 4364 C CA . ILE A 1 573 ? -4.063 -1.730 -12.642 1.00 94.75 573 ILE A CA 1
ATOM 4365 C C . ILE A 1 573 ? -3.955 -0.535 -13.600 1.00 94.75 573 ILE A C 1
ATOM 4367 O O . ILE A 1 573 ? -3.265 -0.621 -14.617 1.00 94.75 573 ILE A O 1
ATOM 4371 N N . ASP A 1 574 ? -4.617 0.574 -13.266 1.00 93.31 574 ASP A N 1
ATOM 4372 C CA . ASP A 1 574 ? -4.540 1.848 -13.991 1.00 93.31 574 ASP A CA 1
ATOM 4373 C C . ASP A 1 574 ? -3.959 2.932 -13.066 1.00 93.31 574 ASP A C 1
ATOM 4375 O O . ASP A 1 574 ? -4.454 3.163 -11.962 1.00 93.31 574 ASP A O 1
ATOM 4379 N N . PHE A 1 575 ? -2.883 3.584 -13.509 1.00 91.50 575 PHE A N 1
ATOM 4380 C CA . PHE A 1 575 ? -2.237 4.709 -12.834 1.00 91.50 575 PHE A CA 1
ATOM 4381 C C . PHE A 1 575 ? -2.526 6.060 -13.522 1.00 91.50 575 PHE A C 1
ATOM 4383 O O . PHE A 1 575 ? -1.824 7.042 -13.287 1.00 91.50 575 PHE A O 1
ATOM 4390 N N . GLY A 1 576 ? -3.581 6.144 -14.341 1.00 87.56 576 GLY A N 1
ATOM 4391 C CA . GLY A 1 576 ? -3.998 7.299 -15.148 1.00 87.56 576 GLY A CA 1
ATOM 4392 C C . GLY A 1 576 ? -4.032 8.658 -14.440 1.00 87.56 576 GLY A C 1
ATOM 4393 O O . GLY A 1 576 ? -3.739 9.688 -15.066 1.00 87.56 576 GLY A O 1
ATOM 4394 N N . GLY A 1 577 ? -4.356 8.660 -13.143 1.00 89.81 577 GLY A N 1
ATOM 4395 C CA . GLY A 1 577 ? -4.373 9.841 -12.279 1.00 89.81 577 GLY A CA 1
ATOM 4396 C C . GLY A 1 577 ? -2.993 10.323 -11.810 1.00 89.81 577 GLY A C 1
ATOM 4397 O O . GLY A 1 577 ? -2.803 11.540 -11.671 1.00 89.81 577 GLY A O 1
ATOM 4398 N N . LEU A 1 578 ? -2.035 9.409 -11.603 1.00 92.81 578 LEU A N 1
ATOM 4399 C CA . LEU A 1 578 ? -0.783 9.657 -10.874 1.00 92.81 578 LEU A CA 1
ATOM 4400 C C . LEU A 1 578 ? 0.174 10.591 -11.628 1.00 92.81 578 LEU A C 1
ATOM 4402 O O . LEU A 1 578 ? 0.286 10.547 -12.851 1.00 92.81 578 LEU A O 1
ATOM 4406 N N . ARG A 1 579 ? 0.875 11.452 -10.872 1.00 93.00 579 ARG A N 1
ATOM 4407 C CA . ARG A 1 579 ? 1.751 12.525 -11.385 1.00 93.00 579 ARG A CA 1
ATOM 4408 C C . ARG A 1 579 ? 3.138 12.546 -10.744 1.00 93.00 579 ARG A C 1
ATOM 4410 O O . ARG A 1 579 ? 4.118 12.642 -11.476 1.00 93.00 579 ARG A O 1
ATOM 4417 N N . ASP A 1 580 ? 3.232 12.449 -9.418 1.00 91.31 580 ASP A N 1
ATOM 4418 C CA . ASP A 1 580 ? 4.500 12.385 -8.667 1.00 91.31 580 ASP A CA 1
ATOM 4419 C C . ASP A 1 580 ? 4.418 11.259 -7.627 1.00 91.31 580 ASP A C 1
ATOM 4421 O O . ASP A 1 580 ? 3.558 11.277 -6.741 1.00 91.31 580 ASP A O 1
ATOM 4425 N N . VAL A 1 581 ? 5.324 10.286 -7.742 1.00 94.56 581 VAL A N 1
ATOM 4426 C CA . VAL A 1 581 ? 5.614 9.281 -6.710 1.00 94.56 581 VAL A CA 1
ATOM 4427 C C . VAL A 1 581 ? 7.072 9.470 -6.309 1.00 94.56 581 VAL A C 1
ATOM 4429 O O . VAL A 1 581 ? 7.981 9.301 -7.125 1.00 94.56 581 VAL A O 1
ATOM 4432 N N . ARG A 1 582 ? 7.316 9.900 -5.064 1.00 89.56 582 ARG A N 1
ATOM 4433 C CA . ARG A 1 582 ? 8.652 10.390 -4.660 1.00 89.56 582 ARG A CA 1
ATOM 4434 C C . ARG A 1 582 ? 9.657 9.295 -4.304 1.00 89.56 582 ARG A C 1
ATOM 4436 O O . ARG A 1 582 ? 10.802 9.616 -3.990 1.00 89.56 582 ARG A O 1
ATOM 4443 N N . LYS A 1 583 ? 9.235 8.036 -4.339 1.00 91.56 583 LYS A N 1
ATOM 4444 C CA . LYS A 1 583 ? 10.081 6.844 -4.284 1.00 91.56 583 LYS A CA 1
ATOM 4445 C C . LYS A 1 583 ? 9.702 5.938 -5.457 1.00 91.56 583 LYS A C 1
ATOM 4447 O O . LYS A 1 583 ? 9.767 6.387 -6.600 1.00 91.56 583 LYS A O 1
ATOM 4452 N N . HIS A 1 584 ? 9.302 4.701 -5.170 1.00 92.06 584 HIS A N 1
ATOM 4453 C CA . HIS A 1 584 ? 9.164 3.607 -6.123 1.00 92.06 584 HIS A CA 1
ATOM 4454 C C . HIS A 1 584 ? 7.718 3.145 -6.353 1.00 92.06 584 HIS A C 1
ATOM 4456 O O . HIS A 1 584 ? 6.815 3.427 -5.562 1.00 92.06 584 HIS A O 1
ATOM 4462 N N . ILE A 1 585 ? 7.525 2.373 -7.424 1.00 96.06 585 ILE A N 1
ATOM 4463 C CA . ILE A 1 585 ? 6.294 1.642 -7.745 1.00 96.06 585 ILE A CA 1
ATOM 4464 C C . ILE A 1 585 ? 6.634 0.166 -7.937 1.00 96.06 585 ILE A C 1
ATOM 4466 O O . ILE A 1 585 ? 7.293 -0.195 -8.912 1.00 96.06 585 ILE A O 1
ATOM 4470 N N . TYR A 1 586 ? 6.184 -0.689 -7.018 1.00 96.44 586 TYR A N 1
ATOM 4471 C CA . TYR A 1 586 ? 6.455 -2.130 -7.043 1.00 96.44 586 TYR A CA 1
ATOM 4472 C C . TYR A 1 586 ? 5.165 -2.938 -7.199 1.00 96.44 586 TYR A C 1
ATOM 4474 O O . TYR A 1 586 ? 4.284 -2.883 -6.339 1.00 96.44 586 TYR A O 1
ATOM 4482 N N . LEU A 1 587 ? 5.081 -3.708 -8.286 1.00 96.88 587 LEU A N 1
ATOM 4483 C CA . LEU A 1 587 ? 4.001 -4.651 -8.581 1.00 96.88 587 LEU A CA 1
ATOM 4484 C C . LEU A 1 587 ? 4.606 -6.061 -8.576 1.00 96.88 587 LEU A C 1
ATOM 4486 O O . LEU A 1 587 ? 5.386 -6.395 -9.472 1.00 96.88 587 LEU A O 1
ATOM 4490 N N . HIS A 1 588 ? 4.306 -6.859 -7.549 1.00 93.56 588 HIS A N 1
ATOM 4491 C CA . HIS A 1 588 ? 5.028 -8.100 -7.248 1.00 93.56 588 HIS A CA 1
ATOM 4492 C C . HIS A 1 588 ? 4.112 -9.304 -6.968 1.00 93.56 588 HIS A C 1
ATOM 4494 O O . HIS A 1 588 ? 3.367 -9.269 -5.991 1.00 93.56 588 HIS A O 1
ATOM 4500 N N . ASN A 1 589 ? 4.238 -10.400 -7.731 1.00 91.31 589 ASN A N 1
ATOM 4501 C CA . ASN A 1 589 ? 3.421 -11.620 -7.566 1.00 91.31 589 ASN A CA 1
ATOM 4502 C C . ASN A 1 589 ? 1.915 -11.292 -7.488 1.00 91.31 589 ASN A C 1
ATOM 4504 O O . ASN A 1 589 ? 1.277 -11.493 -6.456 1.00 91.31 589 ASN A O 1
ATOM 4508 N N . ASN A 1 590 ? 1.358 -10.706 -8.552 1.00 96.81 590 ASN A N 1
ATOM 4509 C CA . ASN A 1 590 ? -0.089 -10.576 -8.736 1.00 96.81 590 ASN A CA 1
ATOM 4510 C C . ASN A 1 590 ? -0.490 -11.533 -9.870 1.00 96.81 590 ASN A C 1
ATOM 4512 O O . ASN A 1 590 ? -0.430 -11.169 -11.044 1.00 96.81 590 ASN A O 1
ATOM 4516 N N . ASP A 1 591 ? -0.805 -12.784 -9.526 1.00 96.81 591 ASP A N 1
ATOM 4517 C CA . ASP A 1 591 ? -0.807 -13.906 -10.480 1.00 96.81 591 ASP A CA 1
ATOM 4518 C C . ASP A 1 591 ? -1.727 -13.722 -11.698 1.00 96.81 591 ASP A C 1
ATOM 4520 O O . ASP A 1 591 ? -1.349 -14.113 -12.801 1.00 96.81 591 ASP A O 1
ATOM 4524 N N . ALA A 1 592 ? -2.903 -13.106 -11.530 1.00 98.44 592 ALA A N 1
ATOM 4525 C CA . ALA A 1 592 ? -3.855 -12.839 -12.613 1.00 98.44 592 ALA A CA 1
ATOM 4526 C C . ALA A 1 592 ? -3.671 -11.481 -13.324 1.00 98.44 592 ALA A C 1
ATOM 4528 O O . ALA A 1 592 ? -4.470 -11.163 -14.208 1.00 98.44 592 ALA A O 1
ATOM 4529 N N . LEU A 1 593 ? -2.665 -10.673 -12.969 1.00 98.62 593 LEU A N 1
ATOM 4530 C CA . LEU A 1 593 ? -2.496 -9.312 -13.492 1.00 98.62 593 LEU A CA 1
ATOM 4531 C C . LEU A 1 593 ? -2.067 -9.329 -14.960 1.00 98.62 593 LEU A C 1
ATOM 4533 O O . LEU A 1 593 ? -0.900 -9.558 -15.260 1.00 98.62 593 LEU A O 1
ATOM 4537 N N . THR A 1 594 ? -2.997 -9.047 -15.877 1.00 98.50 594 THR A N 1
ATOM 4538 C CA . THR A 1 594 ? -2.748 -9.108 -17.325 1.00 98.50 594 THR A CA 1
ATOM 4539 C C . THR A 1 594 ? -2.251 -7.799 -17.922 1.00 98.50 594 THR A C 1
ATOM 4541 O O . THR A 1 594 ? -1.551 -7.834 -18.938 1.00 98.50 594 THR A O 1
ATOM 4544 N N . THR A 1 595 ? -2.640 -6.663 -17.329 1.00 97.81 595 THR A N 1
ATOM 4545 C CA . THR A 1 595 ? -2.440 -5.318 -17.892 1.00 97.81 595 THR A CA 1
ATOM 4546 C C . THR A 1 595 ? -2.113 -4.284 -16.820 1.00 97.81 595 THR A C 1
ATOM 4548 O O . THR A 1 595 ? -2.814 -4.187 -15.811 1.00 97.81 595 THR A O 1
ATOM 4551 N N . ILE A 1 596 ? -1.114 -3.445 -17.097 1.00 96.56 596 ILE A N 1
ATOM 4552 C CA . ILE A 1 596 ? -0.792 -2.237 -16.326 1.00 96.56 596 ILE A CA 1
ATOM 4553 C C . ILE A 1 596 ? -0.829 -1.028 -17.270 1.00 96.56 596 ILE A C 1
ATOM 4555 O O . ILE A 1 596 ? -0.256 -1.093 -18.358 1.00 96.56 596 ILE A O 1
ATOM 4559 N N . ASP A 1 597 ? -1.458 0.075 -16.864 1.00 94.69 597 ASP A N 1
ATOM 4560 C CA . ASP A 1 597 ? -1.398 1.363 -17.570 1.00 94.69 597 ASP A CA 1
ATOM 4561 C C . ASP A 1 597 ? -0.713 2.428 -16.701 1.00 94.69 597 ASP A C 1
ATOM 4563 O O . ASP A 1 597 ? -1.107 2.647 -15.557 1.00 94.69 597 ASP A O 1
ATOM 4567 N N . PHE A 1 598 ? 0.317 3.089 -17.237 1.00 91.75 598 PHE A N 1
ATOM 4568 C CA . PHE A 1 598 ? 1.045 4.178 -16.569 1.00 91.75 598 PHE A CA 1
ATOM 4569 C C . PHE A 1 598 ? 0.507 5.580 -16.908 1.00 91.75 598 PHE A C 1
ATOM 4571 O O . PHE A 1 598 ? 1.088 6.594 -16.515 1.00 91.75 598 PHE A O 1
ATOM 4578 N N . GLY A 1 599 ? -0.624 5.671 -17.607 1.00 86.88 599 GLY A N 1
ATOM 4579 C CA . GLY A 1 599 ? -1.398 6.900 -17.686 1.00 86.88 599 GLY A CA 1
ATOM 4580 C C . GLY A 1 599 ? -0.851 7.935 -18.664 1.00 86.88 599 GLY A C 1
ATOM 4581 O O . GLY A 1 599 ? -0.485 7.620 -19.790 1.00 86.88 599 GLY A O 1
ATOM 4582 N N . SER A 1 600 ? -0.881 9.215 -18.275 1.00 79.50 600 SER A N 1
ATOM 4583 C CA . SER A 1 600 ? -0.776 10.352 -19.218 1.00 79.50 600 SER A CA 1
ATOM 4584 C C . SER A 1 600 ? 0.444 11.267 -19.032 1.00 79.50 600 SER A C 1
ATOM 4586 O O . SER A 1 600 ? 0.969 11.790 -20.013 1.00 79.50 600 SER A O 1
ATOM 4588 N N . PHE A 1 601 ? 0.919 11.453 -17.802 1.00 76.50 601 PHE A N 1
ATOM 4589 C CA . PHE A 1 601 ? 2.204 12.092 -17.487 1.00 76.50 601 PHE A CA 1
ATOM 4590 C C . PHE A 1 601 ? 2.551 11.763 -16.044 1.00 76.50 601 PHE A C 1
ATOM 4592 O O . PHE A 1 601 ? 1.710 12.016 -15.179 1.00 76.50 601 PHE A O 1
ATOM 4599 N N . MET A 1 602 ? 3.763 11.272 -15.794 1.00 84.69 602 MET A N 1
ATOM 4600 C CA . MET A 1 602 ? 4.168 10.788 -14.480 1.00 84.69 602 MET A CA 1
ATOM 4601 C C . MET A 1 602 ? 5.676 10.938 -14.232 1.00 84.69 602 MET A C 1
ATOM 4603 O O . MET A 1 602 ? 6.492 10.796 -15.144 1.00 84.69 602 MET A O 1
ATOM 4607 N N . ARG A 1 603 ? 6.054 11.166 -12.970 1.00 91.69 603 ARG A N 1
ATOM 4608 C CA . ARG A 1 603 ? 7.423 11.020 -12.468 1.00 91.69 603 ARG A CA 1
ATOM 4609 C C . ARG A 1 603 ? 7.475 10.010 -11.322 1.00 91.69 603 ARG A C 1
ATOM 4611 O O . ARG A 1 603 ? 6.704 10.119 -10.368 1.00 91.69 603 ARG A O 1
ATOM 4618 N N . VAL A 1 604 ? 8.426 9.084 -11.404 1.00 95.25 604 VAL A N 1
ATOM 4619 C CA . VAL A 1 604 ? 8.818 8.172 -10.318 1.00 95.25 604 VAL A CA 1
ATOM 4620 C C . VAL A 1 604 ? 10.260 8.510 -9.949 1.00 95.25 604 VAL A C 1
ATOM 4622 O O . VAL A 1 604 ? 11.121 8.542 -10.826 1.00 95.25 604 VAL A O 1
ATOM 4625 N N . ARG A 1 605 ? 10.525 8.855 -8.684 1.00 90.56 605 ARG A N 1
ATOM 4626 C CA . ARG A 1 605 ? 11.835 9.417 -8.282 1.00 90.56 605 ARG A CA 1
ATOM 4627 C C . ARG A 1 605 ? 12.864 8.391 -7.809 1.00 90.56 605 ARG A C 1
ATOM 4629 O O . ARG A 1 605 ? 14.022 8.748 -7.612 1.00 90.56 605 ARG A O 1
ATOM 4636 N N . THR A 1 606 ? 12.455 7.144 -7.617 1.00 94.50 606 THR A N 1
ATOM 4637 C CA . THR A 1 606 ? 13.367 5.998 -7.647 1.00 94.50 606 THR A CA 1
ATOM 4638 C C . THR A 1 606 ? 12.853 5.010 -8.688 1.00 94.50 606 THR A C 1
ATOM 4640 O O . THR A 1 606 ? 12.814 5.358 -9.867 1.00 94.50 606 THR A O 1
ATOM 4643 N N . ASP A 1 607 ? 12.425 3.821 -8.280 1.00 93.75 607 ASP A N 1
ATOM 4644 C CA . ASP A 1 607 ? 12.348 2.661 -9.162 1.00 93.75 607 ASP A CA 1
ATOM 4645 C C . ASP A 1 607 ? 10.920 2.326 -9.604 1.00 93.75 607 ASP A C 1
ATOM 4647 O O . ASP A 1 607 ? 9.970 2.447 -8.832 1.00 93.75 607 ASP A O 1
ATOM 4651 N N . ILE A 1 608 ? 10.771 1.769 -10.803 1.00 97.19 608 ILE A N 1
ATOM 4652 C CA . ILE A 1 608 ? 9.602 0.958 -11.167 1.00 97.19 608 ILE A CA 1
ATOM 4653 C C . ILE A 1 608 ? 10.053 -0.502 -11.218 1.00 97.19 608 ILE A C 1
ATOM 4655 O O . ILE A 1 608 ? 11.011 -0.818 -11.919 1.00 97.19 608 ILE A O 1
ATOM 4659 N N . SER A 1 609 ? 9.366 -1.401 -10.507 1.00 97.50 609 SER A N 1
ATOM 4660 C CA . SER A 1 609 ? 9.639 -2.843 -10.563 1.00 97.50 609 SER A CA 1
ATOM 4661 C C . SER A 1 609 ? 8.367 -3.652 -10.757 1.00 97.50 609 SER A C 1
ATOM 4663 O O . SER A 1 609 ? 7.494 -3.685 -9.890 1.00 97.50 609 SER A O 1
ATOM 4665 N N . LEU A 1 610 ? 8.288 -4.325 -11.901 1.00 98.31 610 LEU A N 1
ATOM 4666 C CA . LEU A 1 610 ? 7.227 -5.247 -12.283 1.00 98.31 610 LEU A CA 1
ATOM 4667 C C . LEU A 1 610 ? 7.817 -6.658 -12.209 1.00 98.31 610 LEU A C 1
ATOM 4669 O O . LEU A 1 610 ? 8.620 -7.046 -13.060 1.00 98.31 610 LEU A O 1
ATOM 4673 N N . SER A 1 611 ? 7.518 -7.389 -11.137 1.00 95.75 611 SER A N 1
ATOM 4674 C CA . SER A 1 611 ? 8.205 -8.640 -10.791 1.00 95.75 611 SER A CA 1
ATOM 4675 C C . SER A 1 611 ? 7.235 -9.800 -10.558 1.00 95.75 611 SER A C 1
ATOM 4677 O O . SER A 1 611 ? 6.300 -9.660 -9.777 1.00 95.75 611 SER A O 1
ATOM 4679 N N . TYR A 1 612 ? 7.474 -10.967 -11.158 1.00 94.25 612 TYR A N 1
ATOM 4680 C CA . TYR A 1 612 ? 6.655 -12.178 -10.954 1.00 94.25 612 TYR A CA 1
ATOM 4681 C C . TYR A 1 612 ? 5.151 -12.007 -11.254 1.00 94.25 612 TYR A C 1
ATOM 4683 O O . TYR A 1 612 ? 4.320 -12.716 -10.694 1.00 94.25 612 TYR A O 1
ATOM 4691 N N . ASN A 1 613 ? 4.747 -11.067 -12.114 1.00 97.56 613 ASN A N 1
ATOM 4692 C CA . ASN A 1 613 ? 3.341 -10.951 -12.515 1.00 97.56 613 ASN A CA 1
ATOM 4693 C C . ASN A 1 613 ? 3.114 -11.936 -13.670 1.00 97.56 613 ASN A C 1
ATOM 4695 O O . ASN A 1 613 ? 3.224 -11.584 -14.843 1.00 97.56 613 ASN A O 1
ATOM 4699 N N . VAL A 1 614 ? 2.913 -13.213 -13.334 1.00 97.25 614 VAL A N 1
ATOM 4700 C CA . VAL A 1 614 ? 3.067 -14.327 -14.288 1.00 97.25 614 VAL A CA 1
ATOM 4701 C C . VAL A 1 614 ? 2.071 -14.322 -15.452 1.00 97.25 614 VAL A C 1
ATOM 4703 O O . VAL A 1 614 ? 2.383 -14.904 -16.486 1.00 97.25 614 VAL A O 1
ATOM 4706 N N . ALA A 1 615 ? 0.925 -13.642 -15.331 1.00 98.50 615 ALA A N 1
ATOM 4707 C CA . ALA A 1 615 ? -0.043 -13.441 -16.417 1.00 98.50 615 ALA A CA 1
ATOM 4708 C C . ALA A 1 615 ? 0.098 -12.095 -17.164 1.00 98.50 615 ALA A C 1
ATOM 4710 O O . ALA A 1 615 ? -0.734 -11.794 -18.022 1.00 98.50 615 ALA A O 1
ATOM 4711 N N . LEU A 1 616 ? 1.119 -11.281 -16.867 1.00 98.75 616 LEU A N 1
ATOM 4712 C CA . LEU A 1 616 ? 1.276 -9.937 -17.429 1.00 98.75 616 LEU A CA 1
ATOM 4713 C C . LEU A 1 616 ? 1.606 -9.990 -18.921 1.00 98.75 616 LEU A C 1
ATOM 4715 O O . LEU A 1 616 ? 2.703 -10.375 -19.310 1.00 98.75 616 LEU A O 1
ATOM 4719 N N . THR A 1 617 ? 0.659 -9.550 -19.749 1.00 98.56 617 THR A N 1
ATOM 4720 C CA . THR A 1 617 ? 0.780 -9.535 -21.219 1.00 98.56 617 THR A CA 1
ATOM 4721 C C . THR A 1 617 ? 0.999 -8.140 -21.800 1.00 98.56 617 THR A C 1
ATOM 4723 O O . THR A 1 617 ? 1.414 -8.027 -22.951 1.00 98.56 617 THR A O 1
ATOM 4726 N N . ASN A 1 618 ? 0.718 -7.075 -21.038 1.00 97.88 618 ASN A N 1
ATOM 4727 C CA . ASN A 1 618 ? 0.769 -5.699 -21.528 1.00 97.88 618 ASN A CA 1
ATOM 4728 C C . ASN A 1 618 ? 1.149 -4.690 -20.428 1.00 97.88 618 ASN A C 1
ATOM 4730 O O . ASN A 1 618 ? 0.541 -4.666 -19.357 1.00 97.88 618 ASN A O 1
ATOM 4734 N N . VAL A 1 619 ? 2.092 -3.797 -20.735 1.00 97.56 619 VAL A N 1
ATOM 4735 C CA . VAL A 1 619 ? 2.460 -2.639 -19.906 1.00 97.56 619 VAL A CA 1
ATOM 4736 C C . VAL A 1 619 ? 2.407 -1.401 -20.795 1.00 97.56 619 VAL A C 1
ATOM 4738 O O . VAL A 1 619 ? 3.180 -1.284 -21.739 1.00 97.56 619 VAL A O 1
ATOM 4741 N N . ALA A 1 620 ? 1.474 -0.489 -20.525 1.00 95.69 620 ALA A N 1
ATOM 4742 C CA . ALA A 1 620 ? 1.175 0.630 -21.409 1.00 95.69 620 ALA A CA 1
ATOM 4743 C C . ALA A 1 620 ? 1.792 1.945 -20.899 1.00 95.69 620 ALA A C 1
ATOM 4745 O O . ALA A 1 620 ? 1.250 2.608 -20.014 1.00 95.69 620 ALA A O 1
ATOM 4746 N N . PHE A 1 621 ? 2.897 2.376 -21.511 1.00 93.44 621 PHE A N 1
ATOM 4747 C CA . PHE A 1 621 ? 3.520 3.684 -21.269 1.00 93.44 621 PHE A CA 1
ATOM 4748 C C . PHE A 1 621 ? 2.936 4.764 -22.196 1.00 93.44 621 PHE A C 1
ATOM 4750 O O . PHE A 1 621 ? 3.629 5.378 -23.011 1.00 93.44 621 PHE A O 1
ATOM 4757 N N . ARG A 1 622 ? 1.615 4.978 -22.093 1.00 86.88 622 ARG A N 1
ATOM 4758 C CA . ARG A 1 622 ? 0.853 5.914 -22.945 1.00 86.88 622 ARG A CA 1
ATOM 4759 C C . ARG A 1 622 ? 1.297 7.370 -22.776 1.00 86.88 622 ARG A C 1
ATOM 4761 O O . ARG A 1 622 ? 1.239 8.146 -23.730 1.00 86.88 622 ARG A O 1
ATOM 4768 N N . GLY A 1 623 ? 1.724 7.736 -21.574 1.00 83.94 623 GLY A N 1
ATOM 4769 C CA . GLY A 1 623 ? 2.065 9.092 -21.165 1.00 83.94 623 GLY A CA 1
ATOM 4770 C C . GLY A 1 623 ? 3.561 9.348 -21.065 1.00 83.94 623 GLY A C 1
ATOM 4771 O O . GLY A 1 623 ? 4.356 8.420 -20.955 1.00 83.94 623 GLY A O 1
ATOM 4772 N N . ALA A 1 624 ? 3.942 10.626 -21.056 1.00 77.75 624 ALA A N 1
ATOM 4773 C CA . ALA A 1 624 ? 5.336 11.007 -20.853 1.00 77.75 624 ALA A CA 1
ATOM 4774 C C . ALA A 1 624 ? 5.784 10.648 -19.424 1.00 77.75 624 ALA A C 1
ATOM 4776 O O . ALA A 1 624 ? 5.328 11.257 -18.452 1.00 77.75 624 ALA A O 1
ATOM 4777 N N . LEU A 1 625 ? 6.657 9.644 -19.316 1.00 84.94 625 LEU A N 1
ATOM 4778 C CA . LEU A 1 625 ? 7.168 9.106 -18.054 1.00 84.94 625 LEU A CA 1
ATOM 4779 C C . LEU A 1 625 ? 8.670 9.398 -17.913 1.00 84.94 625 LEU A C 1
ATOM 4781 O O . LEU A 1 625 ? 9.445 9.295 -18.870 1.00 84.94 625 LEU A O 1
ATOM 4785 N N . SER A 1 626 ? 9.069 9.767 -16.698 1.00 91.31 626 SER A N 1
ATOM 4786 C CA . SER A 1 626 ? 10.463 9.859 -16.260 1.00 91.31 626 SER A CA 1
ATOM 4787 C C . SER A 1 626 ? 10.635 9.021 -14.999 1.00 91.31 626 SER A C 1
ATOM 4789 O O . SER A 1 626 ? 9.926 9.236 -14.012 1.00 91.31 626 SER A O 1
ATOM 4791 N N . VAL A 1 627 ? 11.599 8.106 -15.030 1.00 95.94 627 VAL A N 1
ATOM 4792 C CA . VAL A 1 627 ? 12.026 7.307 -13.875 1.00 95.94 627 VAL A CA 1
ATOM 4793 C C . VAL A 1 627 ? 13.411 7.817 -13.485 1.00 95.94 627 VAL A C 1
ATOM 4795 O O . VAL A 1 627 ? 14.294 7.852 -14.335 1.00 95.94 627 VAL A O 1
ATOM 4798 N N . ASP A 1 628 ? 13.610 8.299 -12.258 1.00 94.94 628 ASP A N 1
ATOM 4799 C CA . ASP A 1 628 ? 14.929 8.797 -11.820 1.00 94.94 628 ASP A CA 1
ATOM 4800 C C . ASP A 1 628 ? 15.838 7.689 -11.253 1.00 94.94 628 ASP A C 1
ATOM 4802 O O . ASP A 1 628 ? 17.035 7.921 -11.119 1.00 94.94 628 ASP A O 1
ATOM 4806 N N . GLY A 1 629 ? 15.288 6.511 -10.940 1.00 96.12 629 GLY A N 1
ATOM 4807 C CA . GLY A 1 629 ? 16.017 5.282 -10.602 1.00 96.12 629 GLY A CA 1
ATOM 4808 C C . GLY A 1 629 ? 15.834 4.193 -11.665 1.00 96.12 629 GLY A C 1
ATOM 4809 O O . GLY A 1 629 ? 15.732 4.499 -12.855 1.00 96.12 629 GLY A O 1
ATOM 4810 N N . ASP A 1 630 ? 15.794 2.929 -11.241 1.00 97.75 630 ASP A N 1
ATOM 4811 C CA . ASP A 1 630 ? 15.759 1.770 -12.146 1.00 97.75 630 ASP A CA 1
ATOM 4812 C C . ASP A 1 630 ? 14.363 1.500 -12.742 1.00 97.75 630 ASP A C 1
ATOM 4814 O O . ASP A 1 630 ? 13.336 1.696 -12.090 1.00 97.75 630 ASP A O 1
ATOM 4818 N N . LEU A 1 631 ? 14.320 0.911 -13.941 1.00 98.25 631 LEU A N 1
ATOM 4819 C CA . LEU A 1 631 ? 13.106 0.364 -14.555 1.00 98.25 631 LEU A CA 1
ATOM 4820 C C . LEU A 1 631 ? 13.269 -1.154 -14.775 1.00 98.25 631 LEU A C 1
ATOM 4822 O O . LEU A 1 631 ? 14.021 -1.604 -15.639 1.00 98.25 631 LEU A O 1
ATOM 4826 N N . LYS A 1 632 ? 12.573 -1.955 -13.962 1.00 98.50 632 LYS A N 1
ATOM 4827 C CA . LYS A 1 632 ? 12.729 -3.415 -13.835 1.00 98.50 632 LYS A CA 1
ATOM 4828 C C . LYS A 1 632 ? 11.485 -4.172 -14.315 1.00 98.50 632 LYS A C 1
ATOM 4830 O O . LYS A 1 632 ? 10.397 -3.967 -13.777 1.00 98.50 632 LYS A O 1
ATOM 4835 N N . LEU A 1 633 ? 11.652 -5.096 -15.263 1.00 98.56 633 LEU A N 1
ATOM 4836 C CA . LEU A 1 633 ? 10.665 -6.118 -15.634 1.00 98.56 633 LEU A CA 1
ATOM 4837 C C . LEU A 1 633 ? 11.310 -7.502 -15.474 1.00 98.56 633 LEU A C 1
ATOM 4839 O O . LEU A 1 633 ? 12.174 -7.897 -16.259 1.00 98.56 633 LEU A O 1
ATOM 4843 N N . ILE A 1 634 ? 10.920 -8.212 -14.416 1.00 97.50 634 ILE A N 1
ATOM 4844 C CA . ILE A 1 634 ? 11.593 -9.417 -13.917 1.00 97.50 634 ILE A CA 1
ATOM 4845 C C . ILE A 1 634 ? 10.588 -10.570 -13.767 1.00 97.50 634 ILE A C 1
ATOM 4847 O O . ILE A 1 634 ? 9.548 -10.394 -13.138 1.00 97.50 634 ILE A O 1
ATOM 4851 N N . ASP A 1 635 ? 10.898 -11.755 -14.295 1.00 96.44 635 ASP A N 1
ATOM 4852 C CA . ASP A 1 635 ? 10.111 -12.988 -14.121 1.00 96.44 635 ASP A CA 1
ATOM 4853 C C . ASP A 1 635 ? 8.617 -12.858 -14.548 1.00 96.44 635 ASP A C 1
ATOM 4855 O O . ASP A 1 635 ? 7.731 -13.520 -14.001 1.00 96.44 635 ASP A O 1
ATOM 4859 N N . ASN A 1 636 ? 8.295 -12.003 -15.535 1.00 97.94 636 ASN A N 1
ATOM 4860 C CA . ASN A 1 636 ? 6.930 -11.858 -16.076 1.00 97.94 636 ASN A CA 1
ATOM 4861 C C . ASN A 1 636 ? 6.734 -12.814 -17.269 1.00 97.94 636 ASN A C 1
ATOM 4863 O O . ASN A 1 636 ? 6.759 -12.414 -18.434 1.00 97.94 636 ASN A O 1
ATOM 4867 N N . ALA A 1 637 ? 6.572 -14.105 -16.968 1.00 96.56 637 ALA A N 1
ATOM 4868 C CA . ALA A 1 637 ? 6.649 -15.203 -17.940 1.00 96.56 637 ALA A CA 1
ATOM 4869 C C . ALA A 1 637 ? 5.641 -15.157 -19.115 1.00 96.56 637 ALA A C 1
ATOM 4871 O O . ALA A 1 637 ? 5.864 -15.839 -20.114 1.00 96.56 637 ALA A O 1
ATOM 4872 N N . ALA A 1 638 ? 4.561 -14.369 -19.033 1.00 98.44 638 ALA A N 1
ATOM 4873 C CA . ALA A 1 638 ? 3.567 -14.206 -20.103 1.00 98.44 638 ALA A CA 1
ATOM 4874 C C . ALA A 1 638 ? 3.724 -12.927 -20.955 1.00 98.44 638 ALA A C 1
ATOM 4876 O O . ALA A 1 638 ? 2.861 -12.665 -21.794 1.00 98.44 638 ALA A O 1
ATOM 4877 N N . LEU A 1 639 ? 4.791 -12.138 -20.779 1.00 98.56 639 LEU A N 1
ATOM 4878 C CA . LEU A 1 639 ? 4.989 -10.880 -21.508 1.00 98.56 639 LEU A CA 1
ATOM 4879 C C . LEU A 1 639 ? 5.609 -11.139 -22.900 1.00 98.56 639 LEU A C 1
ATOM 4881 O O . LEU A 1 639 ? 6.785 -11.493 -22.969 1.00 98.56 639 LEU A O 1
ATOM 4885 N N . PRO A 1 640 ? 4.881 -10.956 -24.024 1.00 98.38 640 PRO A N 1
ATOM 4886 C CA . PRO A 1 640 ? 5.373 -11.327 -25.358 1.00 98.38 640 PRO A CA 1
ATOM 4887 C C . PRO A 1 640 ? 6.269 -10.258 -25.999 1.00 98.38 640 PRO A C 1
ATOM 4889 O O . PRO A 1 640 ? 7.049 -10.553 -26.907 1.00 98.38 640 PRO A O 1
ATOM 4892 N N . SER A 1 641 ? 6.134 -9.014 -25.547 1.00 98.56 641 SER A N 1
ATOM 4893 C CA . SER A 1 641 ? 6.770 -7.814 -26.088 1.00 98.56 641 SER A CA 1
ATOM 4894 C C . SER A 1 641 ? 6.730 -6.702 -25.042 1.00 98.56 641 SER A C 1
ATOM 4896 O O . SER A 1 641 ? 5.742 -6.606 -24.312 1.00 98.56 641 SER A O 1
ATOM 4898 N N . ILE A 1 642 ? 7.730 -5.821 -25.022 1.00 98.38 642 ILE A N 1
ATOM 4899 C CA . ILE A 1 642 ? 7.664 -4.550 -24.287 1.00 98.38 642 ILE A CA 1
ATOM 4900 C C . ILE A 1 642 ? 7.922 -3.375 -25.234 1.00 98.38 642 ILE A C 1
ATOM 4902 O O . ILE A 1 642 ? 8.873 -3.400 -26.013 1.00 98.38 642 ILE A O 1
ATOM 4906 N N . ASP A 1 643 ? 7.060 -2.365 -25.155 1.00 97.69 643 ASP A N 1
ATOM 4907 C CA . ASP A 1 643 ? 7.175 -1.073 -25.834 1.00 97.69 643 ASP A CA 1
ATOM 4908 C C . ASP A 1 643 ? 7.231 0.005 -24.748 1.00 97.69 643 ASP A C 1
ATOM 4910 O O . ASP A 1 643 ? 6.271 0.190 -23.997 1.00 97.69 643 ASP A O 1
ATOM 4914 N N . PHE A 1 644 ? 8.369 0.688 -24.630 1.00 96.50 644 PHE A N 1
ATOM 4915 C CA . PHE A 1 644 ? 8.562 1.770 -23.665 1.00 96.50 644 PHE A CA 1
ATOM 4916 C C . PHE A 1 644 ? 7.882 3.085 -24.080 1.00 96.50 644 PHE A C 1
ATOM 4918 O O . PHE A 1 644 ? 7.787 4.001 -23.261 1.00 96.50 644 PHE A O 1
ATOM 4925 N N . GLY A 1 645 ? 7.359 3.186 -25.305 1.00 93.69 645 GLY A N 1
ATOM 4926 C CA . GLY A 1 645 ? 6.440 4.231 -25.745 1.00 93.69 645 GLY A CA 1
ATOM 4927 C C . GLY A 1 645 ? 6.930 5.643 -25.438 1.00 93.69 645 GLY A C 1
ATOM 4928 O O . GLY A 1 645 ? 7.906 6.120 -26.016 1.00 93.69 645 GLY A O 1
ATOM 4929 N N . ASN A 1 646 ? 6.233 6.322 -24.521 1.00 92.69 646 ASN A N 1
ATOM 4930 C CA . ASN A 1 646 ? 6.521 7.697 -24.110 1.00 92.69 646 ASN A CA 1
ATOM 4931 C C . ASN A 1 646 ? 7.408 7.827 -22.849 1.00 92.69 646 ASN A C 1
ATOM 4933 O O . ASN A 1 646 ? 7.524 8.929 -22.304 1.00 92.69 646 ASN A O 1
ATOM 4937 N N . VAL A 1 647 ? 8.082 6.768 -22.378 1.00 95.00 647 VAL A N 1
ATOM 4938 C CA . VAL A 1 647 ? 9.201 6.942 -21.428 1.00 95.00 647 VAL A CA 1
ATOM 4939 C C . VAL A 1 647 ? 10.295 7.771 -22.108 1.00 95.00 647 VAL A C 1
ATOM 4941 O O . VAL A 1 647 ? 10.647 7.521 -23.255 1.00 95.00 647 VAL A O 1
ATOM 4944 N N . THR A 1 648 ? 10.823 8.780 -21.414 1.00 92.06 648 THR A N 1
ATOM 4945 C CA . THR A 1 648 ? 11.790 9.741 -21.993 1.00 92.06 648 THR A CA 1
ATOM 4946 C C . THR A 1 648 ? 13.218 9.573 -21.477 1.00 92.06 648 THR A C 1
ATOM 4948 O O . THR A 1 648 ? 14.177 9.781 -22.223 1.00 92.06 648 THR A O 1
ATOM 4951 N N . ARG A 1 649 ? 13.374 9.173 -20.211 1.00 93.19 649 ARG A N 1
ATOM 4952 C CA . ARG A 1 649 ? 14.657 8.904 -19.551 1.00 93.19 649 ARG A CA 1
ATOM 4953 C C . ARG A 1 649 ? 14.463 7.931 -18.388 1.00 93.19 649 ARG A C 1
ATOM 4955 O O . ARG A 1 649 ? 13.441 7.996 -17.696 1.00 93.19 649 ARG A O 1
ATOM 4962 N N . VAL A 1 650 ? 15.477 7.100 -18.163 1.00 97.94 650 VAL A N 1
ATOM 4963 C CA . VAL A 1 650 ? 15.653 6.282 -16.954 1.00 97.94 650 VAL A CA 1
ATOM 4964 C C . VAL A 1 650 ? 16.958 6.714 -16.272 1.00 97.94 650 VAL A C 1
ATOM 4966 O O . VAL A 1 650 ? 17.993 6.798 -16.925 1.00 97.94 650 VAL A O 1
ATOM 4969 N N . GLY A 1 651 ? 16.889 7.083 -14.992 1.00 97.44 651 GLY A N 1
ATOM 4970 C CA . GLY A 1 651 ? 18.000 7.661 -14.222 1.00 97.44 651 GLY A CA 1
ATOM 4971 C C . GLY A 1 651 ? 18.870 6.645 -13.471 1.00 97.44 651 GLY A C 1
ATOM 4972 O O . GLY A 1 651 ? 19.929 7.013 -12.966 1.00 97.44 651 GLY A O 1
ATOM 4973 N N . GLY A 1 652 ? 18.436 5.387 -13.420 1.00 97.94 652 GLY A N 1
ATOM 4974 C CA . GLY A 1 652 ? 19.239 4.216 -13.076 1.00 97.94 652 GLY A CA 1
ATOM 4975 C C . GLY A 1 652 ? 19.299 3.243 -14.254 1.00 97.94 652 GLY A C 1
ATOM 4976 O O . GLY A 1 652 ? 19.397 3.662 -15.410 1.00 97.94 652 GLY A O 1
ATOM 4977 N N . ASP A 1 653 ? 19.205 1.951 -13.959 1.00 98.44 653 ASP A N 1
ATOM 4978 C CA . ASP A 1 653 ? 19.349 0.868 -14.933 1.00 98.44 653 ASP A CA 1
ATOM 4979 C C . ASP A 1 653 ? 18.001 0.450 -15.551 1.00 98.44 653 ASP A C 1
ATOM 4981 O O . ASP A 1 653 ? 16.969 0.451 -14.872 1.00 98.44 653 ASP A O 1
ATOM 4985 N N . ILE A 1 654 ? 18.001 -0.032 -16.799 1.00 98.75 654 ILE A N 1
ATOM 4986 C CA . ILE A 1 654 ? 16.869 -0.803 -17.351 1.00 98.75 654 ILE A CA 1
ATOM 4987 C C . ILE A 1 654 ? 17.189 -2.294 -17.255 1.00 98.75 654 ILE A C 1
ATOM 4989 O O . ILE A 1 654 ? 18.176 -2.760 -17.817 1.00 98.75 654 ILE A O 1
ATOM 4993 N N . LYS A 1 655 ? 16.343 -3.056 -16.555 1.00 98.69 655 LYS A N 1
ATOM 4994 C CA . LYS A 1 655 ? 16.564 -4.474 -16.228 1.00 98.69 655 LYS A CA 1
ATOM 4995 C C . LYS A 1 655 ? 15.413 -5.336 -16.739 1.00 98.69 655 LYS A C 1
ATOM 4997 O O . LYS A 1 655 ? 14.330 -5.325 -16.157 1.00 98.69 655 LYS A O 1
ATOM 5002 N N . LEU A 1 656 ? 15.656 -6.104 -17.801 1.00 98.62 656 LEU A N 1
ATOM 5003 C CA . LEU A 1 656 ? 14.725 -7.084 -18.369 1.00 98.62 656 LEU A CA 1
ATOM 5004 C C . LEU A 1 656 ? 15.250 -8.496 -18.072 1.00 98.62 656 LEU A C 1
ATOM 5006 O O . LEU A 1 656 ? 16.184 -8.952 -18.733 1.00 98.62 656 LEU A O 1
ATOM 5010 N N . TYR A 1 657 ? 14.681 -9.183 -17.078 1.00 96.38 657 TYR A N 1
ATOM 5011 C CA . TYR A 1 657 ? 15.182 -10.481 -16.602 1.00 96.38 657 TYR A CA 1
ATOM 5012 C C . TYR A 1 657 ? 14.127 -11.594 -16.653 1.00 96.38 657 TYR A C 1
ATOM 5014 O O . TYR A 1 657 ? 13.027 -11.399 -16.144 1.00 96.38 657 TYR A O 1
ATOM 5022 N N . SER A 1 658 ? 14.465 -12.763 -17.208 1.00 95.81 658 SER A N 1
ATOM 5023 C CA . SER A 1 658 ? 13.620 -13.979 -17.190 1.00 95.81 658 SER A CA 1
ATOM 5024 C C . SER A 1 658 ? 12.161 -13.776 -17.642 1.00 95.81 658 SER A C 1
ATOM 5026 O O . SER A 1 658 ? 11.224 -14.315 -17.054 1.00 95.81 658 SER A O 1
ATOM 5028 N N . ASN A 1 659 ? 11.924 -12.976 -18.681 1.00 97.69 659 ASN A N 1
ATOM 5029 C CA . ASN A 1 659 ? 10.591 -12.860 -19.271 1.00 97.69 659 ASN A CA 1
ATOM 5030 C C . ASN A 1 659 ? 10.488 -13.918 -20.386 1.00 97.69 659 ASN A C 1
ATOM 5032 O O . ASN A 1 659 ? 10.779 -13.635 -21.545 1.00 97.69 659 ASN A O 1
ATOM 5036 N N . ASP A 1 660 ? 10.157 -15.160 -20.008 1.00 94.50 660 ASP A N 1
ATOM 5037 C CA . ASP A 1 660 ? 10.334 -16.386 -20.815 1.00 94.50 660 ASP A CA 1
ATOM 5038 C C . ASP A 1 660 ? 9.892 -16.296 -22.289 1.00 94.50 660 ASP A C 1
ATOM 5040 O O . ASP A 1 660 ? 10.570 -16.839 -23.165 1.00 94.50 660 ASP A O 1
ATOM 5044 N N . ILE A 1 661 ? 8.769 -15.624 -22.579 1.00 98.00 661 ILE A N 1
ATOM 5045 C CA . ILE A 1 661 ? 8.214 -15.501 -23.941 1.00 98.00 661 ILE A CA 1
ATOM 5046 C C . ILE A 1 661 ? 8.462 -14.138 -24.607 1.00 98.00 661 ILE A C 1
ATOM 5048 O O . ILE A 1 661 ? 7.883 -13.866 -25.659 1.00 98.00 661 ILE A O 1
ATOM 5052 N N . LEU A 1 662 ? 9.310 -13.282 -24.029 1.00 98.75 662 LEU A N 1
ATOM 5053 C CA . LEU A 1 662 ? 9.590 -11.941 -24.544 1.00 98.75 662 LEU A CA 1
ATOM 5054 C C . LEU A 1 662 ? 10.327 -12.020 -25.887 1.00 98.75 662 LEU A C 1
ATOM 5056 O O . LEU A 1 662 ? 11.506 -12.357 -25.936 1.00 98.75 662 LEU A O 1
ATOM 5060 N N . THR A 1 663 ? 9.634 -11.688 -26.978 1.00 98.62 663 THR A N 1
ATOM 5061 C CA . THR A 1 663 ? 10.155 -11.783 -28.353 1.00 98.62 663 THR A CA 1
ATOM 5062 C C . THR A 1 663 ? 10.727 -10.477 -28.901 1.00 98.62 663 THR A C 1
ATOM 5064 O O . THR A 1 663 ? 11.607 -10.534 -29.766 1.00 98.62 663 THR A O 1
ATOM 5067 N N . THR A 1 664 ? 10.270 -9.318 -28.408 1.00 98.75 664 THR A N 1
ATOM 5068 C CA . THR A 1 664 ? 10.697 -7.984 -28.872 1.00 98.75 664 THR A CA 1
ATOM 5069 C C . THR A 1 664 ? 10.785 -6.956 -27.740 1.00 98.75 664 THR A C 1
ATOM 5071 O O . THR A 1 664 ? 9.925 -6.919 -26.857 1.00 98.75 664 THR A O 1
ATOM 5074 N N . VAL A 1 665 ? 11.774 -6.065 -27.825 1.00 98.75 665 VAL A N 1
ATOM 5075 C CA . VAL A 1 665 ? 11.922 -4.867 -26.978 1.00 98.75 665 VAL A CA 1
ATOM 5076 C C . VAL A 1 665 ? 11.972 -3.633 -27.880 1.00 98.75 665 VAL A C 1
ATOM 5078 O O . VAL A 1 665 ? 12.799 -3.595 -28.787 1.00 98.75 665 VAL A O 1
ATOM 5081 N N . ASP A 1 666 ? 11.138 -2.628 -27.624 1.00 98.50 666 ASP A N 1
ATOM 5082 C CA . ASP A 1 666 ? 11.224 -1.300 -28.247 1.00 98.50 666 ASP A CA 1
ATOM 5083 C C . ASP A 1 666 ? 11.445 -0.237 -27.159 1.00 98.50 666 ASP A C 1
ATOM 5085 O O . ASP A 1 666 ? 10.627 -0.076 -26.250 1.00 98.50 666 ASP A O 1
ATOM 5089 N N . PHE A 1 667 ? 12.575 0.472 -27.224 1.00 97.81 667 PHE A N 1
ATOM 5090 C CA . PHE A 1 667 ? 12.922 1.564 -26.309 1.00 97.81 667 PHE A CA 1
ATOM 5091 C C . PHE A 1 667 ? 12.219 2.895 -26.644 1.00 97.81 667 PHE A C 1
ATOM 5093 O O . PHE A 1 667 ? 12.293 3.838 -25.851 1.00 97.81 667 PHE A O 1
ATOM 5100 N N . GLY A 1 668 ? 11.513 2.985 -27.775 1.00 95.69 668 GLY A N 1
ATOM 5101 C CA . GLY A 1 668 ? 10.600 4.078 -28.107 1.00 95.69 668 GLY A CA 1
ATOM 5102 C C . GLY A 1 668 ? 11.239 5.466 -28.014 1.00 95.69 668 GLY A C 1
ATOM 5103 O O . GLY A 1 668 ? 12.213 5.787 -28.705 1.00 95.69 668 GLY A O 1
ATOM 5104 N N . HIS A 1 669 ? 10.673 6.322 -27.161 1.00 95.81 669 HIS A N 1
ATOM 5105 C CA . HIS A 1 669 ? 11.125 7.700 -26.965 1.00 95.81 669 HIS A CA 1
ATOM 5106 C C . HIS A 1 669 ? 12.214 7.888 -25.889 1.00 95.81 669 HIS A C 1
ATOM 5108 O O . HIS A 1 669 ? 12.563 9.036 -25.600 1.00 95.81 669 HIS A O 1
ATOM 5114 N N . ILE A 1 670 ? 12.797 6.817 -25.333 1.00 96.75 670 ILE A N 1
ATOM 5115 C CA . ILE A 1 670 ? 13.885 6.931 -24.350 1.00 96.75 670 ILE A CA 1
ATOM 5116 C C . ILE A 1 670 ? 15.123 7.527 -25.028 1.00 96.75 670 ILE A C 1
ATOM 5118 O O . ILE A 1 670 ? 15.703 6.916 -25.920 1.00 96.75 670 ILE A O 1
ATOM 5122 N N . THR A 1 671 ? 15.559 8.714 -24.593 1.00 96.06 671 THR A N 1
ATOM 5123 C CA . THR A 1 671 ? 16.747 9.381 -25.162 1.00 96.06 671 THR A CA 1
ATOM 5124 C C . THR A 1 671 ? 18.041 9.054 -24.417 1.00 96.06 671 THR A C 1
ATOM 5126 O O . THR A 1 671 ? 19.110 9.056 -25.036 1.00 96.06 671 THR A O 1
ATOM 5129 N N . SER A 1 672 ? 17.956 8.761 -23.112 1.00 96.56 672 SER A N 1
ATOM 5130 C CA . SER A 1 672 ? 19.087 8.301 -22.299 1.00 96.56 672 SER A CA 1
ATOM 5131 C C . SER A 1 672 ? 18.680 7.317 -21.200 1.00 96.56 672 SER A C 1
ATOM 5133 O O . SER A 1 672 ? 17.585 7.408 -20.632 1.00 96.56 672 SER A O 1
ATOM 5135 N N . VAL A 1 673 ? 19.613 6.424 -20.881 1.00 98.38 673 VAL A N 1
ATOM 5136 C CA . VAL A 1 673 ? 19.659 5.639 -19.642 1.00 98.38 673 VAL A CA 1
ATOM 5137 C C . VAL A 1 673 ? 20.921 6.072 -18.903 1.00 98.38 673 VAL A C 1
ATOM 5139 O O . VAL A 1 673 ? 22.000 6.062 -19.488 1.00 98.38 673 VAL A O 1
ATOM 5142 N N . ASP A 1 674 ? 20.812 6.517 -17.656 1.00 98.06 674 ASP A N 1
ATOM 5143 C CA . ASP A 1 674 ? 21.975 7.020 -16.909 1.00 98.06 674 ASP A CA 1
ATOM 5144 C C . ASP A 1 674 ? 22.806 5.876 -16.276 1.00 98.06 674 ASP A C 1
ATOM 5146 O O . ASP A 1 674 ? 23.985 6.077 -15.984 1.00 98.06 674 ASP A O 1
ATOM 5150 N N . GLY A 1 675 ? 22.215 4.687 -16.099 1.00 98.19 675 GLY A N 1
ATOM 5151 C CA . GLY A 1 675 ? 22.873 3.451 -15.652 1.00 98.19 675 GLY A CA 1
ATOM 5152 C C . GLY A 1 675 ? 23.149 2.442 -16.779 1.00 98.19 675 GLY A C 1
ATOM 5153 O O . GLY A 1 675 ? 23.437 2.831 -17.914 1.00 98.19 675 GLY A O 1
ATOM 5154 N N . ASP A 1 676 ? 23.070 1.149 -16.459 1.00 98.44 676 ASP A N 1
ATOM 5155 C CA . ASP A 1 676 ? 23.220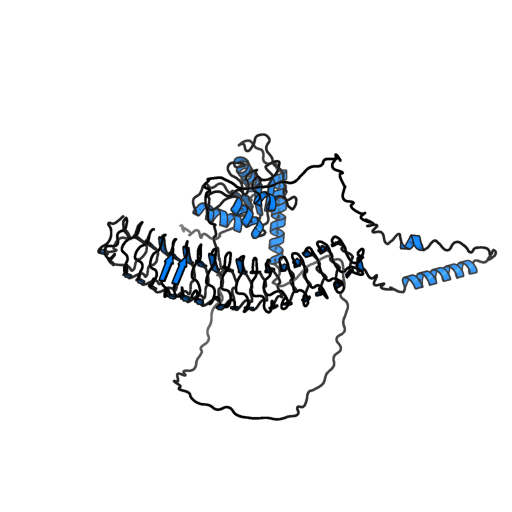 0.011 -17.378 1.00 98.44 676 ASP A CA 1
ATOM 5156 C C . ASP A 1 676 ? 21.900 -0.349 -18.101 1.00 98.44 676 ASP A C 1
ATOM 5158 O O . ASP A 1 676 ? 20.796 -0.152 -17.584 1.00 98.44 676 ASP A O 1
ATOM 5162 N N . ILE A 1 677 ? 21.994 -0.977 -19.277 1.00 98.69 677 ILE A N 1
ATOM 5163 C CA . ILE A 1 677 ? 20.895 -1.752 -19.878 1.00 98.69 677 ILE A CA 1
ATOM 5164 C C . ILE A 1 677 ? 21.230 -3.234 -19.745 1.00 98.69 677 ILE A C 1
ATOM 5166 O O . ILE A 1 677 ? 22.154 -3.717 -20.388 1.00 98.69 677 ILE A O 1
ATOM 5170 N N . ILE A 1 678 ? 20.461 -3.964 -18.940 1.00 98.50 678 ILE A N 1
ATOM 5171 C CA . ILE A 1 678 ? 20.685 -5.379 -18.631 1.00 98.50 678 ILE A CA 1
ATOM 5172 C C . ILE A 1 678 ? 19.493 -6.186 -19.145 1.00 98.50 678 ILE A C 1
ATOM 5174 O O . ILE A 1 678 ? 18.409 -6.168 -18.558 1.00 98.50 678 ILE A O 1
ATOM 5178 N N . ILE A 1 679 ? 19.695 -6.919 -20.238 1.00 98.31 679 ILE A N 1
ATOM 5179 C CA . ILE A 1 679 ? 18.696 -7.802 -20.844 1.00 98.31 679 ILE A CA 1
ATOM 5180 C C . ILE A 1 679 ? 19.227 -9.227 -20.730 1.00 98.31 679 ILE A C 1
ATOM 5182 O O . ILE A 1 679 ? 20.129 -9.626 -21.465 1.00 98.31 679 ILE A O 1
ATOM 5186 N N . SER A 1 680 ? 18.688 -9.997 -19.780 1.00 95.69 680 SER A N 1
ATOM 5187 C CA . SER A 1 680 ? 19.233 -11.314 -19.445 1.00 95.69 680 SER A CA 1
ATOM 5188 C C . SER A 1 680 ? 18.175 -12.398 -19.223 1.00 95.69 680 SER A C 1
ATOM 5190 O O . SER A 1 680 ? 17.095 -12.138 -18.705 1.00 95.69 680 SER A O 1
ATOM 5192 N N . ALA A 1 681 ? 18.479 -13.624 -19.654 1.00 94.56 681 ALA A N 1
ATOM 5193 C CA . ALA A 1 681 ? 17.593 -14.797 -19.588 1.00 94.56 681 ALA A CA 1
ATOM 5194 C C . ALA A 1 681 ? 16.258 -14.670 -20.360 1.00 94.56 681 ALA A C 1
ATOM 5196 O O . ALA A 1 681 ? 15.311 -15.405 -20.094 1.00 94.56 681 AL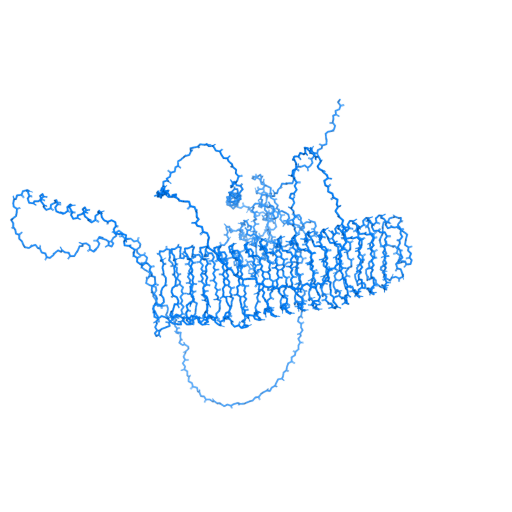A A O 1
ATOM 5197 N N . ASN A 1 682 ? 16.184 -13.785 -21.359 1.00 96.88 682 ASN A N 1
ATOM 5198 C CA . ASN A 1 682 ? 15.035 -13.670 -22.265 1.00 96.88 682 ASN A CA 1
ATOM 5199 C C . ASN A 1 682 ? 15.313 -14.507 -23.528 1.00 96.88 682 ASN A C 1
ATOM 5201 O O . ASN A 1 682 ? 15.635 -13.985 -24.595 1.00 96.88 682 ASN A O 1
ATOM 5205 N N . ASP A 1 683 ? 15.270 -15.832 -23.384 1.00 95.81 683 ASP A N 1
ATOM 5206 C CA . ASP A 1 683 ? 15.807 -16.785 -24.370 1.00 95.81 683 ASP A CA 1
ATOM 5207 C C . ASP A 1 683 ? 15.084 -16.745 -25.737 1.00 95.81 683 ASP A C 1
ATOM 5209 O O . ASP A 1 683 ? 15.674 -17.103 -26.759 1.00 95.81 683 ASP A O 1
ATOM 5213 N N . MET A 1 684 ? 13.826 -16.283 -25.756 1.00 97.88 684 MET A N 1
ATOM 5214 C CA . MET A 1 684 ? 12.977 -16.103 -26.947 1.00 97.88 684 MET A CA 1
ATOM 5215 C C . MET A 1 684 ? 13.118 -14.727 -27.629 1.00 97.88 684 MET A C 1
ATOM 5217 O O . MET A 1 684 ? 12.463 -14.491 -28.646 1.00 97.88 684 MET A O 1
ATOM 5221 N N . LEU A 1 685 ? 13.963 -13.826 -27.116 1.00 98.56 685 LEU A N 1
ATOM 5222 C CA . LEU A 1 685 ? 14.127 -12.472 -27.651 1.00 98.56 685 LEU A CA 1
ATOM 5223 C C . LEU A 1 685 ? 14.756 -12.496 -29.048 1.00 98.56 685 LEU A C 1
ATOM 5225 O O . LEU A 1 685 ? 15.855 -13.007 -29.221 1.00 98.56 685 LEU A O 1
ATOM 5229 N N . THR A 1 686 ? 14.079 -11.916 -30.042 1.00 98.25 686 THR A N 1
ATOM 5230 C CA . THR A 1 686 ? 14.516 -11.917 -31.455 1.00 98.25 686 THR A CA 1
ATOM 5231 C C . THR A 1 686 ? 14.885 -10.541 -31.999 1.00 98.25 686 THR A C 1
ATOM 5233 O O . THR A 1 686 ? 15.573 -10.462 -33.017 1.00 98.25 686 THR A O 1
ATOM 5236 N N . SER A 1 687 ? 14.434 -9.460 -31.355 1.00 98.38 687 SER A N 1
ATOM 5237 C CA . SER A 1 687 ? 14.664 -8.089 -31.814 1.00 98.38 687 SER A CA 1
ATOM 5238 C C . SER A 1 687 ? 14.688 -7.098 -30.651 1.00 98.38 687 SER A C 1
ATOM 5240 O O . SER A 1 687 ? 13.888 -7.200 -29.720 1.00 98.38 687 SER A O 1
ATOM 5242 N N . ILE A 1 688 ? 15.600 -6.130 -30.735 1.00 98.62 688 ILE A N 1
ATOM 5243 C CA . ILE A 1 688 ? 15.680 -4.959 -29.863 1.00 98.62 688 ILE A CA 1
ATOM 5244 C C . ILE A 1 688 ? 15.736 -3.740 -30.785 1.00 98.62 688 ILE A C 1
ATOM 5246 O O . ILE A 1 688 ? 16.643 -3.657 -31.615 1.00 98.62 688 ILE A O 1
ATOM 5250 N N . ASP A 1 689 ? 14.805 -2.800 -30.636 1.00 98.50 689 ASP A N 1
ATOM 5251 C CA . ASP A 1 689 ? 14.913 -1.469 -31.230 1.00 98.50 689 ASP A CA 1
ATOM 5252 C C . ASP A 1 689 ? 15.305 -0.448 -30.144 1.00 98.50 689 ASP A C 1
ATOM 5254 O O . ASP A 1 689 ? 14.572 -0.217 -29.186 1.00 98.50 689 ASP A O 1
ATOM 5258 N N . PHE A 1 690 ? 16.472 0.185 -30.308 1.00 97.69 690 PHE A N 1
ATOM 5259 C CA . PHE A 1 690 ? 16.974 1.270 -29.452 1.00 97.69 690 PHE A CA 1
ATOM 5260 C C . PHE A 1 690 ? 16.245 2.619 -29.632 1.00 97.69 690 PHE A C 1
ATOM 5262 O O . PHE A 1 690 ? 16.621 3.611 -29.012 1.00 97.69 690 PHE A O 1
ATOM 5269 N N . GLY A 1 691 ? 15.200 2.686 -30.458 1.00 95.38 691 GLY A N 1
ATOM 5270 C CA . GLY A 1 691 ? 14.308 3.835 -30.597 1.00 95.38 691 GLY A CA 1
ATOM 5271 C C . GLY A 1 691 ? 15.045 5.120 -30.980 1.00 95.38 691 GLY A C 1
ATOM 5272 O O . GLY A 1 691 ? 15.717 5.177 -32.018 1.00 95.38 691 GLY A O 1
ATOM 5273 N N . ASN A 1 692 ? 14.902 6.135 -30.121 1.00 95.00 692 ASN A N 1
ATOM 5274 C CA . ASN A 1 692 ? 15.580 7.438 -30.173 1.00 95.00 692 ASN A CA 1
ATOM 5275 C C . ASN A 1 692 ? 16.785 7.552 -29.210 1.00 95.00 692 ASN A C 1
ATOM 5277 O O . ASN A 1 692 ? 17.236 8.666 -28.921 1.00 95.00 692 ASN A O 1
ATOM 5281 N N . MET A 1 693 ? 17.285 6.439 -28.669 1.00 97.31 693 MET A N 1
ATOM 5282 C CA . MET A 1 693 ? 18.326 6.457 -27.643 1.00 97.31 693 MET A CA 1
ATOM 5283 C C . MET A 1 693 ? 19.652 6.998 -28.186 1.00 97.31 693 MET A C 1
ATOM 5285 O O . MET A 1 693 ? 20.065 6.701 -29.305 1.00 97.31 693 MET A O 1
ATOM 5289 N N . THR A 1 694 ? 20.333 7.801 -27.368 1.00 96.81 694 THR A N 1
ATOM 5290 C CA . THR A 1 694 ? 21.625 8.418 -27.714 1.00 96.81 694 THR A CA 1
ATOM 5291 C C . THR A 1 694 ? 22.744 8.050 -26.746 1.00 96.81 694 THR A C 1
ATOM 5293 O O . THR A 1 694 ? 23.912 8.059 -27.134 1.00 96.81 694 THR A O 1
ATOM 5296 N N . HIS A 1 695 ? 22.409 7.704 -25.499 1.00 97.25 695 HIS A N 1
ATOM 5297 C CA . HIS A 1 695 ? 23.384 7.438 -24.448 1.00 97.25 695 HIS A CA 1
ATOM 5298 C C . HIS A 1 695 ? 22.882 6.398 -23.439 1.00 97.25 695 HIS A C 1
ATOM 5300 O O . HIS A 1 695 ? 21.741 6.476 -22.982 1.00 97.25 695 HIS A O 1
ATOM 5306 N N . VAL A 1 696 ? 23.771 5.479 -23.071 1.00 98.50 696 VAL A N 1
ATOM 5307 C CA . VAL A 1 696 ? 23.694 4.633 -21.876 1.00 98.50 696 VAL A CA 1
ATOM 5308 C C . VAL A 1 696 ? 24.915 4.976 -21.021 1.00 98.50 696 VAL A C 1
ATOM 5310 O O . VAL A 1 696 ? 26.031 5.000 -21.542 1.00 98.50 696 VAL A O 1
ATOM 5313 N N . GLY A 1 697 ? 24.729 5.318 -19.747 1.00 97.62 697 GLY A N 1
ATOM 5314 C CA . GLY A 1 697 ? 25.828 5.747 -18.873 1.00 97.62 697 GLY A CA 1
ATOM 5315 C C . GLY A 1 697 ? 26.803 4.616 -18.542 1.00 97.62 697 GLY A C 1
ATOM 5316 O O . GLY A 1 697 ? 28.015 4.835 -18.501 1.00 97.62 697 GLY A O 1
ATOM 5317 N N . GLY A 1 698 ? 26.273 3.408 -18.357 1.00 97.50 698 GLY A N 1
ATOM 5318 C CA . GLY A 1 698 ? 27.020 2.180 -18.112 1.00 97.50 698 GLY A CA 1
ATOM 5319 C C . GLY A 1 698 ? 27.230 1.332 -19.373 1.00 97.50 698 GLY A C 1
ATOM 5320 O O . GLY A 1 698 ? 27.685 1.831 -20.408 1.00 97.50 698 GLY A O 1
ATOM 5321 N N . LYS A 1 699 ? 26.946 0.034 -19.265 1.00 97.88 699 LYS A N 1
ATOM 5322 C CA . LYS A 1 699 ? 27.035 -0.995 -20.309 1.00 97.88 699 LYS A CA 1
ATOM 5323 C C . LYS A 1 699 ? 25.686 -1.305 -20.971 1.00 97.88 699 LYS A C 1
ATOM 5325 O O . LYS A 1 699 ? 24.622 -0.938 -20.475 1.00 97.88 699 LYS A O 1
ATOM 5330 N N . ILE A 1 700 ? 25.746 -2.065 -22.066 1.00 98.44 700 ILE A N 1
ATOM 5331 C CA . ILE A 1 700 ? 24.610 -2.812 -22.622 1.00 98.44 700 ILE A CA 1
ATOM 5332 C C . ILE A 1 700 ? 24.934 -4.315 -22.509 1.00 98.44 700 ILE A C 1
ATOM 5334 O O . ILE A 1 700 ? 25.730 -4.829 -23.288 1.00 98.44 700 ILE A O 1
ATOM 5338 N N . ASP A 1 701 ? 24.326 -5.012 -21.550 1.00 97.50 701 ASP A N 1
ATOM 5339 C CA . ASP A 1 701 ? 24.569 -6.427 -21.235 1.00 97.50 701 ASP A CA 1
ATOM 5340 C C . ASP A 1 701 ? 23.457 -7.317 -21.828 1.00 97.50 701 ASP A C 1
ATOM 5342 O O . ASP A 1 701 ? 22.302 -7.260 -21.396 1.00 97.50 701 ASP A O 1
ATOM 5346 N N . LEU A 1 702 ? 23.806 -8.165 -22.805 1.00 96.62 702 LEU A N 1
ATOM 5347 C CA . LEU A 1 702 ? 22.899 -9.021 -23.588 1.00 96.62 702 LEU A CA 1
ATOM 5348 C C . LEU A 1 702 ? 23.230 -10.515 -23.385 1.00 96.62 702 LEU A C 1
ATOM 5350 O O . LEU A 1 702 ? 23.821 -11.185 -24.242 1.00 96.62 702 LEU A O 1
ATOM 5354 N N . PHE A 1 703 ? 22.868 -11.051 -22.217 1.00 91.44 703 PHE A N 1
ATOM 5355 C CA . PHE A 1 703 ? 23.193 -12.423 -21.804 1.00 91.44 703 PHE A CA 1
ATOM 5356 C C . PHE A 1 703 ? 22.001 -13.381 -21.916 1.00 91.44 703 PHE A C 1
ATOM 5358 O O . PHE A 1 703 ? 20.875 -13.039 -21.591 1.00 91.44 703 PHE A O 1
ATOM 5365 N N . PHE A 1 704 ? 22.233 -14.642 -22.296 1.00 90.25 704 PHE A N 1
ATOM 5366 C CA . PHE A 1 704 ? 21.168 -15.665 -22.355 1.00 90.25 704 PHE A CA 1
ATOM 5367 C C . PHE A 1 704 ? 19.917 -15.208 -23.149 1.00 90.25 704 PHE A C 1
ATOM 5369 O O . PHE A 1 704 ? 18.779 -15.424 -22.743 1.00 90.25 704 PHE A O 1
ATOM 5376 N N . THR A 1 705 ? 20.154 -14.549 -24.284 1.00 94.38 705 THR A N 1
ATOM 5377 C CA . THR A 1 705 ? 19.154 -14.066 -25.249 1.00 94.38 705 THR A CA 1
ATOM 5378 C C . THR A 1 705 ? 19.205 -14.921 -26.519 1.00 94.38 705 THR A C 1
ATOM 5380 O O . THR A 1 705 ? 19.397 -14.405 -27.613 1.00 94.38 705 THR A O 1
ATOM 5383 N N . ARG A 1 706 ? 19.130 -16.258 -26.389 1.00 92.19 706 ARG A N 1
ATOM 5384 C CA . ARG A 1 706 ? 19.596 -17.214 -27.424 1.00 92.19 706 ARG A CA 1
ATOM 5385 C C . ARG A 1 706 ? 18.950 -17.093 -28.812 1.00 92.19 706 ARG A C 1
ATOM 5387 O O . ARG A 1 706 ? 19.559 -17.554 -29.777 1.00 92.19 706 ARG A O 1
ATOM 5394 N N . ALA A 1 707 ? 17.750 -16.528 -28.933 1.00 96.56 707 ALA A N 1
ATOM 5395 C CA . ALA A 1 707 ? 17.106 -16.273 -30.225 1.00 96.56 707 ALA A CA 1
ATOM 5396 C C . ALA A 1 707 ? 17.585 -14.976 -30.923 1.00 96.56 707 ALA A C 1
ATOM 5398 O O . ALA A 1 707 ? 17.320 -14.788 -32.116 1.00 96.56 707 ALA A O 1
ATOM 5399 N N . LEU A 1 708 ? 18.327 -14.109 -30.225 1.00 97.56 708 LEU A N 1
ATOM 5400 C CA . LEU A 1 708 ? 18.858 -12.854 -30.745 1.00 97.56 708 LEU A CA 1
ATOM 5401 C C . LEU A 1 708 ? 20.125 -13.150 -31.557 1.00 97.56 708 LEU A C 1
ATOM 5403 O O . LEU A 1 708 ? 21.150 -13.582 -31.037 1.00 97.56 708 LEU A O 1
ATOM 5407 N N . THR A 1 709 ? 20.040 -12.941 -32.869 1.00 96.75 709 THR A N 1
ATOM 5408 C CA . THR A 1 709 ? 21.125 -13.263 -33.819 1.00 96.75 709 THR A CA 1
ATOM 5409 C C . THR A 1 709 ? 21.912 -12.038 -34.270 1.00 96.75 709 THR A C 1
ATOM 5411 O O . THR A 1 709 ? 23.058 -12.153 -34.702 1.00 96.75 709 THR A O 1
ATOM 5414 N N . HIS A 1 710 ? 21.306 -10.859 -34.173 1.00 96.56 710 HIS A N 1
ATOM 5415 C CA . HIS A 1 710 ? 21.894 -9.575 -34.522 1.00 96.56 710 HIS A CA 1
ATOM 5416 C C . HIS A 1 710 ? 21.207 -8.465 -33.724 1.00 96.56 710 HIS A C 1
ATOM 5418 O O . HIS A 1 710 ? 20.064 -8.628 -33.294 1.00 96.56 710 HIS A O 1
ATOM 5424 N N . VAL A 1 711 ? 21.893 -7.340 -33.542 1.00 97.81 711 VAL A N 1
ATOM 5425 C CA . VAL A 1 711 ? 21.337 -6.138 -32.912 1.00 97.81 711 VAL A CA 1
ATOM 5426 C C . VAL A 1 711 ? 21.967 -4.893 -33.535 1.00 97.81 711 VAL A C 1
ATOM 5428 O O . VAL A 1 711 ? 23.179 -4.850 -33.741 1.00 97.81 711 VAL A O 1
ATOM 5431 N N . ASP A 1 712 ? 21.141 -3.897 -33.863 1.00 97.88 712 ASP A N 1
ATOM 5432 C CA . ASP A 1 712 ? 21.591 -2.581 -34.325 1.00 97.88 712 ASP A CA 1
ATOM 5433 C C . ASP A 1 712 ? 21.420 -1.571 -33.187 1.00 97.88 712 ASP A C 1
ATOM 5435 O O . ASP A 1 712 ? 20.302 -1.157 -32.875 1.00 97.88 712 ASP A O 1
ATOM 5439 N N . CYS A 1 713 ? 22.526 -1.181 -32.551 1.00 97.19 713 CYS A N 1
ATOM 5440 C CA . CYS A 1 713 ? 22.501 -0.222 -31.448 1.00 97.19 713 CYS A CA 1
ATOM 5441 C C . CYS A 1 713 ? 22.354 1.237 -31.920 1.00 97.19 713 CYS A C 1
ATOM 5443 O O . CYS A 1 713 ? 22.503 2.149 -31.112 1.00 97.19 713 CYS A O 1
ATOM 5445 N N . LYS A 1 714 ? 22.120 1.498 -33.216 1.00 96.38 714 LYS A N 1
ATOM 5446 C CA . LYS A 1 714 ? 21.863 2.829 -33.803 1.00 96.38 714 LYS A CA 1
ATOM 5447 C C . LYS A 1 714 ? 22.927 3.912 -33.527 1.00 96.38 714 LYS A C 1
ATOM 5449 O O . LYS A 1 714 ? 22.677 5.087 -33.791 1.00 96.38 714 LYS A O 1
ATOM 5454 N N . ASN A 1 715 ? 24.147 3.538 -33.131 1.00 96.06 715 ASN A N 1
ATOM 5455 C CA . ASN A 1 715 ? 25.224 4.417 -32.639 1.00 96.06 715 ASN A CA 1
ATOM 5456 C C . ASN A 1 715 ? 24.956 5.043 -31.250 1.00 96.06 715 ASN A C 1
ATOM 5458 O O . ASN A 1 715 ? 25.449 6.135 -30.961 1.00 96.06 715 ASN A O 1
ATOM 5462 N N . VAL A 1 716 ? 24.202 4.358 -30.381 1.00 97.56 716 VAL A N 1
ATOM 5463 C CA . VAL A 1 716 ? 24.101 4.677 -28.945 1.00 97.56 716 VAL A CA 1
ATOM 5464 C C . VAL A 1 716 ? 25.495 4.708 -28.313 1.00 97.56 716 VAL A C 1
ATOM 5466 O O . VAL A 1 716 ? 26.281 3.776 -28.466 1.00 97.56 716 VAL A O 1
ATOM 5469 N N . ASN A 1 717 ? 25.791 5.771 -27.565 1.00 97.81 717 ASN A N 1
ATOM 5470 C CA . ASN A 1 717 ? 27.035 5.914 -26.814 1.00 97.81 717 ASN A CA 1
ATOM 5471 C C . ASN A 1 717 ? 26.927 5.216 -25.447 1.00 97.81 717 ASN A C 1
ATOM 5473 O O . ASN A 1 717 ? 26.246 5.735 -24.561 1.00 97.81 717 ASN A O 1
ATOM 5477 N N . ALA A 1 718 ? 27.613 4.085 -25.268 1.00 97.94 718 ALA A N 1
ATOM 5478 C CA . ALA A 1 718 ? 27.745 3.364 -23.995 1.00 97.94 718 ALA A CA 1
ATOM 5479 C C . ALA A 1 718 ? 29.213 3.004 -23.711 1.00 97.94 718 ALA A C 1
ATOM 5481 O O . ALA A 1 718 ? 30.066 3.160 -24.584 1.00 97.94 718 ALA A O 1
ATOM 5482 N N . THR A 1 719 ? 29.502 2.499 -22.508 1.00 97.75 719 THR A N 1
ATOM 5483 C CA . THR A 1 719 ? 30.860 2.096 -22.090 1.00 97.75 719 THR A CA 1
ATOM 5484 C C . THR A 1 719 ? 31.411 0.949 -22.942 1.00 97.75 719 THR A C 1
ATOM 5486 O O . THR A 1 719 ? 32.524 1.047 -23.451 1.00 97.75 719 THR A O 1
ATOM 5489 N N . CYS A 1 720 ? 30.633 -0.125 -23.088 1.00 97.38 720 CYS A N 1
ATOM 5490 C CA . CYS A 1 720 ? 30.864 -1.263 -23.982 1.00 97.38 720 CYS A CA 1
ATOM 5491 C C . CYS A 1 720 ? 29.565 -2.092 -24.092 1.00 97.38 720 CYS A C 1
ATOM 5493 O O . CYS A 1 720 ? 28.600 -1.822 -23.363 1.00 97.38 720 CYS A O 1
ATOM 5495 N N . VAL A 1 721 ? 29.525 -3.079 -24.992 1.00 97.50 721 VAL A N 1
ATOM 5496 C CA . VAL A 1 721 ? 28.437 -4.075 -25.081 1.00 97.50 721 VAL A CA 1
ATOM 5497 C C . VAL A 1 721 ? 28.956 -5.451 -24.660 1.00 97.50 721 VAL A C 1
ATOM 5499 O O . VAL A 1 721 ? 29.943 -5.934 -25.210 1.00 97.50 721 VAL A O 1
ATOM 5502 N N . ASP A 1 722 ? 28.291 -6.095 -23.704 1.00 94.94 722 ASP A N 1
ATOM 5503 C CA . ASP A 1 722 ? 28.622 -7.442 -23.227 1.00 94.94 722 ASP A CA 1
ATOM 5504 C C . ASP A 1 722 ? 27.618 -8.451 -23.804 1.00 94.94 722 ASP A C 1
ATOM 5506 O O . ASP A 1 722 ? 26.416 -8.177 -23.845 1.00 94.94 722 ASP A O 1
ATOM 5510 N N . THR A 1 723 ? 28.075 -9.593 -24.327 1.00 92.88 723 THR A N 1
ATOM 5511 C CA . THR A 1 723 ? 27.215 -10.480 -25.138 1.00 92.88 723 THR A CA 1
ATOM 5512 C C . THR A 1 723 ? 27.551 -11.965 -25.015 1.00 92.88 723 THR A C 1
ATOM 5514 O O . THR A 1 723 ? 28.633 -12.370 -24.588 1.00 92.88 723 THR A O 1
ATOM 5517 N N . HIS A 1 724 ? 26.623 -12.820 -25.460 1.00 87.38 724 HIS A N 1
ATOM 5518 C CA . HIS A 1 724 ? 26.952 -14.209 -25.771 1.00 87.38 724 HIS A CA 1
ATOM 5519 C C . HIS A 1 724 ? 27.577 -14.354 -27.168 1.00 87.38 724 HIS A C 1
ATOM 5521 O O . HIS A 1 724 ? 27.233 -13.653 -28.120 1.00 87.38 724 HIS A O 1
ATOM 5527 N N . SER A 1 725 ? 28.435 -15.364 -27.328 1.00 85.38 725 SER A N 1
ATOM 5528 C CA . SER A 1 725 ? 29.048 -15.673 -28.619 1.00 85.38 725 SER A CA 1
ATOM 5529 C C . SER A 1 725 ? 28.003 -15.936 -29.714 1.00 85.38 725 SER A C 1
ATOM 5531 O O . SER A 1 725 ? 26.994 -16.613 -29.500 1.00 85.38 725 SER A O 1
ATOM 5533 N N . GLY A 1 726 ? 28.263 -15.395 -30.908 1.00 85.50 726 GLY A N 1
ATOM 5534 C CA . GLY A 1 726 ? 27.415 -15.554 -32.093 1.00 85.50 726 GLY A CA 1
ATOM 5535 C C . GLY A 1 726 ? 26.370 -14.455 -32.321 1.00 85.50 726 GLY A C 1
ATOM 5536 O O . GLY A 1 726 ? 25.742 -14.473 -33.378 1.00 85.50 726 GLY A O 1
ATOM 5537 N N . LEU A 1 727 ? 26.204 -13.500 -31.399 1.00 95.19 727 LEU A N 1
ATOM 5538 C CA . LEU A 1 727 ? 25.408 -12.292 -31.633 1.00 95.19 727 LEU A CA 1
ATOM 5539 C C . LEU A 1 727 ? 26.164 -11.324 -32.564 1.00 95.19 727 LEU A C 1
ATOM 5541 O O . LEU A 1 727 ? 27.313 -10.981 -32.306 1.00 95.19 727 LEU A O 1
ATOM 5545 N N . SER A 1 728 ? 25.536 -10.881 -33.657 1.00 96.12 728 SER A N 1
ATOM 5546 C CA . SER A 1 728 ? 26.130 -9.906 -34.584 1.00 96.12 728 SER A CA 1
ATOM 5547 C C . SER A 1 728 ? 25.813 -8.463 -34.175 1.00 96.12 728 SER A C 1
ATOM 5549 O O . SER A 1 728 ? 24.702 -7.985 -34.412 1.00 96.12 728 SER A O 1
ATOM 5551 N N . LEU A 1 729 ? 26.799 -7.747 -33.633 1.00 97.12 729 LEU A N 1
ATOM 5552 C CA . LEU A 1 729 ? 26.690 -6.317 -33.325 1.00 97.12 729 LEU A CA 1
ATOM 5553 C C . LEU A 1 729 ? 26.749 -5.442 -34.593 1.00 97.12 729 LEU A C 1
ATOM 5555 O O . LEU A 1 729 ? 27.572 -5.664 -35.483 1.00 97.12 729 LEU A O 1
ATOM 5559 N N . ILE A 1 730 ? 25.881 -4.430 -34.670 1.00 97.81 730 ILE A N 1
ATOM 5560 C CA . ILE A 1 730 ? 25.786 -3.456 -35.768 1.00 97.81 730 ILE A CA 1
ATOM 5561 C C . ILE A 1 730 ? 25.645 -2.053 -35.153 1.00 97.81 730 ILE A C 1
ATOM 5563 O O . ILE A 1 730 ? 24.812 -1.843 -34.280 1.00 97.81 730 ILE A O 1
ATOM 5567 N N . ASN A 1 731 ? 26.461 -1.084 -35.588 1.00 97.50 731 ASN A N 1
ATOM 5568 C CA . ASN A 1 731 ? 26.470 0.295 -35.059 1.00 97.50 731 ASN A CA 1
ATOM 5569 C C . ASN A 1 731 ? 26.526 0.385 -33.512 1.00 97.50 731 ASN A C 1
ATOM 5571 O O . ASN A 1 731 ? 25.930 1.284 -32.917 1.00 97.50 731 ASN A O 1
ATOM 5575 N N . CYS A 1 732 ? 27.197 -0.565 -32.859 1.00 97.81 732 CYS A N 1
ATOM 5576 C CA . CYS A 1 732 ? 27.298 -0.655 -31.403 1.00 97.81 732 CYS A CA 1
ATOM 5577 C C . CYS A 1 732 ? 28.624 -0.083 -30.872 1.00 97.81 732 CYS A C 1
ATOM 5579 O O . CYS A 1 732 ? 29.589 0.027 -31.636 1.00 97.81 732 CYS A O 1
ATOM 5581 N N . PRO A 1 733 ? 28.685 0.256 -29.568 1.00 97.19 733 PRO A N 1
ATOM 5582 C CA . PRO A 1 733 ? 29.938 0.384 -28.824 1.00 97.19 733 PRO A CA 1
ATOM 5583 C C . PRO A 1 733 ? 30.844 -0.849 -28.980 1.00 97.19 733 PRO A C 1
ATOM 5585 O O . PRO A 1 733 ? 30.395 -1.912 -29.411 1.00 97.19 733 PRO A O 1
ATOM 5588 N N . GLU A 1 734 ? 32.118 -0.709 -28.608 1.00 94.94 734 GLU A N 1
ATOM 5589 C CA . GLU A 1 734 ? 33.066 -1.831 -28.591 1.00 94.94 734 GLU A CA 1
ATOM 5590 C C . GLU A 1 734 ? 32.620 -2.927 -27.597 1.00 94.94 734 GLU A C 1
ATOM 5592 O O . GLU A 1 734 ? 31.888 -2.654 -26.641 1.00 94.94 734 GLU A O 1
ATOM 5597 N N . GLU A 1 735 ? 33.033 -4.174 -27.838 1.00 94.12 735 GLU A N 1
ATOM 5598 C CA . GLU A 1 735 ? 32.753 -5.306 -26.939 1.00 94.12 735 GLU A CA 1
ATOM 5599 C C . GLU A 1 735 ? 33.506 -5.159 -25.601 1.00 94.12 735 GLU A C 1
ATOM 5601 O O . GLU A 1 735 ? 34.596 -4.577 -25.559 1.00 94.12 735 GLU A O 1
ATOM 5606 N N . CYS A 1 736 ? 32.912 -5.667 -24.515 1.00 92.94 736 CYS A N 1
ATOM 5607 C CA . CYS A 1 736 ? 33.513 -5.694 -23.174 1.00 92.94 736 CYS A CA 1
ATOM 5608 C C . CYS A 1 736 ? 34.590 -6.793 -22.991 1.00 92.94 736 CYS A C 1
ATOM 5610 O O . CYS A 1 736 ? 35.459 -6.591 -22.106 1.00 92.94 736 CYS A O 1
#

Organism: Salpingoeca rosetta (strain ATCC 50818 / BSB-021) (NCBI:txid946362)

Nearest PDB structures (foldseek):
  5h3c-assembly1_A  TM=5.432E-01  e=8.134E-03  Arabidopsis thaliana
  4c6t-assembly1_A  TM=5.973E-01  e=5.269E-02  Arabidopsis thaliana
  7dfv-assembly1_B  TM=5.235E-01  e=5.269E-02  Arabidopsis thaliana
  4c6r-assembly4_D  TM=5.893E-01  e=1.232E-01  Arabidopsis thaliana
  7jlx-assembly1_D  TM=5.287E-01  e=9.548E-02  Nicotiana benthamiana

Sequence (736 aa):
MAHHASKSMSSFEGYDIFISLRIAEAGHAGRGLADALRAHGLRVFLCESVPDDNAAAASIRALHTCKLAVLLGTRTYGQQTNSTFNTNRILKYVVNQHKPFFLVRMCDGDFAEPEAQFYLTTSGAAQYRWVPERGDTPAMPVPADMVDQILAKLQQAVWVSTEHDVGQQSGAHAAAPRPYWQPITVVASRATHQPGPVPESVTDLQNPSFAASETDARVSASFPLLGYEHNATGRGANALWYEQLGSASADVHADKNRGARAISDSSRLVKPIVIAGKHLVEDDSDDDNLADIAVKHAWSWTSWTSWTSWTSWKAKALLAVLIAVVAAVCVAVPVVLSMDRCKHFYGTHGEISALDYSSRQVTCVDFVSIKHVRGDVRLQDNVALTSVDFDRIVSVDGYVHFEDNPALTSVDFGRMVGVGADIRFYQSSSLTQVVVDNITSLGGYIRFSSCRALTSVNFARLAASFDGGIDFVGNDALTNANFGRLASVGEDLMFRFNAALPSISFPAITHVGGCVRLEHNDALTSIDLGSLTSVGEYVSILGNDNLTTANFDSLSNVAEYVFFGHNNALTTIDFGGLRDVRKHIYLHNNDALTTIDFGSFMRVRTDISLSYNVALTNVAFRGALSVDGDLKLIDNAALPSIDFGNVTRVGGDIKLYSNDILTTVDFGHITSVDGDIIISANDMLTSIDFGNMTHVGGKIDLFFTRALTHVDCKNVNATCVDTHSGLSLINCPEEC

Secondary structure (DSSP, 8-state):
---------------SEEEEE-HHHHHHHHHHHHHHHHHTT--EEE--PPP-HHHHHHHHHHHHH-SEEEEEE-TTTT---SSSS-HHHHHHHHHHTT--EEEEE-SSS--SSHHHHHHHHTT---SEE---TT-S-TTPPPPHHHHHHHHHHHHHHHHHHHHHHTTS--------------PPP-------------------------------------------------------------------------------------PPP----------------HHHHHHHTT-------------SHHHHHHHHHHHHHHHHHHHS---------EEE---BTTEES-EEE--TT--EEE-TT-SEESS-EEEES-TT--EEE-TT--EESS-EEEES-TT--EEE-TT--EESS-EEEES-TT--EEE-TT--EESS-EEEES-TT--EEE-TTS-SEESS-EEEES-TT--EEE-TT--EESS-EEEES-TT--EEE-TT--EESS-EEEE--TT--EEE-TT--EESS-EEEE--TT--EEE-TT--EESS-EEEES-TT--EEE-TT--EESS-EEEE--TT--EEE--SEEEESS-EEEES-TT--EEE--SEEEESS-EEEES-TT--EEE-TTEEEESS-EEEE--TT--EEE-TT--EESS-EEEES-TT--EEE-TT--EESS-EEEES-TT--EEE-TT-B-S-EEE-TT-EEESPPPB-